Protein AF-0000000080796175 (afdb_homodimer)

Foldseek 3Di:
DAEEFEFAKAKEKEWEAQAFDDPPDDGDTDIDMDIDDLSLLLQLLLLQAVGAYAYAEEAEPDDRSVVRVVVCVVSVHHCVRYHYHDVDHGKYKYFYAGNVRHTPDIDTDGVRRAVLAQVSCVVCVVVLLPHQEYEEELNHQLRSVQNSLVSCPPGNYAYEYEDRDLVSVCSLLPHQRAHAEYEYEPSNVCSNVVHPPDDPVVVLVVLVCVCVRRVRYAWYWYHYAQAFIWIRGNVVSDIDTGGADDDDPVQFQDQALLSSQLSSQLVVCVVVVHDNVLSNVRSRQSSSQCRNANDSHHPPNYSVSSD/DAEEFEFAKAKEKEWEAQAFDDPPDDGDTDIDMDIDDLSLLLQLLLLQAVGAYAYAEEAEPDDRSVVRVVVCVVSVHHCVRYHYHDVDHGKYKYFYAGNVRHTPDIDTDGVRRAVLAQVSCVVCVVVLLPHQEYEEELNHQLRSVQNSLVSCPPGNYAYEYEDRDLVSVCSLLPHQRAHAEYEYEPSNVCSNVVHPPDDPVVVLVVLVCVCVRRVRYAWYWYHYAQAFIWIRGNVVSDIDTGGADDDDPVQFQDQALLSSQLSSQLVSCVVVVHDNVLSNVRSRQSSSQCRNANDSHHPPNYSVSSD

Secondary structure (DSSP, 8-state):
-PEEEES--EEEEEEEESSSPPTTSEEEEEEEEEEE-HHHHHHHHHHHTT--EEEEEEEESSHHHHHHHHHHHHTT-B-TTEEEESSSPPEEEEEEE-TTS-EEEEEEE-GGGGGSSHHHHHHTHHHHHT-SEEEEETTS-HHHHHHHHHHTTTSS-EEEEE--STTGGGGGGG--S-EEEEEEEHHHHHHHHT-TT--TT-HHHHHHHHHHH-TTEEEEEEE-GGG-EEEEETTTTEEEEE--PPPPGGG----TTHHHHHHHHHHHHHHTT--HHHHHHHHHHHHHHHHT-SSSS-TT--GGGG-/-PEEEES--EEEEEEEESSSPPTTSEEEEEEEEEEE-HHHHHHHHHHHTT--EEEEEEEESSHHHHHHHHHHHHTT-B-TTEEEESSSPPEEEEEEE-TTS-EEEEEEE-GGGGGSSHHHHHHTHHHHHT-SEEEEETTS-HHHHHHHHHHTTTSS-EEEEE--STTGGGGGGG--S-EEEEEEEHHHHHHHHT-TT--TT-HHHHHHHHHHH-TTEEEEEEE-GGG-EEEEETTTTEEEEE--PPPPGGG----TTHHHHHHHHHHHHHHTT--HHHHHHHHHHHHHHHHT-SSSS-TT--GGGG-

Radius of gyration: 28.86 Å; Cα contacts (8 Å, |Δi|>4): 1413; chains: 2; bounding box: 46×87×64 Å

InterPro domains:
  IPR011611 Carbohydrate kinase PfkB [PF00294] (3-298)
  IPR029056 Ribokinase-like [G3DSA:3.40.1190.20] (2-306)
  IPR029056 Ribokinase-like [SSF53613] (1-296)

Sequence (614 aa):
MYVSVIGGINTDFKGSSYEKLSLKTSNPGRIFYSSGGVARNVAHNLCKLEVPVNLFGAVGNDVFGEIILAELDNLKINTNFIKICDNRRTGVYLAILDEKKDMFVSISDMDIINEININYIKKHKDTLLQSKIVFLEANLEPQTIEYILKILENTNVYTVFNAVSNLKVKKLKNITGKIDYLTLNFSELKSLREQENLNFFDYKSIQKTFPEKFPNIFNLIVTNGEEGVLLLNNRFKRADFFSVAEVEDSEIVDANGAGDAFTAGFIYGIYKDADIEKSIEYGIKASQITLKSPKTVADELSSEIFGMYVSVIGGINTDFKGSSYEKLSLKTSNPGRIFYSSGGVARNVAHNLCKLEVPVNLFGAVGNDVFGEIILAELDNLKINTNFIKICDNRRTGVYLAILDEKKDMFVSISDMDIINEININYIKKHKDTLLQSKIVFLEANLEPQTIEYILKILENTNVYTVFNAVSNLKVKKLKNITGKIDYLTLNFSELKSLREQENLNFFDYKSIQKTFPEKFPNIFNLIVTNGEEGVLLLNNRFKRADFFSVAEVEDSEIVDANGAGDAFTAGFIYGIYKDADIEKSIEYGIKASQITLKSPKTVADELSSEIFG

Nearest PDB structures (foldseek):
  7vtd-assembly2_C  TM=9.487E-01  e=8.378E-30  Escherichia coli
  7vva-assembly1_A  TM=9.482E-01  e=7.001E-29  Escherichia coli
  7vsk-assembly1_A  TM=9.398E-01  e=1.548E-26  Escherichia coli BL21(DE3)
  3ry7-assembly1_A-2  TM=8.571E-01  e=4.403E-20  Staphylococcus aureus subsp. aureus COL
  3ljs-assembly2_B  TM=7.388E-01  e=9.204E-16  Xylella fastidiosa Temecula1

pLDDT: mean 93.95, std 4.88, range [69.66, 98.85]

Organism: Petrotoga mobilis (strain DSM 10674 / SJ95) (NCBI:txid403833)

Structure (mmCIF, N/CA/C/O backbone):
data_AF-0000000080796175-model_v1
#
loop_
_entity.id
_entity.type
_entity.pdbx_description
1 polymer 'PfkB domain protein'
#
loop_
_atom_site.group_PDB
_atom_site.id
_atom_site.type_symbol
_atom_site.label_atom_id
_atom_site.label_alt_id
_atom_site.label_comp_id
_atom_site.label_asym_id
_atom_site.label_entity_id
_atom_site.label_seq_id
_atom_site.pdbx_PDB_ins_code
_atom_site.Cartn_x
_atom_site.Cartn_y
_atom_site.Cartn_z
_atom_site.occupancy
_atom_site.B_iso_or_equiv
_atom_site.auth_seq_id
_atom_site.auth_comp_id
_atom_site.auth_asym_id
_atom_site.auth_atom_id
_atom_site.pdbx_PDB_model_num
ATOM 1 N N . MET A 1 1 ? -2.442 22.405 29.874 1 90 1 MET A N 1
ATOM 2 C CA . MET A 1 1 ? -3.424 22.533 28.802 1 90 1 MET A CA 1
ATOM 3 C C . MET A 1 1 ? -2.984 21.758 27.564 1 90 1 MET A C 1
ATOM 5 O O . MET A 1 1 ? -1.788 21.543 27.354 1 90 1 MET A O 1
ATOM 9 N N . TYR A 1 2 ? -3.947 21.251 26.778 1 95.36 2 TYR A N 1
ATOM 10 C CA . TYR A 1 2 ? -3.664 20.377 25.645 1 95.36 2 TYR A CA 1
ATOM 11 C C . TYR A 1 2 ? -3.624 21.169 24.343 1 95.36 2 TYR A C 1
ATOM 13 O O . TYR A 1 2 ? -4.129 22.292 24.276 1 95.36 2 TYR A O 1
ATOM 21 N N . VAL A 1 3 ? -2.906 20.655 23.429 1 98.38 3 VAL A N 1
ATOM 22 C CA . VAL A 1 3 ? -3.05 21.047 22.031 1 98.38 3 VAL A CA 1
ATOM 23 C C . VAL A 1 3 ? -3.992 20.079 21.318 1 98.38 3 VAL A C 1
ATOM 25 O O . VAL A 1 3 ? -3.8 18.862 21.372 1 98.38 3 VAL A O 1
ATOM 28 N N . SER A 1 4 ? -5.031 20.594 20.736 1 98.69 4 SER A N 1
ATOM 29 C CA . SER A 1 4 ? -5.949 19.78 19.945 1 98.69 4 SER A CA 1
ATOM 30 C C . SER A 1 4 ? -5.594 19.831 18.463 1 98.69 4 SER A C 1
ATOM 32 O O . SER A 1 4 ? -5.575 20.906 17.86 1 98.69 4 SER A O 1
ATOM 34 N N . VAL A 1 5 ? -5.28 18.68 17.907 1 98.81 5 VAL A N 1
ATOM 35 C CA . VAL A 1 5 ? -4.879 18.561 16.509 1 98.81 5 VAL A CA 1
ATOM 36 C C . VAL A 1 5 ? -5.981 17.867 15.712 1 98.81 5 VAL A C 1
ATOM 38 O O . VAL A 1 5 ? -6.351 16.73 16.012 1 98.81 5 VAL A O 1
ATOM 41 N N . ILE A 1 6 ? -6.485 18.517 14.669 1 98.81 6 ILE A N 1
ATOM 42 C CA . ILE A 1 6 ? -7.623 17.997 13.92 1 98.81 6 ILE A CA 1
ATOM 43 C C . ILE A 1 6 ? -7.229 17.792 12.459 1 98.81 6 ILE A C 1
ATOM 45 O O . ILE A 1 6 ? -6.813 18.737 11.784 1 98.81 6 ILE A O 1
ATOM 49 N N . GLY A 1 7 ? -7.367 16.542 11.997 1 98.36 7 GLY A N 1
ATOM 50 C CA . GLY A 1 7 ? -7.107 16.415 10.572 1 98.36 7 GLY A CA 1
ATOM 51 C C . GLY A 1 7 ? -6.842 14.985 10.139 1 98.36 7 GLY A C 1
ATOM 52 O O . GLY A 1 7 ? -7.445 14.049 10.668 1 98.36 7 GLY A O 1
ATOM 53 N N . GLY A 1 8 ? -6.041 14.872 9.141 1 97.67 8 GLY A N 1
ATOM 54 C CA . GLY A 1 8 ? -5.862 13.613 8.435 1 97.67 8 GLY A CA 1
ATOM 55 C C . GLY A 1 8 ? -5.001 12.62 9.193 1 97.67 8 GLY A C 1
ATOM 56 O O . GLY A 1 8 ? -3.998 12.998 9.801 1 97.67 8 GLY A O 1
ATOM 57 N N . ILE A 1 9 ? -5.45 11.393 9.237 1 98 9 ILE A N 1
ATOM 58 C CA . ILE A 1 9 ? -4.762 10.205 9.73 1 98 9 ILE A CA 1
ATOM 59 C C . ILE A 1 9 ? -4.811 9.105 8.672 1 98 9 ILE A C 1
ATOM 61 O O . ILE A 1 9 ? -5.892 8.651 8.29 1 98 9 ILE A O 1
ATOM 65 N N . ASN A 1 10 ? -3.69 8.738 8.159 1 97.14 10 ASN A N 1
ATOM 66 C CA . ASN A 1 10 ? -3.706 7.75 7.086 1 97.14 10 ASN A CA 1
ATOM 67 C C . ASN A 1 10 ? -2.458 6.873 7.113 1 97.14 10 ASN A C 1
ATOM 69 O O . ASN A 1 10 ? -1.586 7.052 7.965 1 97.14 10 ASN A O 1
ATOM 73 N N . THR A 1 11 ? -2.4 5.892 6.28 1 95.97 11 THR A N 1
ATOM 74 C CA . THR A 1 11 ? -1.23 5.055 6.039 1 95.97 11 THR A CA 1
ATOM 75 C C . THR A 1 11 ? -0.613 5.366 4.678 1 95.97 11 THR A C 1
ATOM 77 O O . THR A 1 11 ? -1.327 5.487 3.68 1 95.97 11 THR A O 1
ATOM 80 N N . ASP A 1 12 ? 0.637 5.488 4.693 1 94 12 ASP A N 1
ATOM 81 C CA . ASP A 1 12 ? 1.374 5.779 3.468 1 94 12 ASP A CA 1
ATOM 82 C C . ASP A 1 12 ? 2.136 4.549 2.98 1 94 12 ASP A C 1
ATOM 84 O O . ASP A 1 12 ? 2.86 3.915 3.75 1 94 12 ASP A O 1
ATOM 88 N N . PHE A 1 13 ? 1.981 4.255 1.708 1 94.57 13 PHE A N 1
ATOM 89 C CA . PHE A 1 13 ? 2.788 3.255 1.021 1 94.57 13 PHE A CA 1
ATOM 90 C C . PHE A 1 13 ? 3.613 3.895 -0.089 1 94.57 13 PHE A C 1
ATOM 92 O O . PHE A 1 13 ? 3.067 4.565 -0.968 1 94.57 13 PHE A O 1
ATOM 99 N N . LYS A 1 14 ? 4.888 3.657 -0.005 1 93.01 14 LYS A N 1
ATOM 100 C CA . LYS A 1 14 ? 5.796 4.174 -1.025 1 93.01 14 LYS A CA 1
ATOM 101 C C . LYS A 1 14 ? 6.671 3.062 -1.596 1 93.01 14 LYS A C 1
ATOM 103 O O . LYS A 1 14 ? 7.263 2.284 -0.846 1 93.01 14 LYS A O 1
ATOM 108 N N . GLY A 1 15 ? 6.683 2.951 -2.887 1 93.82 15 GLY A N 1
ATOM 109 C CA . GLY A 1 15 ? 7.535 1.986 -3.564 1 93.82 15 GLY A CA 1
ATOM 110 C C . GLY A 1 15 ? 8.551 2.631 -4.488 1 93.82 15 GLY A C 1
ATOM 111 O O . GLY A 1 15 ? 8.243 3.609 -5.172 1 93.82 15 GLY A O 1
ATOM 112 N N . SER A 1 16 ? 9.723 2.159 -4.459 1 92.84 16 SER A N 1
ATOM 113 C CA . SER A 1 16 ? 10.779 2.636 -5.347 1 92.84 16 SER A CA 1
ATOM 114 C C . SER A 1 16 ? 11.435 1.48 -6.095 1 92.84 16 SER A C 1
ATOM 116 O O . SER A 1 16 ? 11.682 0.42 -5.516 1 92.84 16 SER A O 1
ATOM 118 N N . SER A 1 17 ? 11.679 1.697 -7.383 1 92.53 17 SER A N 1
ATOM 119 C CA . SER A 1 17 ? 12.289 0.653 -8.201 1 92.53 17 SER A CA 1
ATOM 120 C C . SER A 1 17 ? 13.807 0.654 -8.057 1 92.53 17 SER A C 1
ATOM 122 O O . SER A 1 17 ? 14.41 1.697 -7.796 1 92.53 17 SER A O 1
ATOM 124 N N . TYR A 1 18 ? 14.444 -0.469 -8.176 1 89.65 18 TYR A N 1
ATOM 125 C CA . TYR A 1 18 ? 15.899 -0.557 -8.161 1 89.65 18 TYR A CA 1
ATOM 126 C C . TYR A 1 18 ? 16.498 0.076 -9.411 1 89.65 18 TYR A C 1
ATOM 128 O O . TYR A 1 18 ? 17.602 0.623 -9.37 1 89.65 18 TYR A O 1
ATOM 136 N N . GLU A 1 19 ? 15.699 -0.077 -10.541 1 91.04 19 GLU A N 1
ATOM 137 C CA . GLU A 1 19 ? 16.124 0.434 -11.841 1 91.04 19 GLU A CA 1
ATOM 138 C C . GLU A 1 19 ? 15.116 1.437 -12.396 1 91.04 19 GLU A C 1
ATOM 140 O O . GLU A 1 19 ? 14.135 1.772 -11.729 1 91.04 19 GLU A O 1
ATOM 145 N N . LYS A 1 20 ? 15.488 1.968 -13.554 1 92.77 20 LYS A N 1
ATOM 146 C CA . LYS A 1 20 ? 14.556 2.887 -14.202 1 92.77 20 LYS A CA 1
ATOM 147 C C . LYS A 1 20 ? 13.172 2.259 -14.341 1 92.77 20 LYS A C 1
ATOM 149 O O . LYS A 1 20 ? 13.048 1.101 -14.746 1 92.77 20 LYS A O 1
ATOM 154 N N . LEU A 1 21 ? 12.152 3 -14 1 92.72 21 LEU A N 1
ATOM 155 C CA . LEU A 1 21 ? 10.781 2.502 -14.02 1 92.72 21 LEU A CA 1
ATOM 156 C C . LEU A 1 21 ? 10.374 2.087 -15.43 1 92.72 21 LEU A C 1
ATOM 158 O O . LEU A 1 21 ? 10.597 2.829 -16.389 1 92.72 21 LEU A O 1
ATOM 162 N N . SER A 1 22 ? 9.873 0.918 -15.541 1 89.91 22 SER A N 1
ATOM 163 C CA . SER A 1 22 ? 9.207 0.455 -16.754 1 89.91 22 SER A CA 1
ATOM 164 C C . SER A 1 22 ? 7.691 0.461 -16.589 1 89.91 22 SER A C 1
ATOM 166 O O . SER A 1 22 ? 7.165 -0.087 -15.618 1 89.91 22 SER A O 1
ATOM 168 N N . LEU A 1 23 ? 7.002 1.037 -17.552 1 89.95 23 LEU A N 1
ATOM 169 C CA . LEU A 1 23 ? 5.549 1.143 -17.472 1 89.95 23 LEU A CA 1
ATOM 170 C C . LEU A 1 23 ? 4.884 -0.148 -17.935 1 89.95 23 LEU A C 1
ATOM 172 O O . LEU A 1 23 ? 5.487 -0.935 -18.668 1 89.95 23 LEU A O 1
ATOM 176 N N . LYS A 1 24 ? 3.678 -0.425 -17.425 1 82.02 24 LYS A N 1
ATOM 177 C CA . LYS A 1 24 ? 2.811 -1.526 -17.832 1 82.02 24 LYS A CA 1
ATOM 178 C C . LYS A 1 24 ? 3.444 -2.875 -17.501 1 82.02 24 LYS A C 1
ATOM 180 O O . LYS A 1 24 ? 3.21 -3.864 -18.2 1 82.02 24 LYS A O 1
ATOM 185 N N . THR A 1 25 ? 4.361 -2.842 -16.579 1 79.95 25 THR A N 1
ATOM 186 C CA . THR A 1 25 ? 4.964 -4.069 -16.072 1 79.95 25 THR A CA 1
ATOM 187 C C . THR A 1 25 ? 5.305 -3.933 -14.591 1 79.95 25 THR A C 1
ATOM 189 O O . THR A 1 25 ? 5.164 -2.854 -14.013 1 79.95 25 THR A O 1
ATOM 192 N N . SER A 1 26 ? 5.682 -5.016 -14.011 1 85.2 26 SER A N 1
ATOM 193 C CA . SER A 1 26 ? 6.103 -5.011 -12.614 1 85.2 26 SER A CA 1
ATOM 194 C C . SER A 1 26 ? 7.593 -4.71 -12.487 1 85.2 26 SER A C 1
ATOM 196 O O . SER A 1 26 ? 8.414 -5.311 -13.183 1 85.2 26 SER A O 1
ATOM 198 N N . ASN A 1 27 ? 7.958 -3.733 -11.64 1 91.29 27 ASN A N 1
ATOM 199 C CA . ASN A 1 27 ? 9.346 -3.36 -11.389 1 91.29 27 ASN A CA 1
ATOM 200 C C . ASN A 1 27 ? 9.834 -3.887 -10.043 1 91.29 27 ASN A C 1
ATOM 202 O O . ASN A 1 27 ? 9.246 -3.585 -9.003 1 91.29 27 ASN A O 1
ATOM 206 N N . PRO A 1 28 ? 10.859 -4.703 -10.074 1 89.89 28 PRO A N 1
ATOM 207 C CA . PRO A 1 28 ? 11.428 -5.049 -8.769 1 89.89 28 PRO A CA 1
ATOM 208 C C . PRO A 1 28 ? 11.854 -3.821 -7.967 1 89.89 28 PRO A C 1
ATOM 210 O O . PRO A 1 28 ? 12.376 -2.858 -8.536 1 89.89 28 PRO A O 1
ATOM 213 N N . GLY A 1 29 ? 11.575 -3.871 -6.744 1 92.71 29 GLY A N 1
ATOM 214 C CA . GLY A 1 29 ? 11.91 -2.723 -5.917 1 92.71 29 GLY A CA 1
ATOM 215 C C . GLY A 1 29 ? 11.622 -2.944 -4.444 1 92.71 29 GLY A C 1
ATOM 216 O O . GLY A 1 29 ? 11.569 -4.086 -3.981 1 92.71 29 GLY A O 1
ATOM 217 N N . ARG A 1 30 ? 11.61 -1.789 -3.725 1 93.29 30 ARG A N 1
ATOM 218 C CA . ARG A 1 30 ? 11.356 -1.805 -2.287 1 93.29 30 ARG A CA 1
ATOM 219 C C . ARG A 1 30 ? 10.119 -0.984 -1.941 1 93.29 30 ARG A C 1
ATOM 221 O O . ARG A 1 30 ? 9.892 0.081 -2.519 1 93.29 30 ARG A O 1
ATOM 228 N N . ILE A 1 31 ? 9.343 -1.526 -1.031 1 93.49 31 ILE A N 1
ATOM 229 C CA . ILE A 1 31 ? 8.138 -0.831 -0.59 1 93.49 31 ILE A CA 1
ATOM 230 C C . ILE A 1 31 ? 8.222 -0.555 0.909 1 93.49 31 ILE A C 1
ATOM 232 O O . ILE A 1 31 ? 8.571 -1.441 1.692 1 93.49 31 ILE A O 1
ATOM 236 N N . PHE A 1 32 ? 7.969 0.68 1.254 1 89.68 32 PHE A N 1
ATOM 237 C CA . PHE A 1 32 ? 7.929 1.122 2.642 1 89.68 32 PHE A CA 1
ATOM 238 C C . PHE A 1 32 ? 6.54 1.63 3.009 1 89.68 32 PHE A C 1
ATOM 240 O O . PHE A 1 32 ? 5.839 2.198 2.169 1 89.68 32 PHE A O 1
ATOM 247 N N . TYR A 1 33 ? 6.115 1.344 4.196 1 90.97 33 TYR A N 1
ATOM 248 C CA . TYR A 1 33 ? 4.856 1.921 4.654 1 90.97 33 TYR A CA 1
ATOM 249 C C . TYR A 1 33 ? 5.022 2.578 6.02 1 90.97 33 TYR A C 1
ATOM 251 O O . TYR A 1 33 ? 5.897 2.191 6.799 1 90.97 33 TYR A O 1
ATOM 259 N N . SER A 1 34 ? 4.306 3.558 6.295 1 90.45 34 SER A N 1
ATOM 260 C CA . SER A 1 34 ? 4.29 4.287 7.56 1 90.45 34 SER A CA 1
ATOM 261 C C . SER A 1 34 ? 2.95 4.982 7.78 1 90.45 34 SER A C 1
ATOM 263 O O . SER A 1 34 ? 2.189 5.188 6.833 1 90.45 34 SER A O 1
ATOM 265 N N . SER A 1 35 ? 2.684 5.193 9.036 1 93.79 35 SER A N 1
ATOM 266 C CA . SER A 1 35 ? 1.551 6.065 9.328 1 93.79 35 SER A CA 1
ATOM 267 C C . SER A 1 35 ? 1.833 7.501 8.901 1 93.79 35 SER A C 1
ATOM 269 O O . SER A 1 35 ? 2.967 7.973 9.003 1 93.79 35 SER A O 1
ATOM 271 N N . GLY A 1 36 ? 0.798 8.072 8.368 1 94.23 36 GLY A N 1
ATOM 272 C CA . GLY A 1 36 ? 0.934 9.44 7.894 1 94.23 36 GLY A CA 1
ATOM 273 C C . GLY A 1 36 ? -0.299 10.286 8.152 1 94.23 36 GLY A C 1
ATOM 274 O O . GLY A 1 36 ? -1.099 9.972 9.036 1 94.23 36 GLY A O 1
ATOM 275 N N . GLY A 1 37 ? -0.302 11.363 7.373 1 95.23 37 GLY A N 1
ATOM 276 C CA . GLY A 1 37 ? -1.298 12.397 7.603 1 95.23 37 GLY A CA 1
ATOM 277 C C . GLY A 1 37 ? -0.741 13.612 8.32 1 95.23 37 GLY A C 1
ATOM 278 O O . GLY A 1 37 ? -0.021 13.479 9.312 1 95.23 37 GLY A O 1
ATOM 279 N N . VAL A 1 38 ? -1.149 14.673 7.82 1 96.13 38 VAL A N 1
ATOM 280 C CA . VAL A 1 38 ? -0.577 15.907 8.347 1 96.13 38 VAL A CA 1
ATOM 281 C C . VAL A 1 38 ? -0.87 16.016 9.841 1 96.13 38 VAL A C 1
ATOM 283 O O . VAL A 1 38 ? 0.043 16.217 10.646 1 96.13 38 VAL A O 1
ATOM 286 N N . ALA A 1 39 ? -2.089 15.848 10.255 1 98.12 39 ALA A N 1
ATOM 287 C CA . ALA A 1 39 ? -2.466 15.964 11.661 1 98.12 39 ALA A CA 1
ATOM 288 C C . ALA A 1 39 ? -1.762 14.906 12.507 1 98.12 39 ALA A C 1
ATOM 290 O O . ALA A 1 39 ? -1.253 15.206 13.589 1 98.12 39 ALA A O 1
ATOM 291 N N . ARG A 1 40 ? -1.771 13.704 12.014 1 97.76 40 ARG A N 1
ATOM 292 C CA . ARG A 1 40 ? -1.093 12.623 12.723 1 97.76 40 ARG A CA 1
ATOM 293 C C . ARG A 1 40 ? 0.389 12.933 12.905 1 97.76 40 ARG A C 1
ATOM 295 O O . ARG A 1 40 ? 0.937 12.752 13.995 1 97.76 40 ARG A O 1
ATOM 302 N N . ASN A 1 41 ? 1.026 13.402 11.884 1 96.86 41 ASN A N 1
ATOM 303 C CA . ASN A 1 41 ? 2.448 13.721 11.952 1 96.86 41 ASN A CA 1
ATOM 304 C C . ASN A 1 41 ? 2.721 14.86 12.931 1 96.86 41 ASN A C 1
ATOM 306 O O . ASN A 1 41 ? 3.67 14.797 13.714 1 96.86 41 ASN A O 1
ATOM 310 N N . VAL A 1 42 ? 1.929 15.869 12.834 1 98.3 42 VAL A N 1
ATOM 311 C CA . VAL A 1 42 ? 2.092 16.999 13.742 1 98.3 42 VAL A CA 1
ATOM 312 C C . VAL A 1 42 ? 1.901 16.535 15.185 1 98.3 42 VAL A C 1
ATOM 314 O O . VAL A 1 42 ? 2.689 16.887 16.066 1 98.3 42 VAL A O 1
ATOM 317 N N . ALA A 1 43 ? 0.908 15.737 15.433 1 98.25 43 ALA A N 1
ATOM 318 C CA . ALA A 1 43 ? 0.654 15.201 16.768 1 98.25 43 ALA A CA 1
ATOM 319 C C . ALA A 1 43 ? 1.84 14.38 17.265 1 98.25 43 ALA A C 1
ATOM 321 O O . ALA A 1 43 ? 2.261 14.519 18.416 1 98.25 43 ALA A O 1
ATOM 322 N N . HIS A 1 44 ? 2.342 13.549 16.425 1 97.76 44 HIS A N 1
ATOM 323 C CA . HIS A 1 44 ? 3.482 12.712 16.784 1 97.76 44 HIS A CA 1
ATOM 324 C C . HIS A 1 44 ? 4.701 13.56 17.131 1 97.76 44 HIS A C 1
ATOM 326 O O . HIS A 1 44 ? 5.387 13.293 18.12 1 97.76 44 HIS A O 1
ATOM 332 N N . ASN A 1 45 ? 4.965 14.551 16.317 1 97.66 45 ASN A N 1
ATOM 333 C CA . ASN A 1 45 ? 6.068 15.462 16.603 1 97.66 45 ASN A CA 1
ATOM 334 C C . ASN A 1 45 ? 5.886 16.156 17.951 1 97.66 45 ASN A C 1
ATOM 336 O O . ASN A 1 45 ? 6.831 16.256 18.735 1 97.66 45 ASN A O 1
ATOM 340 N N . LEU A 1 46 ? 4.728 16.627 18.223 1 97.88 46 LEU A N 1
ATOM 341 C CA . LEU A 1 46 ? 4.446 17.331 19.47 1 97.88 46 LEU A CA 1
ATOM 342 C C . LEU A 1 46 ? 4.621 16.405 20.669 1 97.88 46 LEU A C 1
ATOM 344 O O . LEU A 1 46 ? 5.115 16.826 21.717 1 97.88 46 LEU A O 1
ATOM 348 N N . CYS A 1 47 ? 4.197 15.2 20.485 1 96.82 47 CYS A N 1
ATOM 349 C CA . CYS A 1 47 ? 4.395 14.221 21.548 1 96.82 47 CYS A CA 1
ATOM 350 C C . CYS A 1 47 ? 5.877 14.046 21.859 1 96.82 47 CYS A C 1
ATOM 352 O O . CYS A 1 47 ? 6.267 13.984 23.026 1 96.82 47 CYS A O 1
ATOM 354 N N . LYS A 1 48 ? 6.662 13.95 20.827 1 95.98 48 LYS A N 1
ATOM 355 C CA . LYS A 1 48 ? 8.105 13.834 21.017 1 95.98 48 LYS A CA 1
ATOM 356 C C . LYS A 1 48 ? 8.659 15.039 21.772 1 95.98 48 LYS A C 1
ATOM 358 O O . LYS A 1 48 ? 9.635 14.918 22.515 1 95.98 48 LYS A O 1
ATOM 363 N N . LEU A 1 49 ? 8.037 16.125 21.658 1 96.49 49 LEU A N 1
ATOM 364 C CA . LEU A 1 49 ? 8.445 17.357 22.324 1 96.49 49 LEU A CA 1
ATOM 365 C C . LEU A 1 49 ? 7.777 17.484 23.689 1 96.49 49 LEU A C 1
ATOM 367 O O . LEU A 1 49 ? 7.812 18.551 24.306 1 96.49 49 LEU A O 1
ATOM 371 N N . GLU A 1 50 ? 7.011 16.488 24.094 1 95.32 50 GLU A N 1
ATOM 372 C CA . GLU A 1 50 ? 6.409 16.367 25.418 1 95.32 50 GLU A CA 1
ATOM 373 C C . GLU A 1 50 ? 5.253 17.348 25.591 1 95.32 50 GLU A C 1
ATOM 375 O O . GLU A 1 50 ? 5.074 17.921 26.667 1 95.32 50 GLU A O 1
ATOM 380 N N . VAL A 1 51 ? 4.571 17.635 24.57 1 96.67 51 VAL A N 1
ATOM 381 C CA . VAL A 1 51 ? 3.35 18.434 24.603 1 96.67 51 VAL A CA 1
ATOM 382 C C . VAL A 1 51 ? 2.133 17.515 24.677 1 96.67 51 VAL A C 1
ATOM 384 O O . VAL A 1 51 ? 2.012 16.571 23.893 1 96.67 51 VAL A O 1
ATOM 387 N N . PRO A 1 52 ? 1.273 17.715 25.619 1 96.8 52 PRO A N 1
ATOM 388 C CA . PRO A 1 52 ? 0.053 16.904 25.641 1 96.8 52 PRO A CA 1
ATOM 389 C C . PRO A 1 52 ? -0.86 17.18 24.449 1 96.8 52 PRO A C 1
ATOM 391 O O . PRO A 1 52 ? -1.18 18.337 24.166 1 96.8 52 PRO A O 1
ATOM 394 N N . VAL A 1 53 ? -1.271 16.102 23.783 1 97.72 53 VAL A N 1
ATOM 395 C CA . VAL A 1 53 ? -1.999 16.284 22.531 1 97.72 53 VAL A CA 1
ATOM 396 C C . VAL A 1 53 ? -3.298 15.483 22.568 1 97.72 53 VAL A C 1
ATOM 398 O O . VAL A 1 53 ? -3.318 14.341 23.033 1 97.72 53 VAL A O 1
ATOM 401 N N . ASN A 1 54 ? -4.383 16.129 22.162 1 97.89 54 ASN A N 1
ATOM 402 C CA . ASN A 1 54 ? -5.607 15.462 21.732 1 97.89 54 ASN A CA 1
ATOM 403 C C . ASN A 1 54 ? -5.698 15.383 20.211 1 97.89 54 ASN A C 1
ATOM 405 O O . ASN A 1 54 ? -5.796 16.409 19.536 1 97.89 54 ASN A O 1
ATOM 409 N N . LEU A 1 55 ? -5.696 14.206 19.71 1 98.52 55 LEU A N 1
ATOM 410 C CA . LEU A 1 55 ? -5.779 14.048 18.262 1 98.52 55 LEU A CA 1
ATOM 411 C C . LEU A 1 55 ? -7.211 13.756 17.828 1 98.52 55 LEU A C 1
ATOM 413 O O . LEU A 1 55 ? -7.826 12.8 18.305 1 98.52 55 LEU A O 1
ATOM 417 N N . PHE A 1 56 ? -7.728 14.633 17.018 1 98.65 56 PHE A N 1
ATOM 418 C CA . PHE A 1 56 ? -9.05 14.488 16.42 1 98.65 56 PHE A CA 1
ATOM 419 C C . PHE A 1 56 ? -8.941 14.043 14.967 1 98.65 56 PHE A C 1
ATOM 421 O O . PHE A 1 56 ? -8.198 14.639 14.184 1 98.65 56 PHE A O 1
ATOM 428 N N . GLY A 1 57 ? -9.612 13.069 14.605 1 98.34 57 GLY A N 1
ATOM 429 C CA . GLY A 1 57 ? -9.574 12.513 13.261 1 98.34 57 GLY A CA 1
ATOM 430 C C . GLY A 1 57 ? -10.453 11.288 13.098 1 98.34 57 GLY A C 1
ATOM 431 O O . GLY A 1 57 ? -11.391 11.082 13.871 1 98.34 57 GLY A O 1
ATOM 432 N N . ALA A 1 58 ? -10.213 10.546 11.998 1 98.59 58 ALA A N 1
ATOM 433 C CA . ALA A 1 58 ? -11.02 9.36 11.721 1 98.59 58 ALA A CA 1
ATOM 434 C C . ALA A 1 58 ? -10.177 8.26 11.083 1 98.59 58 ALA A C 1
ATOM 436 O O . ALA A 1 58 ? -9.282 8.541 10.282 1 98.59 58 ALA A O 1
ATOM 437 N N . VAL A 1 59 ? -10.44 7.056 11.501 1 98.28 59 VAL A N 1
ATOM 438 C CA . VAL A 1 59 ? -9.893 5.853 10.881 1 98.28 59 VAL A CA 1
ATOM 439 C C . VAL A 1 59 ? -11.013 4.846 10.631 1 98.28 59 VAL A C 1
ATOM 441 O O . VAL A 1 59 ? -12.103 4.966 11.196 1 98.28 59 VAL A O 1
ATOM 444 N N . GLY A 1 60 ? -10.789 3.989 9.743 1 97.53 60 GLY A N 1
ATOM 445 C CA . GLY A 1 60 ? -11.753 2.924 9.518 1 97.53 60 GLY A CA 1
ATOM 446 C C . GLY A 1 60 ? -11.675 1.82 10.556 1 97.53 60 GLY A C 1
ATOM 447 O O . GLY A 1 60 ? -10.696 1.727 11.299 1 97.53 60 GLY A O 1
ATOM 448 N N . ASN A 1 61 ? -12.762 1.083 10.696 1 96.24 61 ASN A N 1
ATOM 449 C CA . ASN A 1 61 ? -12.725 -0.175 11.433 1 96.24 61 ASN A CA 1
ATOM 450 C C . ASN A 1 61 ? -12.078 -1.287 10.612 1 96.24 61 ASN A C 1
ATOM 452 O O . ASN A 1 61 ? -12.752 -2.236 10.205 1 96.24 61 ASN A O 1
ATOM 456 N N . ASP A 1 62 ? -10.811 -1.13 10.397 1 92 62 ASP A N 1
ATOM 457 C CA . ASP A 1 62 ? -10.029 -2.037 9.561 1 92 62 ASP A CA 1
ATOM 458 C C . ASP A 1 62 ? -8.609 -2.193 10.101 1 92 62 ASP A C 1
ATOM 460 O O . ASP A 1 62 ? -8.283 -1.667 11.167 1 92 62 ASP A O 1
ATOM 464 N N . VAL A 1 63 ? -7.833 -2.969 9.437 1 88.37 63 VAL A N 1
ATOM 465 C CA . VAL A 1 63 ? -6.515 -3.348 9.935 1 88.37 63 VAL A CA 1
ATOM 466 C C . VAL A 1 63 ? -5.626 -2.111 10.038 1 88.37 63 VAL A C 1
ATOM 468 O O . VAL A 1 63 ? -4.827 -1.988 10.97 1 88.37 63 VAL A O 1
ATOM 471 N N . PHE A 1 64 ? -5.761 -1.235 9.104 1 93.32 64 PHE A N 1
ATOM 472 C CA . PHE A 1 64 ? -4.911 -0.051 9.129 1 93.32 64 PHE A CA 1
ATOM 473 C C . PHE A 1 64 ? -5.307 0.876 10.273 1 93.32 64 PHE A C 1
ATOM 475 O O . PHE A 1 64 ? -4.445 1.467 10.927 1 93.32 64 PHE A O 1
ATOM 482 N N . GLY A 1 65 ? -6.624 1.015 10.409 1 95.98 65 GLY A N 1
ATOM 483 C CA . GLY A 1 65 ? -7.07 1.756 11.578 1 95.98 65 GLY A CA 1
ATOM 484 C C . GLY A 1 65 ? -6.524 1.202 12.88 1 95.98 65 GLY A C 1
ATOM 485 O O . GLY A 1 65 ? -6.055 1.957 13.734 1 95.98 65 GLY A O 1
ATOM 486 N N . GLU A 1 66 ? -6.512 -0.104 13.009 1 93.91 66 GLU A N 1
ATOM 487 C CA . GLU A 1 66 ? -6 -0.765 14.206 1 93.91 66 GLU A CA 1
ATOM 488 C C . GLU A 1 66 ? -4.508 -0.502 14.387 1 93.91 66 GLU A C 1
ATOM 490 O O . GLU A 1 66 ? -4.051 -0.226 15.499 1 93.91 66 GLU A O 1
ATOM 495 N N . ILE A 1 67 ? -3.823 -0.594 13.347 1 91.87 67 ILE A N 1
ATOM 496 C CA . ILE A 1 67 ? -2.378 -0.397 13.39 1 91.87 67 ILE A CA 1
ATOM 497 C C . ILE A 1 67 ? -2.065 1.032 13.827 1 91.87 67 ILE A C 1
ATOM 499 O O . ILE A 1 67 ? -1.226 1.25 14.704 1 91.87 67 ILE A O 1
ATOM 503 N N . ILE A 1 68 ? -2.726 1.956 13.239 1 96.2 68 ILE A N 1
ATOM 504 C CA . ILE A 1 68 ? -2.483 3.363 13.538 1 96.2 68 ILE A CA 1
ATOM 505 C C . ILE A 1 68 ? -2.819 3.645 15.001 1 96.2 68 ILE A C 1
ATOM 507 O O . ILE A 1 68 ? -2.039 4.284 15.711 1 96.2 68 ILE A O 1
ATOM 511 N N . LEU A 1 69 ? -3.956 3.142 15.46 1 96.73 69 LEU A N 1
ATOM 512 C CA . LEU A 1 69 ? -4.378 3.377 16.837 1 96.73 69 LEU A CA 1
ATOM 513 C C . LEU A 1 69 ? -3.385 2.769 17.821 1 96.73 69 LEU A C 1
ATOM 515 O O . LEU A 1 69 ? -3.067 3.378 18.845 1 96.73 69 LEU A O 1
ATOM 519 N N . ALA A 1 70 ? -2.888 1.628 17.515 1 93.59 70 ALA A N 1
ATOM 520 C CA . ALA A 1 70 ? -1.894 0.988 18.372 1 93.59 70 ALA A CA 1
ATOM 521 C C . ALA A 1 70 ? -0.611 1.812 18.435 1 93.59 70 ALA A C 1
ATOM 523 O O . ALA A 1 70 ? -0.011 1.958 19.503 1 93.59 70 ALA A O 1
ATOM 524 N N . GLU A 1 71 ? -0.207 2.282 17.312 1 93.3 71 GLU A N 1
ATOM 525 C CA . GLU A 1 71 ? 0.982 3.127 17.252 1 93.3 71 GLU A CA 1
ATOM 526 C C . GLU A 1 71 ? 0.809 4.384 18.1 1 93.3 71 GLU A C 1
ATOM 528 O O . GLU A 1 71 ? 1.714 4.766 18.844 1 93.3 71 GLU A O 1
ATOM 533 N N . LEU A 1 72 ? -0.308 4.984 17.927 1 95.95 72 LEU A N 1
ATOM 534 C CA . LEU A 1 72 ? -0.589 6.219 18.652 1 95.95 72 LEU A CA 1
ATOM 535 C C . LEU A 1 72 ? -0.65 5.965 20.155 1 95.95 72 LEU A C 1
ATOM 537 O O . LEU A 1 72 ? -0.191 6.791 20.948 1 95.95 72 LEU A O 1
ATOM 541 N N . ASP A 1 73 ? -1.231 4.864 20.516 1 93.57 73 ASP A N 1
ATOM 542 C CA . ASP A 1 73 ? -1.284 4.486 21.925 1 93.57 73 ASP A CA 1
ATOM 543 C C . ASP A 1 73 ? 0.12 4.304 22.498 1 93.57 73 ASP A C 1
ATOM 545 O O . ASP A 1 73 ? 0.4 4.738 23.617 1 93.57 73 ASP A O 1
ATOM 549 N N . ASN A 1 74 ? 0.935 3.706 21.737 1 92.24 74 ASN A N 1
ATOM 550 C CA . ASN A 1 74 ? 2.317 3.511 22.163 1 92.24 74 ASN A CA 1
ATOM 551 C C . ASN A 1 74 ? 3.04 4.842 22.346 1 92.24 74 ASN A C 1
ATOM 553 O O . ASN A 1 74 ? 3.943 4.953 23.177 1 92.24 74 ASN A O 1
ATOM 557 N N . LEU A 1 75 ? 2.632 5.853 21.601 1 91.36 75 LEU A N 1
ATOM 558 C CA . LEU A 1 75 ? 3.213 7.189 21.682 1 91.36 75 LEU A CA 1
ATOM 559 C C . LEU A 1 75 ? 2.565 7.996 22.802 1 91.36 75 LEU A C 1
ATOM 561 O O . LEU A 1 75 ? 2.946 9.143 23.046 1 91.36 75 LEU A O 1
ATOM 565 N N . LYS A 1 76 ? 1.504 7.456 23.419 1 91.15 76 LYS A N 1
ATOM 566 C CA . LYS A 1 76 ? 0.764 8.087 24.508 1 91.15 76 LYS A CA 1
ATOM 567 C C . LYS A 1 76 ? 0.01 9.32 24.017 1 91.15 76 LYS A C 1
ATOM 569 O O . LYS A 1 76 ? -0.076 10.324 24.726 1 91.15 76 LYS A O 1
ATOM 574 N N . ILE A 1 77 ? -0.347 9.282 22.776 1 93.63 77 ILE A N 1
ATOM 575 C CA . ILE A 1 77 ? -1.25 10.291 22.234 1 93.63 77 ILE A CA 1
ATOM 576 C C . ILE A 1 77 ? -2.694 9.927 22.572 1 93.63 77 ILE A C 1
ATOM 578 O O . ILE A 1 77 ? -3.099 8.771 22.429 1 93.63 77 ILE A O 1
ATOM 582 N N . ASN A 1 78 ? -3.426 10.899 23.059 1 94.43 78 ASN A N 1
ATOM 583 C CA . ASN A 1 78 ? -4.828 10.663 23.385 1 94.43 78 ASN A CA 1
ATOM 584 C C . ASN A 1 78 ? -5.666 10.441 22.129 1 94.43 78 ASN A C 1
ATOM 586 O O . ASN A 1 78 ? -5.864 11.365 21.338 1 94.43 78 ASN A O 1
ATOM 590 N N . THR A 1 79 ? -6.224 9.256 21.99 1 94.4 79 THR A N 1
ATOM 591 C CA . THR A 1 79 ? -6.942 8.871 20.78 1 94.4 79 THR A CA 1
ATOM 592 C C . THR A 1 79 ? -8.445 8.809 21.039 1 94.4 79 THR A C 1
ATOM 594 O O . THR A 1 79 ? -9.206 8.333 20.194 1 94.4 79 THR A O 1
ATOM 597 N N . ASN A 1 80 ? -8.908 9.315 22.153 1 95.72 80 ASN A N 1
ATOM 598 C CA . ASN A 1 80 ? -10.312 9.231 22.542 1 95.72 80 ASN A CA 1
ATOM 599 C C . ASN A 1 80 ? -11.208 10.005 21.579 1 95.72 80 ASN A C 1
ATOM 601 O O . ASN A 1 80 ? -12.426 9.822 21.575 1 95.72 80 ASN A O 1
ATOM 605 N N . PHE A 1 81 ? -10.631 10.797 20.789 1 97.7 81 PHE A N 1
ATOM 606 C CA . PHE A 1 81 ? -11.414 11.676 19.928 1 97.7 81 PHE A CA 1
ATOM 607 C C . PHE A 1 81 ? -11.308 11.241 18.471 1 97.7 81 PHE A C 1
ATOM 609 O O . PHE A 1 81 ? -11.826 11.914 17.577 1 97.7 81 PHE A O 1
ATOM 616 N N . ILE A 1 82 ? -10.646 10.145 18.262 1 98.32 82 ILE A N 1
ATOM 617 C CA . ILE A 1 82 ? -10.587 9.588 16.914 1 98.32 82 ILE A CA 1
ATOM 618 C C . ILE A 1 82 ? -11.834 8.748 16.649 1 98.32 82 ILE A C 1
ATOM 620 O O . ILE A 1 82 ? -12.162 7.849 17.427 1 98.32 82 ILE A O 1
ATOM 624 N N . LYS A 1 83 ? -12.503 9.108 15.594 1 98.19 83 LYS A N 1
ATOM 625 C CA . LYS A 1 83 ? -13.684 8.353 15.185 1 98.19 83 LYS A CA 1
ATOM 626 C C . LYS A 1 83 ? -13.293 7.082 14.437 1 98.19 83 LYS A C 1
ATOM 628 O O . LYS A 1 83 ? -12.513 7.132 13.484 1 98.19 83 LYS A O 1
ATOM 633 N N . ILE A 1 84 ? -13.803 5.968 14.897 1 97.93 84 ILE A N 1
ATOM 634 C CA . ILE A 1 84 ? -13.654 4.713 14.169 1 97.93 84 ILE A CA 1
ATOM 635 C C . ILE A 1 84 ? -14.88 4.478 13.289 1 97.93 84 ILE A C 1
ATOM 637 O O . ILE A 1 84 ? -15.997 4.343 13.794 1 97.93 84 ILE A O 1
ATOM 641 N N . CYS A 1 85 ? -14.669 4.419 12.018 1 97.86 85 CYS A N 1
ATOM 642 C CA . CYS A 1 85 ? -15.782 4.362 11.077 1 97.86 85 CYS A CA 1
ATOM 643 C C . CYS A 1 85 ? -16.002 2.939 10.578 1 97.86 85 CYS A C 1
ATOM 645 O O . CYS A 1 85 ? -15.073 2.3 10.081 1 97.86 85 CYS A O 1
ATOM 647 N N . ASP A 1 86 ? -17.203 2.503 10.558 1 94.91 86 ASP A N 1
ATOM 648 C CA . ASP A 1 86 ? -17.536 1.171 10.062 1 94.91 86 ASP A CA 1
ATOM 649 C C . ASP A 1 86 ? -17.81 1.196 8.56 1 94.91 86 ASP A C 1
ATOM 651 O O . ASP A 1 86 ? -17.691 0.172 7.885 1 94.91 86 ASP A O 1
ATOM 655 N N . ASN A 1 87 ? -18.127 2.338 8.093 1 92.8 87 ASN A N 1
ATOM 656 C CA . ASN A 1 87 ? -18.599 2.413 6.715 1 92.8 87 ASN A CA 1
ATOM 657 C C . ASN A 1 87 ? -17.563 3.06 5.801 1 92.8 87 ASN A C 1
ATOM 659 O O . ASN A 1 87 ? -17.852 3.358 4.641 1 92.8 87 ASN A O 1
ATOM 663 N N . ARG A 1 88 ? -16.439 3.437 6.297 1 94.29 88 ARG A N 1
ATOM 664 C CA . ARG A 1 88 ? -15.346 4.006 5.516 1 94.29 88 ARG A CA 1
ATOM 665 C C . ARG A 1 88 ? -14.026 3.312 5.834 1 94.29 88 ARG A C 1
ATOM 667 O O . ARG A 1 88 ? -13.821 2.838 6.953 1 94.29 88 ARG A O 1
ATOM 674 N N . ARG A 1 89 ? -13.199 3.29 4.937 1 93.75 89 ARG A N 1
ATOM 675 C CA . ARG A 1 89 ? -11.874 2.702 5.11 1 93.75 89 ARG A CA 1
ATOM 676 C C . ARG A 1 89 ? -10.874 3.742 5.604 1 93.75 89 ARG A C 1
ATOM 678 O O . ARG A 1 89 ? -10.991 4.926 5.281 1 93.75 89 ARG A O 1
ATOM 685 N N . THR A 1 90 ? -9.951 3.293 6.384 1 97.27 90 THR A N 1
ATOM 686 C CA . THR A 1 90 ? -8.842 4.163 6.76 1 97.27 90 THR A CA 1
ATOM 687 C C . THR A 1 90 ? -8.195 4.781 5.524 1 97.27 90 THR A C 1
ATOM 689 O O . THR A 1 90 ? -8.06 4.12 4.492 1 97.27 90 THR A O 1
ATOM 692 N N . GLY A 1 91 ? -7.842 6.082 5.619 1 97.22 91 GLY A N 1
ATOM 693 C CA . GLY A 1 91 ? -7.156 6.732 4.514 1 97.22 91 GLY A CA 1
ATOM 694 C C . GLY A 1 91 ? -5.855 6.049 4.135 1 97.22 91 GLY A C 1
ATOM 695 O O . GLY A 1 91 ? -5.108 5.597 5.007 1 97.22 91 GLY A O 1
ATOM 696 N N . VAL A 1 92 ? -5.57 5.98 2.834 1 96.69 92 VAL A N 1
ATOM 697 C CA . VAL A 1 92 ? -4.34 5.374 2.335 1 96.69 92 VAL A CA 1
ATOM 698 C C . VAL A 1 92 ? -3.766 6.226 1.205 1 96.69 92 VAL A C 1
ATOM 700 O O . VAL A 1 92 ? -4.509 6.722 0.355 1 96.69 92 VAL A O 1
ATOM 703 N N . TYR A 1 93 ? -2.531 6.471 1.352 1 94.78 93 TYR A N 1
ATOM 704 C CA . TYR A 1 93 ? -1.755 7.127 0.306 1 94.78 93 TYR A CA 1
ATOM 705 C C . TYR A 1 93 ? -0.774 6.153 -0.337 1 94.78 93 TYR A C 1
ATOM 707 O O . TYR A 1 93 ? 0.035 5.53 0.355 1 94.78 93 TYR A O 1
ATOM 715 N N . LEU A 1 94 ? -0.854 5.973 -1.66 1 96.07 94 LEU A N 1
ATOM 716 C CA . LEU A 1 94 ? 0.008 5.076 -2.423 1 96.07 94 LEU A CA 1
ATOM 717 C C . LEU A 1 94 ? 0.857 5.857 -3.421 1 96.07 94 LEU A C 1
ATOM 719 O O . LEU A 1 94 ? 0.322 6.548 -4.291 1 96.07 94 LEU A O 1
ATOM 723 N N . ALA A 1 95 ? 2.159 5.708 -3.309 1 93.6 95 ALA A N 1
ATOM 724 C CA . ALA A 1 95 ? 3.039 6.44 -4.218 1 93.6 95 ALA A CA 1
ATOM 725 C C . ALA A 1 95 ? 4.106 5.521 -4.806 1 93.6 95 ALA A C 1
ATOM 727 O O . ALA A 1 95 ? 4.647 4.66 -4.107 1 93.6 95 ALA A O 1
ATOM 728 N N . ILE A 1 96 ? 4.348 5.622 -6.033 1 94.75 96 ILE A N 1
ATOM 729 C CA . ILE A 1 96 ? 5.476 4.986 -6.704 1 94.75 96 ILE A CA 1
ATOM 730 C C . ILE A 1 96 ? 6.535 6.034 -7.038 1 94.75 96 ILE A C 1
ATOM 732 O O . ILE A 1 96 ? 6.239 7.042 -7.683 1 94.75 96 ILE A O 1
ATOM 736 N N . LEU A 1 97 ? 7.677 5.812 -6.551 1 92.02 97 LEU A N 1
ATOM 737 C CA . LEU A 1 97 ? 8.827 6.683 -6.766 1 92.02 97 LEU A CA 1
ATOM 738 C C . LEU A 1 97 ? 9.722 6.138 -7.874 1 92.02 97 LEU A C 1
ATOM 740 O O . LEU A 1 97 ? 9.8 4.923 -8.074 1 92.02 97 LEU A O 1
ATOM 744 N N . ASP A 1 98 ? 10.379 7.048 -8.589 1 87.21 98 ASP A N 1
ATOM 745 C CA . ASP A 1 98 ? 11.322 6.588 -9.604 1 87.21 98 ASP A CA 1
ATOM 746 C C . ASP A 1 98 ? 12.656 6.195 -8.976 1 87.21 98 ASP A C 1
ATOM 748 O O . ASP A 1 98 ? 12.773 6.119 -7.751 1 87.21 98 ASP A O 1
ATOM 752 N N . GLU A 1 99 ? 13.631 5.841 -9.818 1 83.36 99 GLU A N 1
ATOM 753 C CA . GLU A 1 99 ? 14.916 5.338 -9.342 1 83.36 99 GLU A CA 1
ATOM 754 C C . GLU A 1 99 ? 15.684 6.417 -8.583 1 83.36 99 GLU A C 1
ATOM 756 O O . GLU A 1 99 ? 16.625 6.115 -7.847 1 83.36 99 GLU A O 1
ATOM 761 N N . LYS A 1 100 ? 15.322 7.762 -8.76 1 77.68 100 LYS A N 1
ATOM 762 C CA . LYS A 1 100 ? 15.928 8.869 -8.026 1 77.68 100 LYS A CA 1
ATOM 763 C C . LYS A 1 100 ? 15.13 9.196 -6.767 1 77.68 100 LYS A C 1
ATOM 765 O O . LYS A 1 100 ? 15.373 10.217 -6.12 1 77.68 100 LYS A O 1
ATOM 770 N N . LYS A 1 101 ? 14.042 8.349 -6.509 1 79.6 101 LYS A N 1
ATOM 771 C CA . LYS A 1 101 ? 13.187 8.462 -5.331 1 79.6 101 LYS A CA 1
ATOM 772 C C . LYS A 1 101 ? 12.292 9.695 -5.417 1 79.6 101 LYS A C 1
ATOM 774 O O . LYS A 1 101 ? 11.917 10.269 -4.393 1 79.6 101 LYS A O 1
ATOM 779 N N . ASP A 1 102 ? 12.122 10.18 -6.634 1 79.41 102 ASP A N 1
ATOM 780 C CA . ASP A 1 102 ? 11.13 11.226 -6.861 1 79.41 102 ASP A CA 1
ATOM 781 C C . ASP A 1 102 ? 9.759 10.627 -7.162 1 79.41 102 ASP A C 1
ATOM 783 O O . ASP A 1 102 ? 9.655 9.627 -7.875 1 79.41 102 ASP A O 1
ATOM 787 N N . MET A 1 103 ? 8.781 11.305 -6.629 1 85.87 103 MET A N 1
ATOM 788 C CA . MET A 1 103 ? 7.431 10.785 -6.827 1 85.87 103 MET A CA 1
ATOM 789 C C . MET A 1 103 ? 7.066 10.769 -8.307 1 85.87 103 MET A C 1
ATOM 791 O O . MET A 1 103 ? 7.053 11.814 -8.959 1 85.87 103 MET A O 1
ATOM 795 N N . PHE A 1 104 ? 6.8 9.731 -8.839 1 92.26 104 PHE A N 1
ATOM 796 C CA . PHE A 1 104 ? 6.407 9.554 -10.232 1 92.26 104 PHE A CA 1
ATOM 797 C C . PHE A 1 104 ? 4.894 9.656 -10.385 1 92.26 104 PHE A C 1
ATOM 799 O O . PHE A 1 104 ? 4.4 10.385 -11.247 1 92.26 104 PHE A O 1
ATOM 806 N N . VAL A 1 105 ? 4.177 8.96 -9.486 1 93.31 105 VAL A N 1
ATOM 807 C CA . VAL A 1 105 ? 2.718 8.961 -9.506 1 93.31 105 VAL A CA 1
ATOM 808 C C . VAL A 1 105 ? 2.183 8.461 -8.166 1 93.31 105 VAL A C 1
ATOM 810 O O . VAL A 1 105 ? 2.86 7.709 -7.461 1 93.31 105 VAL A O 1
ATOM 813 N N . SER A 1 106 ? 1.01 8.959 -7.832 1 93.97 106 SER A N 1
ATOM 814 C CA . SER A 1 106 ? 0.459 8.528 -6.551 1 93.97 106 SER A CA 1
ATOM 815 C C . SER A 1 106 ? -1.065 8.553 -6.569 1 93.97 106 SER A C 1
ATOM 817 O O . SER A 1 106 ? -1.671 9.184 -7.437 1 93.97 106 SER A O 1
ATOM 819 N N . ILE A 1 107 ? -1.688 7.786 -5.695 1 94.95 107 ILE A N 1
ATOM 820 C CA . ILE A 1 107 ? -3.124 7.763 -5.441 1 94.95 107 ILE A CA 1
ATOM 821 C C . ILE A 1 107 ? -3.394 8.087 -3.973 1 94.95 107 ILE A C 1
ATOM 823 O O . ILE A 1 107 ? -2.728 7.555 -3.081 1 94.95 107 ILE A O 1
ATOM 827 N N . SER A 1 108 ? -4.349 8.918 -3.732 1 93.9 108 SER A N 1
ATOM 828 C CA . SER A 1 108 ? -4.783 9.255 -2.38 1 93.9 108 SER A CA 1
ATOM 829 C C . SER A 1 108 ? -6.231 8.839 -2.144 1 93.9 108 SER A C 1
ATOM 831 O O . SER A 1 108 ? -7.146 9.377 -2.77 1 93.9 108 SER A O 1
ATOM 833 N N . ASP A 1 109 ? -6.43 7.857 -1.342 1 96.07 109 ASP A N 1
ATOM 834 C CA . ASP A 1 109 ? -7.742 7.451 -0.85 1 96.07 109 ASP A CA 1
ATOM 835 C C . ASP A 1 109 ? -8.018 8.041 0.531 1 96.07 109 ASP A C 1
ATOM 837 O O . ASP A 1 109 ? -7.688 7.43 1.55 1 96.07 109 ASP A O 1
ATOM 841 N N . MET A 1 110 ? -8.693 9.243 0.556 1 94.43 110 MET A N 1
ATOM 842 C CA . MET A 1 110 ? -8.777 10.028 1.784 1 94.43 110 MET A CA 1
ATOM 843 C C . MET A 1 110 ? -10.22 10.418 2.084 1 94.43 110 MET A C 1
ATOM 845 O O . MET A 1 110 ? -10.47 11.402 2.782 1 94.43 110 MET A O 1
ATOM 849 N N . ASP A 1 111 ? -11.173 9.66 1.593 1 95.07 111 ASP A N 1
ATOM 850 C CA . ASP A 1 111 ? -12.576 10.04 1.731 1 95.07 111 ASP A CA 1
ATOM 851 C C . ASP A 1 111 ? -12.99 10.086 3.2 1 95.07 111 ASP A C 1
ATOM 853 O O . ASP A 1 111 ? -13.94 10.784 3.561 1 95.07 111 ASP A O 1
ATOM 857 N N . ILE A 1 112 ? -12.306 9.38 4.004 1 97.7 112 ILE A N 1
ATOM 858 C CA . ILE A 1 112 ? -12.692 9.265 5.406 1 97.7 112 ILE A CA 1
ATOM 859 C C . ILE A 1 112 ? -12.556 10.623 6.092 1 97.7 112 ILE A C 1
ATOM 861 O O . ILE A 1 112 ? -13.155 10.856 7.145 1 97.7 112 ILE A O 1
ATOM 865 N N . ILE A 1 113 ? -11.797 11.551 5.508 1 97.11 113 ILE A N 1
ATOM 866 C CA . ILE A 1 113 ? -11.612 12.884 6.072 1 97.11 113 ILE A CA 1
ATOM 867 C C . ILE A 1 113 ? -12.964 13.584 6.196 1 97.11 113 ILE A C 1
ATOM 869 O O . ILE A 1 113 ? -13.157 14.425 7.076 1 97.11 113 ILE A O 1
ATOM 873 N N . ASN A 1 114 ? -13.906 13.217 5.372 1 96.99 114 ASN A N 1
ATOM 874 C CA . ASN A 1 114 ? -15.228 13.834 5.351 1 96.99 114 ASN A CA 1
ATOM 875 C C . ASN A 1 114 ? -16.035 13.471 6.594 1 96.99 114 ASN A C 1
ATOM 877 O O . ASN A 1 114 ? -17.054 14.101 6.884 1 96.99 114 ASN A O 1
ATOM 881 N N . GLU A 1 115 ? -15.545 12.493 7.321 1 98 115 GLU A N 1
ATOM 882 C CA . GLU A 1 115 ? -16.21 12.116 8.564 1 98 115 GLU A CA 1
ATOM 883 C C . GLU A 1 115 ? -15.931 13.13 9.67 1 98 115 GLU A C 1
ATOM 885 O O . GLU A 1 115 ? -16.623 13.151 10.69 1 98 115 GLU A O 1
ATOM 890 N N . ILE A 1 116 ? -14.888 13.904 9.478 1 98.32 116 ILE A N 1
ATOM 891 C CA . ILE A 1 116 ? -14.64 15.034 10.367 1 98.32 116 ILE A CA 1
ATOM 892 C C . ILE A 1 116 ? -15.483 16.229 9.93 1 98.32 116 ILE A C 1
ATOM 894 O O . ILE A 1 116 ? -14.959 17.195 9.371 1 98.32 116 ILE A O 1
ATOM 898 N N . ASN A 1 117 ? -16.744 16.136 10.212 1 98.34 117 ASN A N 1
ATOM 899 C CA . ASN A 1 117 ? -17.706 17.149 9.793 1 98.34 117 ASN A CA 1
ATOM 900 C C . ASN A 1 117 ? -18.212 17.966 10.978 1 98.34 117 ASN A C 1
ATOM 902 O O . ASN A 1 117 ? -17.73 17.804 12.101 1 98.34 117 ASN A O 1
ATOM 906 N N . ILE A 1 118 ? -19.185 18.812 10.778 1 98.53 118 ILE A N 1
ATOM 907 C CA . ILE A 1 118 ? -19.694 19.735 11.787 1 98.53 118 ILE A CA 1
ATOM 908 C C . ILE A 1 118 ? -20.28 18.948 12.958 1 98.53 118 ILE A C 1
ATOM 910 O O . ILE A 1 118 ? -20.053 19.291 14.12 1 98.53 118 ILE A O 1
ATOM 914 N N . ASN A 1 119 ? -21.01 17.872 12.647 1 98.44 119 ASN A N 1
ATOM 915 C CA . ASN A 1 119 ? -21.595 17.056 13.705 1 98.44 119 ASN A CA 1
ATOM 916 C C . ASN A 1 119 ? -20.52 16.423 14.584 1 98.44 119 ASN A C 1
ATOM 918 O O . ASN A 1 119 ? -20.67 16.358 15.805 1 98.44 119 ASN A O 1
ATOM 922 N N . TYR A 1 120 ? -19.502 15.977 13.982 1 98.23 120 TYR A N 1
ATOM 923 C CA . TYR A 1 120 ? -18.362 15.422 14.703 1 98.23 120 TYR A CA 1
ATOM 924 C C . TYR A 1 120 ? -17.745 16.462 15.631 1 98.23 120 TYR A C 1
ATOM 926 O O . TYR A 1 120 ? -17.476 16.177 16.8 1 98.23 120 TYR A O 1
ATOM 934 N N . ILE A 1 121 ? -17.558 17.687 15.165 1 98.56 121 ILE A N 1
ATOM 935 C CA . ILE A 1 121 ? -16.929 18.759 15.929 1 98.56 121 ILE A CA 1
ATOM 936 C C . ILE A 1 121 ? -17.839 19.172 17.083 1 98.56 121 ILE A C 1
ATOM 938 O O . ILE A 1 121 ? -17.367 19.425 18.194 1 98.56 121 ILE A O 1
ATOM 942 N N . LYS A 1 122 ? -19.148 19.23 16.829 1 98.29 122 LYS A N 1
ATOM 943 C CA . LYS A 1 122 ? -20.111 19.598 17.862 1 98.29 122 LYS A CA 1
ATOM 944 C C . LYS A 1 122 ? -20.006 18.669 19.068 1 98.29 122 LYS A C 1
ATOM 946 O O . LYS A 1 122 ? -20.103 19.115 20.213 1 98.29 122 LYS A O 1
ATOM 951 N N . LYS A 1 123 ? -19.753 17.457 18.819 1 97.91 123 LYS A N 1
ATOM 952 C CA . LYS A 1 123 ? -19.677 16.451 19.874 1 97.91 123 LYS A CA 1
ATOM 953 C C . LYS A 1 123 ? -18.463 16.684 20.77 1 97.91 123 LYS A C 1
ATOM 955 O O . LYS A 1 123 ? -18.457 16.278 21.933 1 97.91 123 LYS A O 1
ATOM 960 N N . HIS A 1 124 ? -17.48 17.377 20.271 1 97.69 124 HIS A N 1
ATOM 961 C CA . HIS A 1 124 ? -16.237 17.525 21.019 1 97.69 124 HIS A CA 1
ATOM 962 C C . HIS A 1 124 ? -15.931 18.993 21.296 1 97.69 124 HIS A C 1
ATOM 964 O O . HIS A 1 124 ? -14.789 19.348 21.595 1 97.69 124 HIS A O 1
ATOM 970 N N . LYS A 1 125 ? -16.88 19.816 21.163 1 97.75 125 LYS A N 1
ATOM 971 C CA . LYS A 1 125 ? -16.735 21.266 21.251 1 97.75 125 LYS A CA 1
ATOM 972 C C . LYS A 1 125 ? -16.105 21.676 22.579 1 97.75 125 LYS A C 1
ATOM 974 O O . LYS A 1 125 ? -15.213 22.526 22.613 1 97.75 125 LYS A O 1
ATOM 979 N N . ASP A 1 126 ? -16.509 21.09 23.651 1 97.48 126 ASP A N 1
ATOM 980 C CA . ASP A 1 126 ? -16.038 21.47 24.979 1 97.48 126 ASP A CA 1
ATOM 981 C C . ASP A 1 126 ? -14.533 21.248 25.113 1 97.48 126 ASP A C 1
ATOM 983 O O . ASP A 1 126 ? -13.829 22.069 25.704 1 97.48 126 ASP A O 1
ATOM 987 N N . THR A 1 127 ? -14.064 20.169 24.607 1 97.28 127 THR A N 1
ATOM 988 C CA . THR A 1 127 ? -12.638 19.869 24.66 1 97.28 127 THR A CA 1
ATOM 989 C C . THR A 1 127 ? -11.84 20.887 23.85 1 97.28 127 THR A C 1
ATOM 991 O O . THR A 1 127 ? -10.761 21.311 24.267 1 97.28 127 THR A O 1
ATOM 994 N N . LEU A 1 128 ? -12.366 21.293 22.727 1 97.82 128 LEU A N 1
ATOM 995 C CA . LEU A 1 128 ? -11.695 22.277 21.884 1 97.82 128 LEU A CA 1
ATOM 996 C C . LEU A 1 128 ? -11.602 23.625 22.591 1 97.82 128 LEU A C 1
ATOM 998 O O . LEU A 1 128 ? -10.564 24.288 22.537 1 97.82 128 LEU A O 1
ATOM 1002 N N . LEU A 1 129 ? -12.641 23.994 23.279 1 97.57 129 LEU A N 1
ATOM 1003 C CA . LEU A 1 129 ? -12.705 25.281 23.963 1 97.57 129 LEU A CA 1
ATOM 1004 C C . LEU A 1 129 ? -11.756 25.31 25.157 1 97.57 129 LEU A C 1
ATOM 1006 O O . LEU A 1 129 ? -11.407 26.384 25.651 1 97.57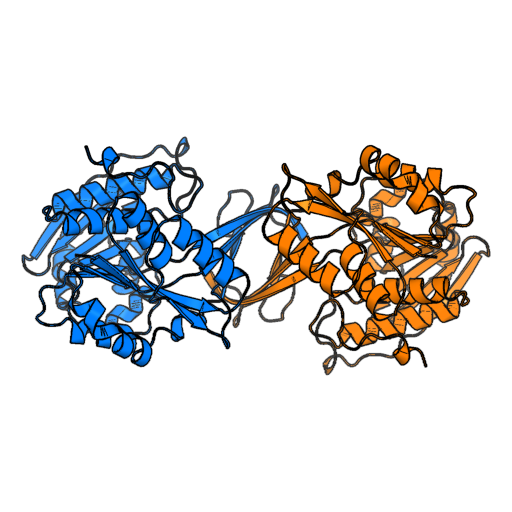 129 LEU A O 1
ATOM 1010 N N . GLN A 1 130 ? -11.34 24.153 25.598 1 96.94 130 GLN A N 1
ATOM 1011 C CA . GLN A 1 130 ? -10.449 24.069 26.751 1 96.94 130 GLN A CA 1
ATOM 1012 C C . GLN A 1 130 ? -8.997 23.901 26.312 1 96.94 130 GLN A C 1
ATOM 1014 O O . GLN A 1 130 ? -8.093 23.841 27.148 1 96.94 130 GLN A O 1
ATOM 1019 N N . SER A 1 131 ? -8.734 23.907 25.071 1 97.94 131 SER A N 1
ATOM 1020 C CA . SER A 1 131 ? -7.385 23.759 24.535 1 97.94 131 SER A CA 1
ATOM 1021 C C . SER A 1 131 ? -6.614 25.072 24.608 1 97.94 131 SER A C 1
ATOM 1023 O O . SER A 1 131 ? -7.213 26.15 24.628 1 97.94 131 SER A O 1
ATOM 1025 N N . LYS A 1 132 ? -5.367 24.934 24.689 1 98.43 132 LYS A N 1
ATOM 1026 C CA . LYS A 1 132 ? -4.527 26.118 24.542 1 98.43 132 LYS A CA 1
ATOM 1027 C C . LYS A 1 132 ? -4.378 26.509 23.075 1 98.43 132 LYS A C 1
ATOM 1029 O O . LYS A 1 132 ? -4.37 27.696 22.741 1 98.43 132 LYS A O 1
ATOM 1034 N N . ILE A 1 133 ? -4.199 25.552 22.258 1 98.74 133 ILE A N 1
ATOM 1035 C CA . ILE A 1 133 ? -4.021 25.713 20.819 1 98.74 133 ILE A CA 1
ATOM 1036 C C . ILE A 1 133 ? -4.874 24.688 20.076 1 98.74 133 ILE A C 1
ATOM 1038 O O . ILE A 1 133 ? -4.953 23.526 20.481 1 98.74 133 ILE A O 1
ATOM 1042 N N . VAL A 1 134 ? -5.508 25.078 18.976 1 98.85 134 VAL A N 1
ATOM 1043 C CA . VAL A 1 134 ? -6.19 24.181 18.048 1 98.85 134 VAL A CA 1
ATOM 1044 C C . VAL A 1 134 ? -5.522 24.251 16.677 1 98.85 134 VAL A C 1
ATOM 1046 O O . VAL A 1 134 ? -5.408 25.329 16.089 1 98.85 134 VAL A O 1
ATOM 1049 N N . PHE A 1 135 ? -5.027 23.116 16.247 1 98.81 135 PHE A N 1
ATOM 1050 C CA . PHE A 1 135 ? -4.44 22.97 14.92 1 98.81 135 PHE A CA 1
ATOM 1051 C C . PHE A 1 135 ? -5.461 22.415 13.934 1 98.81 135 PHE A C 1
ATOM 1053 O O . PHE A 1 135 ? -6.135 21.424 14.223 1 98.81 135 PHE A O 1
ATOM 1060 N N . LEU A 1 136 ? -5.496 23.047 12.745 1 98.41 136 LEU A N 1
ATOM 1061 C CA . LEU A 1 136 ? -6.327 22.624 11.623 1 98.41 136 LEU A CA 1
ATOM 1062 C C . LEU A 1 136 ? -5.501 22.513 10.346 1 98.41 136 LEU A C 1
ATOM 1064 O O . LEU A 1 136 ? -4.402 23.067 10.262 1 98.41 136 LEU A O 1
ATOM 1068 N N . GLU A 1 137 ? -6.102 21.807 9.441 1 98.05 137 GLU A N 1
ATOM 1069 C CA . GLU A 1 137 ? -5.416 21.701 8.156 1 98.05 137 GLU A CA 1
ATOM 1070 C C . GLU A 1 137 ? -6.408 21.723 6.997 1 98.05 137 GLU A C 1
ATOM 1072 O O . GLU A 1 137 ? -7.608 21.523 7.196 1 98.05 137 GLU A O 1
ATOM 1077 N N . ALA A 1 138 ? -5.901 21.878 5.806 1 96.71 138 ALA A N 1
ATOM 1078 C CA . ALA A 1 138 ? -6.738 22.165 4.644 1 96.71 138 ALA A CA 1
ATOM 1079 C C . ALA A 1 138 ? -7.329 20.883 4.064 1 96.71 138 ALA A C 1
ATOM 1081 O O . ALA A 1 138 ? -8.057 20.922 3.07 1 96.71 138 ALA A O 1
ATOM 1082 N N . ASN A 1 139 ? -7.11 19.772 4.676 1 95.22 139 ASN A N 1
ATOM 1083 C CA . ASN A 1 139 ? -7.833 18.564 4.293 1 95.22 139 ASN A CA 1
ATOM 1084 C C . ASN A 1 139 ? -9.308 18.648 4.673 1 95.22 139 ASN A C 1
ATOM 1086 O O . ASN A 1 139 ? -10.153 18.007 4.046 1 95.22 139 ASN A O 1
ATOM 1090 N N . LEU A 1 140 ? -9.588 19.426 5.688 1 97.52 140 LEU A N 1
ATOM 1091 C CA . LEU A 1 140 ? -10.953 19.563 6.184 1 97.52 140 LEU A CA 1
ATOM 1092 C C . LEU A 1 140 ? -11.818 20.331 5.19 1 97.52 140 LEU A C 1
ATOM 1094 O O . LEU A 1 140 ? -11.321 21.199 4.469 1 97.52 140 LEU A O 1
ATOM 1098 N N . GLU A 1 141 ? -13.027 20.025 5.195 1 96.88 141 GLU A N 1
ATOM 1099 C CA . GLU A 1 141 ? -13.955 20.772 4.35 1 96.88 141 GLU A CA 1
ATOM 1100 C C . GLU A 1 141 ? -14.11 22.21 4.838 1 96.88 141 GLU A C 1
ATOM 1102 O O . GLU A 1 141 ? -14.101 22.466 6.044 1 96.88 141 GLU A O 1
ATOM 1107 N N . PRO A 1 142 ? -14.378 23.089 3.893 1 97.44 142 PRO A N 1
ATOM 1108 C CA . PRO A 1 142 ? -14.472 24.507 4.249 1 97.44 142 PRO A CA 1
ATOM 1109 C C . PRO A 1 142 ? -15.525 24.777 5.321 1 97.44 142 PRO A C 1
ATOM 1111 O O . PRO A 1 142 ? -15.292 25.574 6.234 1 97.44 142 PRO A O 1
ATOM 1114 N N . GLN A 1 143 ? -16.627 24.072 5.253 1 97.67 143 GLN A N 1
ATOM 1115 C CA . GLN A 1 143 ? -17.691 24.329 6.218 1 97.67 143 GLN A CA 1
ATOM 1116 C C . GLN A 1 143 ? -17.277 23.898 7.622 1 97.67 143 GLN A C 1
ATOM 1118 O O . GLN A 1 143 ? -17.64 24.544 8.608 1 97.67 143 GLN A O 1
ATOM 1123 N N . THR A 1 144 ? -16.538 22.846 7.702 1 98.25 144 THR A N 1
ATOM 1124 C CA . THR A 1 144 ? -16.044 22.37 8.989 1 98.25 144 THR A CA 1
ATOM 1125 C C . THR A 1 144 ? -15.005 23.332 9.559 1 98.25 144 THR A C 1
ATOM 1127 O O . THR A 1 144 ? -15.04 23.659 10.747 1 98.25 144 THR A O 1
ATOM 1130 N N . ILE A 1 145 ? -14.115 23.823 8.709 1 98.37 145 ILE A N 1
ATOM 1131 C CA . ILE A 1 145 ? -13.106 24.797 9.109 1 98.37 145 ILE A CA 1
ATOM 1132 C C . ILE A 1 145 ? -13.786 26.047 9.663 1 98.37 145 ILE A C 1
ATOM 1134 O O . ILE A 1 145 ? -13.466 26.499 10.765 1 98.37 145 ILE A O 1
ATOM 1138 N N . GLU A 1 146 ? -14.765 26.525 8.951 1 98.11 146 GLU A N 1
ATOM 1139 C CA . GLU A 1 146 ? -15.481 27.734 9.346 1 98.11 146 GLU A CA 1
ATOM 1140 C C . GLU A 1 146 ? -16.186 27.545 10.686 1 98.11 146 GLU A C 1
ATOM 1142 O O . GLU A 1 146 ? -16.163 28.437 11.537 1 98.11 146 GLU A O 1
ATOM 1147 N N . TYR A 1 147 ? -16.799 26.43 10.84 1 98.23 147 TYR A N 1
ATOM 1148 C CA . TYR A 1 147 ? -17.507 26.156 12.085 1 98.23 147 TYR A CA 1
ATOM 1149 C C . TYR A 1 147 ? -16.549 26.162 13.27 1 98.23 147 TYR A C 1
ATOM 1151 O O . TYR A 1 147 ? -16.845 26.75 14.313 1 98.23 147 TYR A O 1
ATOM 1159 N N . ILE A 1 148 ? -15.368 25.534 13.142 1 98.61 148 ILE A N 1
ATOM 1160 C CA . ILE A 1 148 ? -14.386 25.453 14.218 1 98.61 148 ILE A CA 1
ATOM 1161 C C . ILE A 1 148 ? -13.887 26.854 14.567 1 98.61 148 ILE A C 1
ATOM 1163 O O . ILE A 1 148 ? -13.833 27.225 15.742 1 98.61 148 ILE A O 1
ATOM 1167 N N . LEU A 1 149 ? -13.577 27.63 13.536 1 98.26 149 LEU A N 1
ATOM 1168 C CA . LEU A 1 149 ? -13.072 28.979 13.764 1 98.26 149 LEU A CA 1
ATOM 1169 C C . LEU A 1 149 ? -14.124 29.845 14.449 1 98.26 149 LEU A C 1
ATOM 1171 O O . LEU A 1 149 ? -13.795 30.665 15.309 1 98.26 149 LEU A O 1
ATOM 1175 N N . LYS A 1 150 ? -15.331 29.626 14.104 1 97.37 150 LYS A N 1
ATOM 1176 C CA . LYS A 1 150 ? -16.423 30.393 14.695 1 97.37 150 LYS A CA 1
ATOM 1177 C C . LYS A 1 150 ? -16.566 30.088 16.184 1 97.37 150 LYS A C 1
ATOM 1179 O O . LYS A 1 150 ? -16.731 31.001 16.997 1 97.37 150 LYS A O 1
ATOM 1184 N N . ILE A 1 151 ? -16.505 28.875 16.541 1 96.92 151 ILE A N 1
ATOM 1185 C CA . ILE A 1 151 ? -16.718 28.528 17.942 1 96.92 151 ILE A CA 1
ATOM 1186 C C . ILE A 1 151 ? -15.531 29.002 18.778 1 96.92 151 ILE A C 1
ATOM 1188 O O . ILE A 1 151 ? -15.656 29.202 19.988 1 96.92 151 ILE A O 1
ATOM 1192 N N . LEU A 1 152 ? -14.428 29.168 18.14 1 97.78 152 LEU A N 1
ATOM 1193 C CA . LEU A 1 152 ? -13.229 29.568 18.869 1 97.78 152 LEU A CA 1
ATOM 1194 C C . LEU A 1 152 ? -13.086 31.087 18.886 1 97.78 152 LEU A C 1
ATOM 1196 O O . LEU A 1 152 ? -12.188 31.622 19.54 1 97.78 152 LEU A O 1
ATOM 1200 N N . GLU A 1 153 ? -14.039 31.665 18.167 1 93.69 153 GLU A N 1
ATOM 1201 C CA . GLU A 1 153 ? -13.993 33.122 18.094 1 93.69 153 GLU A CA 1
ATOM 1202 C C . GLU A 1 153 ? -14.115 33.749 19.479 1 93.69 153 GLU A C 1
ATOM 1204 O O . GLU A 1 153 ? -14.938 33.32 20.291 1 93.69 153 GLU A O 1
ATOM 1209 N N . ASN A 1 154 ? -13.292 34.63 19.918 1 92.06 154 ASN A N 1
ATOM 1210 C CA . ASN A 1 154 ? -13.321 35.378 21.17 1 92.06 154 ASN A CA 1
ATOM 1211 C C . ASN A 1 154 ? -12.886 34.514 22.35 1 92.06 154 ASN A C 1
ATOM 1213 O O . ASN A 1 154 ? -13.368 34.696 23.469 1 92.06 154 ASN A O 1
ATOM 1217 N N . THR A 1 155 ? -12.408 33.409 22.115 1 96.2 155 THR A N 1
ATOM 1218 C CA . THR A 1 155 ? -11.738 32.633 23.153 1 96.2 155 THR A CA 1
ATOM 1219 C C . THR A 1 155 ? -10.244 32.942 23.181 1 96.2 155 THR A C 1
ATOM 1221 O O . THR A 1 155 ? -9.75 33.715 22.358 1 96.2 155 THR A O 1
ATOM 1224 N N . ASN A 1 156 ? -9.595 32.41 24.153 1 95.88 156 ASN A N 1
ATOM 1225 C CA . ASN A 1 156 ? -8.153 32.607 24.261 1 95.88 156 ASN A CA 1
ATOM 1226 C C . ASN A 1 156 ? -7.381 31.471 23.598 1 95.88 156 ASN A C 1
ATOM 1228 O O . ASN A 1 156 ? -6.166 31.355 23.772 1 95.88 156 ASN A O 1
ATOM 1232 N N . VAL A 1 157 ? -8.133 30.653 22.875 1 97.9 157 VAL A N 1
ATOM 1233 C CA . VAL A 1 157 ? -7.506 29.522 22.199 1 97.9 157 VAL A CA 1
ATOM 1234 C C . VAL A 1 157 ? -6.823 29.999 20.92 1 97.9 157 VAL A C 1
ATOM 1236 O O . VAL A 1 157 ? -7.449 30.648 20.079 1 97.9 157 VAL A O 1
ATOM 1239 N N . TYR A 1 158 ? -5.527 29.681 20.715 1 98.17 158 TYR A N 1
ATOM 1240 C CA . TYR A 1 158 ? -4.823 30.007 19.48 1 98.17 158 TYR A CA 1
ATOM 1241 C C . TYR A 1 158 ? -5.177 29.021 18.373 1 98.17 158 TYR A C 1
ATOM 1243 O O . TYR A 1 158 ? -5.309 27.82 18.622 1 98.17 158 TYR A O 1
ATOM 1251 N N . THR A 1 159 ? -5.281 29.544 17.188 1 98.61 159 THR A N 1
ATOM 1252 C CA . THR A 1 159 ? -5.501 28.685 16.03 1 98.61 159 THR A CA 1
ATOM 1253 C C . THR A 1 159 ? -4.259 28.643 15.144 1 98.61 159 THR A C 1
ATOM 1255 O O . THR A 1 159 ? -3.684 29.685 14.822 1 98.61 159 THR A O 1
ATOM 1258 N N . VAL A 1 160 ? -3.81 27.466 14.825 1 98.79 160 VAL A N 1
ATOM 1259 C CA . VAL A 1 160 ? -2.748 27.242 13.849 1 98.79 160 VAL A CA 1
ATOM 1260 C C . VAL A 1 160 ? -3.289 26.431 12.674 1 98.79 160 VAL A C 1
ATOM 1262 O O . VAL A 1 160 ? -3.88 25.366 12.866 1 98.79 160 VAL A O 1
ATOM 1265 N N . PHE A 1 161 ? -3.126 26.901 11.473 1 98.58 161 PHE A N 1
ATOM 1266 C CA . PHE A 1 161 ? -3.656 26.282 10.263 1 98.58 161 PHE A CA 1
ATOM 1267 C C . PHE A 1 161 ? -2.528 25.915 9.305 1 98.58 161 PHE A C 1
ATOM 1269 O O . PHE A 1 161 ? -1.604 26.702 9.095 1 98.58 161 PHE A O 1
ATOM 1276 N N . ASN A 1 162 ? -2.596 24.724 8.788 1 98.34 162 ASN A N 1
ATOM 1277 C CA . ASN A 1 162 ? -1.624 24.284 7.793 1 98.34 162 ASN A CA 1
ATOM 1278 C C . ASN A 1 162 ? -2.268 24.11 6.42 1 98.34 162 ASN A C 1
ATOM 1280 O O . ASN A 1 162 ? -3.337 23.509 6.303 1 98.34 162 ASN A O 1
ATOM 1284 N N . ALA A 1 163 ? -1.564 24.473 5.377 1 96.54 163 ALA A N 1
ATOM 1285 C CA . ALA A 1 163 ? -2.139 24.545 4.036 1 96.54 163 ALA A CA 1
ATOM 1286 C C . ALA A 1 163 ? -2.158 23.171 3.373 1 96.54 163 ALA A C 1
ATOM 1288 O O . ALA A 1 163 ? -3 22.901 2.513 1 96.54 163 ALA A O 1
ATOM 1289 N N . VAL A 1 164 ? -1.291 22.31 3.668 1 92.36 164 VAL A N 1
ATOM 1290 C CA . VAL A 1 164 ? -1.221 20.915 3.248 1 92.36 164 VAL A CA 1
ATOM 1291 C C . VAL A 1 164 ? -0.683 20.831 1.821 1 92.36 164 VAL A C 1
ATOM 1293 O O . VAL A 1 164 ? 0.292 20.123 1.558 1 92.36 164 VAL A O 1
ATOM 1296 N N . SER A 1 165 ? -1.298 21.538 0.777 1 89.91 165 SER A N 1
ATOM 1297 C CA . SER A 1 165 ? -0.88 21.437 -0.618 1 89.91 165 SER A CA 1
ATOM 1298 C C . SER A 1 165 ? -1.326 22.656 -1.418 1 89.91 165 SER A C 1
ATOM 1300 O O . SER A 1 165 ? -2.15 23.445 -0.95 1 89.91 165 SER A O 1
ATOM 1302 N N . ASN A 1 166 ? -0.865 22.689 -2.686 1 90.42 166 ASN A N 1
ATOM 1303 C CA . ASN A 1 166 ? -1.203 23.782 -3.592 1 90.42 166 ASN A CA 1
ATOM 1304 C C . ASN A 1 166 ? -2.693 23.798 -3.921 1 90.42 166 ASN A C 1
ATOM 1306 O O . ASN A 1 166 ? -3.297 24.866 -4.03 1 90.42 166 ASN A O 1
ATOM 1310 N N . LEU A 1 167 ? -3.26 22.664 -4.031 1 87.9 167 LEU A N 1
ATOM 1311 C CA . LEU A 1 167 ? -4.669 22.572 -4.396 1 87.9 167 LEU A CA 1
ATOM 1312 C C . LEU A 1 167 ? -5.562 22.889 -3.201 1 87.9 167 LEU A C 1
ATOM 1314 O O . LEU A 1 167 ? -6.546 23.62 -3.333 1 87.9 167 LEU A O 1
ATOM 1318 N N . LYS A 1 168 ? -5.255 22.479 -2.063 1 91.8 168 LYS A N 1
ATOM 1319 C CA . LYS A 1 168 ? -6.129 22.533 -0.895 1 91.8 168 LYS A CA 1
ATOM 1320 C C . LYS A 1 168 ? -6.091 23.912 -0.243 1 91.8 168 LYS A C 1
ATOM 1322 O O . LYS A 1 168 ? -7.078 24.351 0.351 1 91.8 168 LYS A O 1
ATOM 1327 N N . VAL A 1 169 ? -4.945 24.541 -0.406 1 95.43 169 VAL A N 1
ATOM 1328 C CA . VAL A 1 169 ? -4.792 25.844 0.232 1 95.43 169 VAL A CA 1
ATOM 1329 C C . VAL A 1 169 ? -5.816 26.823 -0.338 1 95.43 169 VAL A C 1
ATOM 1331 O O . VAL A 1 169 ? -6.188 27.796 0.321 1 95.43 169 VAL A O 1
ATOM 1334 N N . LYS A 1 170 ? -6.334 26.609 -1.465 1 95.19 170 LYS A N 1
ATOM 1335 C CA . LYS A 1 170 ? -7.292 27.486 -2.132 1 95.19 170 LYS A CA 1
ATOM 1336 C C . LYS A 1 170 ? -8.61 27.545 -1.365 1 95.19 170 LYS A C 1
ATOM 1338 O O . LYS A 1 170 ? -9.386 28.489 -1.525 1 95.19 170 LYS A O 1
ATOM 1343 N N . LYS A 1 171 ? -8.813 26.619 -0.55 1 94.82 171 LYS A N 1
ATOM 1344 C CA . LYS A 1 171 ? -10.018 26.607 0.276 1 94.82 171 LYS A CA 1
ATOM 1345 C C . LYS A 1 171 ? -10.064 27.822 1.198 1 94.82 171 LYS A C 1
ATOM 1347 O O . LYS A 1 171 ? -11.141 28.24 1.628 1 94.82 171 LYS A O 1
ATOM 1352 N N . LEU A 1 172 ? -8.944 28.312 1.478 1 95.87 172 LEU A N 1
ATOM 1353 C CA . LEU A 1 172 ? -8.846 29.421 2.421 1 95.87 172 LEU A CA 1
ATOM 1354 C C . LEU A 1 172 ? -9.458 30.688 1.833 1 95.87 172 LEU A C 1
ATOM 1356 O O . LEU A 1 172 ? -9.768 31.63 2.566 1 95.87 172 LEU A O 1
ATOM 1360 N N . LYS A 1 173 ? -9.611 30.71 0.575 1 94.79 173 LYS A N 1
ATOM 1361 C CA . LYS A 1 173 ? -10.174 31.887 -0.08 1 94.79 173 LYS A CA 1
ATOM 1362 C C . LYS A 1 173 ? -11.59 32.168 0.414 1 94.79 173 LYS A C 1
ATOM 1364 O O . LYS A 1 173 ? -12.036 33.317 0.417 1 94.79 173 LYS A O 1
ATOM 1369 N N . ASN A 1 174 ? -12.248 31.122 0.878 1 91.11 174 ASN A N 1
ATOM 1370 C CA . ASN A 1 174 ? -13.642 31.265 1.283 1 91.11 174 ASN A CA 1
ATOM 1371 C C . ASN A 1 174 ? -13.795 31.2 2.8 1 91.11 174 ASN A C 1
ATOM 1373 O O . ASN A 1 174 ? -14.912 31.122 3.313 1 91.11 174 ASN A O 1
ATOM 1377 N N . ILE A 1 175 ? -12.71 31.2 3.468 1 96.23 175 ILE A N 1
ATOM 1378 C CA . ILE A 1 175 ? -12.735 31.14 4.926 1 96.23 175 ILE A CA 1
ATOM 1379 C C . ILE A 1 175 ? -12.701 32.554 5.501 1 96.23 175 ILE A C 1
ATOM 1381 O O . ILE A 1 175 ? -11.85 33.364 5.125 1 96.23 175 ILE A O 1
ATOM 1385 N N . THR A 1 176 ? -13.587 32.872 6.421 1 95.42 176 THR A N 1
ATOM 1386 C CA . THR A 1 176 ? -13.684 34.219 6.972 1 95.42 176 THR A CA 1
ATOM 1387 C C . THR A 1 176 ? -13.303 34.227 8.45 1 95.42 176 THR A C 1
ATOM 1389 O O . THR A 1 176 ? -13.028 35.285 9.019 1 95.42 176 THR A O 1
ATOM 1392 N N . GLY A 1 177 ? -13.335 33.061 9.046 1 96.31 177 GLY A N 1
ATOM 1393 C CA . GLY A 1 177 ? -12.973 32.976 10.452 1 96.31 177 GLY A CA 1
ATOM 1394 C C . GLY A 1 177 ? -11.526 33.343 10.719 1 96.31 177 GLY A C 1
ATOM 1395 O O . GLY A 1 177 ? -10.662 33.147 9.862 1 96.31 177 GLY A O 1
ATOM 1396 N N . LYS A 1 178 ? -11.254 33.792 11.874 1 96.5 178 LYS A N 1
ATOM 1397 C CA . LYS A 1 178 ? -9.928 34.259 12.266 1 96.5 178 LYS A CA 1
ATOM 1398 C C . LYS A 1 178 ? -8.944 33.097 12.373 1 96.5 178 LYS A C 1
ATOM 1400 O O . LYS A 1 178 ? -9.259 32.063 12.965 1 96.5 178 LYS A O 1
ATOM 1405 N N . ILE A 1 179 ? -7.828 33.263 11.839 1 97.67 179 ILE A N 1
ATOM 1406 C CA . ILE A 1 179 ? -6.7 32.344 11.952 1 97.67 179 ILE A CA 1
ATOM 1407 C C . ILE A 1 179 ? -5.502 33.071 12.559 1 97.67 179 ILE A C 1
ATOM 1409 O O . ILE A 1 179 ? -4.989 34.029 11.977 1 97.67 179 ILE A O 1
ATOM 1413 N N . ASP A 1 180 ? -5.079 32.669 13.688 1 98.1 180 ASP A N 1
ATOM 1414 C CA . ASP A 1 180 ? -3.959 33.334 14.347 1 98.1 180 ASP A CA 1
ATOM 1415 C C . ASP A 1 180 ? -2.658 33.105 13.582 1 98.1 180 ASP A C 1
ATOM 1417 O O . ASP A 1 180 ? -1.876 34.037 13.384 1 98.1 180 ASP A O 1
ATOM 1421 N N . TYR A 1 181 ? -2.402 31.844 13.153 1 98.51 181 TYR A N 1
ATOM 1422 C CA . TYR A 1 181 ? -1.179 31.489 12.442 1 98.51 181 TYR A CA 1
ATOM 1423 C C . TYR A 1 181 ? -1.482 30.579 11.258 1 98.51 181 TYR A C 1
ATOM 1425 O O . TYR A 1 181 ? -2.123 29.538 11.415 1 98.51 181 TYR A O 1
ATOM 1433 N N . LEU A 1 182 ? -1.066 30.904 10.103 1 98.47 182 LEU A N 1
ATOM 1434 C CA . LEU A 1 182 ? -1.095 30.051 8.92 1 98.47 182 LEU A CA 1
ATOM 1435 C C . LEU A 1 182 ? 0.316 29.647 8.507 1 98.47 182 LEU A C 1
ATO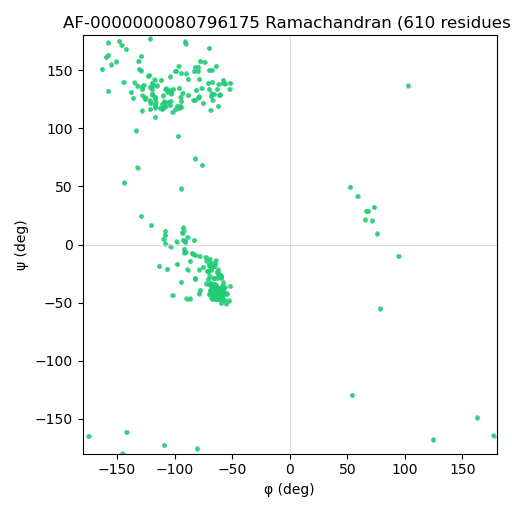M 1437 O O . LEU A 1 182 ? 1.168 30.506 8.27 1 98.47 182 LEU A O 1
ATOM 1441 N N . THR A 1 183 ? 0.565 28.369 8.471 1 98.52 183 THR A N 1
ATOM 1442 C CA . THR A 1 183 ? 1.837 27.865 7.964 1 98.52 183 THR A CA 1
ATOM 1443 C C . THR A 1 183 ? 1.669 27.285 6.563 1 98.52 183 THR A C 1
ATOM 1445 O O . THR A 1 183 ? 0.716 26.549 6.3 1 98.52 183 THR A O 1
ATOM 1448 N N . LEU A 1 184 ? 2.543 27.634 5.633 1 97.3 184 LEU A N 1
ATOM 1449 C CA . LEU A 1 184 ? 2.541 27.112 4.27 1 97.3 184 LEU A CA 1
ATOM 1450 C C . LEU A 1 184 ? 3.903 27.304 3.613 1 97.3 184 LEU A C 1
ATOM 1452 O O . LEU A 1 184 ? 4.741 28.055 4.118 1 97.3 184 LEU A O 1
ATOM 1456 N N . ASN A 1 185 ? 4.15 26.574 2.584 1 95.59 185 ASN A N 1
ATOM 1457 C CA . ASN A 1 185 ? 5.376 26.828 1.835 1 95.59 185 ASN A CA 1
ATOM 1458 C C . ASN A 1 185 ? 5.147 27.833 0.71 1 95.59 185 ASN A C 1
ATOM 1460 O O . ASN A 1 185 ? 4.011 28.233 0.451 1 95.59 185 ASN A O 1
ATOM 1464 N N . PHE A 1 186 ? 6.179 28.198 0.072 1 95.89 186 PHE A N 1
ATOM 1465 C CA . PHE A 1 186 ? 6.099 29.286 -0.895 1 95.89 186 PHE A CA 1
ATOM 1466 C C . PHE A 1 186 ? 5.251 28.883 -2.096 1 95.89 186 PHE A C 1
ATOM 1468 O O . PHE A 1 186 ? 4.536 29.711 -2.663 1 95.89 186 PHE A O 1
ATOM 1475 N N . SER A 1 187 ? 5.359 27.652 -2.549 1 94.1 187 SER A N 1
ATOM 1476 C CA . SER A 1 187 ? 4.526 27.19 -3.654 1 94.1 187 SER A CA 1
ATOM 1477 C C . SER A 1 187 ? 3.044 27.276 -3.303 1 94.1 187 SER A C 1
ATOM 1479 O O . SER A 1 187 ? 2.224 27.665 -4.137 1 94.1 187 SER A O 1
ATOM 1481 N N . GLU A 1 188 ? 2.719 26.961 -2.105 1 94.58 188 GLU A N 1
ATOM 1482 C CA . GLU A 1 188 ? 1.345 27.043 -1.619 1 94.58 188 GLU A CA 1
ATOM 1483 C C . GLU A 1 188 ? 0.872 28.491 -1.541 1 94.58 188 GLU A C 1
ATOM 1485 O O . GLU A 1 188 ? -0.288 28.788 -1.836 1 94.58 188 GLU A O 1
ATOM 1490 N N . LEU A 1 189 ? 1.749 29.341 -1.166 1 96.16 189 LEU A N 1
ATOM 1491 C CA . LEU A 1 189 ? 1.392 30.755 -1.152 1 96.16 189 LEU A CA 1
ATOM 1492 C C . LEU A 1 189 ? 1.066 31.248 -2.558 1 96.16 189 LEU A C 1
ATOM 1494 O O . LEU A 1 189 ? 0.091 31.976 -2.754 1 96.16 189 LEU A O 1
ATOM 1498 N N . LYS A 1 190 ? 1.928 30.836 -3.479 1 95.89 190 LYS A N 1
ATOM 1499 C CA . LYS A 1 190 ? 1.671 31.205 -4.868 1 95.89 190 LYS A CA 1
ATOM 1500 C C . LYS A 1 190 ? 0.297 30.72 -5.32 1 95.89 190 LYS A C 1
ATOM 1502 O O . LYS A 1 190 ? -0.437 31.453 -5.987 1 95.89 190 LYS A O 1
A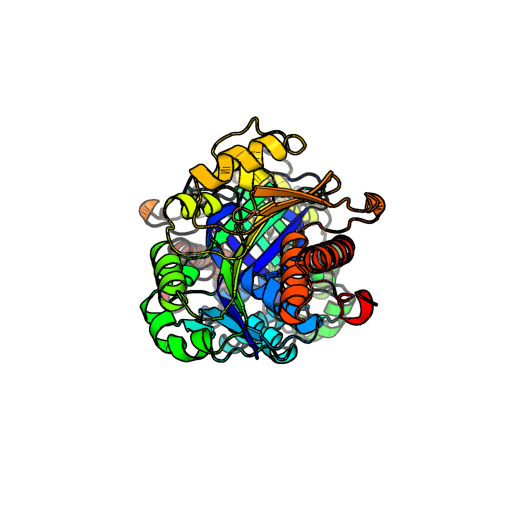TOM 1507 N N . SER A 1 191 ? -0.027 29.582 -4.925 1 94.43 191 SER A N 1
ATOM 1508 C CA . SER A 1 191 ? -1.319 29.004 -5.279 1 94.43 191 SER A CA 1
ATOM 1509 C C . SER A 1 191 ? -2.464 29.755 -4.607 1 94.43 191 SER A C 1
ATOM 1511 O O . SER A 1 191 ? -3.479 30.046 -5.242 1 94.43 191 SER A O 1
ATOM 1513 N N . LEU A 1 192 ? -2.346 30.023 -3.32 1 95.12 192 LEU A N 1
ATOM 1514 C CA . LEU A 1 192 ? -3.361 30.744 -2.559 1 95.12 192 LEU A CA 1
ATOM 1515 C C . LEU A 1 192 ? -3.624 32.117 -3.169 1 95.12 192 LEU A C 1
ATOM 1517 O O . LEU A 1 192 ? -4.778 32.53 -3.305 1 95.12 192 LEU A O 1
ATOM 1521 N N . ARG A 1 193 ? -2.577 32.748 -3.591 1 94 193 ARG A N 1
ATOM 1522 C CA . ARG A 1 193 ? -2.671 34.099 -4.135 1 94 193 ARG A CA 1
ATOM 1523 C C . ARG A 1 193 ? -2.987 34.068 -5.626 1 94 193 ARG A C 1
ATOM 1525 O O . ARG A 1 193 ? -3.303 35.101 -6.221 1 94 193 ARG A O 1
ATOM 1532 N N . GLU A 1 194 ? -2.824 32.86 -6.219 1 92.55 194 GLU A N 1
ATOM 1533 C CA . GLU A 1 194 ? -2.986 32.696 -7.661 1 92.55 194 GLU A CA 1
ATOM 1534 C C . GLU A 1 194 ? -2.019 33.592 -8.43 1 92.55 194 GLU A C 1
ATOM 1536 O O . GLU A 1 194 ? -2.422 34.298 -9.357 1 92.55 194 GLU A O 1
ATOM 1541 N N . GLN A 1 195 ? -0.842 33.675 -7.99 1 91.05 195 GLN A N 1
ATOM 1542 C CA . GLN A 1 195 ? 0.228 34.47 -8.583 1 91.05 195 GLN A CA 1
ATOM 1543 C C . GLN A 1 195 ? 1.517 33.662 -8.696 1 91.05 195 GLN A C 1
ATOM 1545 O O . GLN A 1 195 ? 2.358 33.695 -7.794 1 91.05 195 GLN A O 1
ATOM 1550 N N . GLU A 1 196 ? 1.73 33.172 -9.776 1 86.91 196 GLU A N 1
ATOM 1551 C CA . GLU A 1 196 ? 2.881 32.303 -10.004 1 86.91 196 GLU A CA 1
ATOM 1552 C C . GLU A 1 196 ? 4.182 33.101 -10.008 1 86.91 196 GLU A C 1
ATOM 1554 O O . GLU A 1 196 ? 5.25 32.558 -9.716 1 86.91 196 GLU A O 1
ATOM 1559 N N . ASN A 1 197 ? 4.078 34.377 -10.277 1 89.92 197 ASN A N 1
ATOM 1560 C CA . ASN A 1 197 ? 5.279 35.189 -10.44 1 89.92 197 ASN A CA 1
ATOM 1561 C C . ASN A 1 197 ? 5.69 35.851 -9.129 1 89.92 197 ASN A C 1
ATOM 1563 O O . ASN A 1 197 ? 6.584 36.699 -9.11 1 89.92 197 ASN A O 1
ATOM 1567 N N . LEU A 1 198 ? 5.178 35.432 -8.044 1 91.89 198 LEU A N 1
ATOM 1568 C CA . LEU A 1 198 ? 5.591 35.969 -6.752 1 91.89 198 LEU A CA 1
ATOM 1569 C C . LEU A 1 198 ? 7.07 35.695 -6.497 1 91.89 198 LEU A C 1
ATOM 1571 O O . LEU A 1 198 ? 7.57 34.615 -6.82 1 91.89 198 LEU A O 1
ATOM 1575 N N . ASN A 1 199 ? 7.732 36.721 -5.962 1 93.83 199 ASN A N 1
ATOM 1576 C CA . ASN A 1 199 ? 9.125 36.601 -5.545 1 93.83 199 ASN A CA 1
ATOM 1577 C C . ASN A 1 199 ? 9.249 36.492 -4.028 1 93.83 199 ASN A C 1
ATOM 1579 O O . ASN A 1 199 ? 8.853 37.406 -3.302 1 93.83 199 ASN A O 1
ATOM 1583 N N . PHE A 1 200 ? 9.876 35.417 -3.613 1 93.84 200 PHE A N 1
ATOM 1584 C CA . PHE A 1 200 ? 10.018 35.102 -2.196 1 93.84 200 PHE A CA 1
ATOM 1585 C C . PHE A 1 200 ? 10.731 36.23 -1.46 1 93.84 200 PHE A C 1
ATOM 1587 O O . PHE A 1 200 ? 10.381 36.556 -0.324 1 93.84 200 PHE A O 1
ATOM 1594 N N . PHE A 1 201 ? 11.647 36.925 -2.124 1 93.21 201 PHE A N 1
ATOM 1595 C CA . PHE A 1 201 ? 12.493 37.919 -1.475 1 93.21 201 PHE A CA 1
ATOM 1596 C C . PHE A 1 201 ? 11.851 39.3 -1.538 1 93.21 201 PHE A C 1
ATOM 1598 O O . PHE A 1 201 ? 12.286 40.224 -0.848 1 93.21 201 PHE A O 1
ATOM 1605 N N . ASP A 1 202 ? 10.726 39.416 -2.263 1 92.54 202 ASP A N 1
ATOM 1606 C CA . ASP A 1 202 ? 9.944 40.648 -2.25 1 92.54 202 ASP A CA 1
ATOM 1607 C C . ASP A 1 202 ? 8.815 40.572 -1.224 1 92.54 202 ASP A C 1
ATOM 1609 O O . ASP A 1 202 ? 7.654 40.825 -1.551 1 92.54 202 ASP A O 1
ATOM 1613 N N . TYR A 1 203 ? 9.191 40.134 -0.012 1 89.11 203 TYR A N 1
ATOM 1614 C CA . TYR A 1 203 ? 8.186 39.827 1 1 89.11 203 TYR A CA 1
ATOM 1615 C C . TYR A 1 203 ? 7.55 41.102 1.541 1 89.11 203 TYR A C 1
ATOM 1617 O O . TYR A 1 203 ? 6.448 41.067 2.094 1 89.11 203 TYR A O 1
ATOM 1625 N N . LYS A 1 204 ? 8.16 42.318 1.277 1 90.21 204 LYS A N 1
ATOM 1626 C CA . LYS A 1 204 ? 7.514 43.575 1.642 1 90.21 204 LYS A CA 1
ATOM 1627 C C . LYS A 1 204 ? 6.28 43.829 0.781 1 90.21 204 LYS A C 1
ATOM 1629 O O . LYS A 1 204 ? 5.253 44.293 1.281 1 90.21 204 LYS A O 1
ATOM 1634 N N . SER A 1 205 ? 6.498 43.46 -0.498 1 89.61 205 SER A N 1
ATOM 1635 C CA . SER A 1 205 ? 5.361 43.591 -1.402 1 89.61 205 SER A CA 1
ATOM 1636 C C . SER A 1 205 ? 4.252 42.607 -1.042 1 89.61 205 SER A C 1
ATOM 1638 O O . SER A 1 205 ? 3.069 42.945 -1.113 1 89.61 205 SER A O 1
ATOM 1640 N N . ILE A 1 206 ? 4.628 41.391 -0.666 1 90.58 206 ILE A N 1
ATOM 1641 C CA . ILE A 1 206 ? 3.663 40.377 -0.254 1 90.58 206 ILE A CA 1
ATOM 1642 C C . ILE A 1 206 ? 2.915 40.852 0.99 1 90.58 206 ILE A C 1
ATOM 1644 O O . ILE A 1 206 ? 1.69 40.732 1.068 1 90.58 206 ILE A O 1
ATOM 1648 N N . GLN A 1 207 ? 3.69 41.43 1.873 1 91.17 207 GLN A N 1
ATOM 1649 C CA . GLN A 1 207 ? 3.113 41.905 3.126 1 91.17 207 GLN A CA 1
ATOM 1650 C C . GLN A 1 207 ? 2.094 43.013 2.878 1 91.17 207 GLN A C 1
ATOM 1652 O O . GLN A 1 207 ? 1.096 43.118 3.596 1 91.17 207 GLN A O 1
ATOM 1657 N N . LYS A 1 208 ? 2.342 43.805 1.907 1 88.58 208 LYS A N 1
ATOM 1658 C CA . LYS A 1 208 ? 1.467 44.937 1.615 1 88.58 208 LYS A CA 1
ATOM 1659 C C . LYS A 1 208 ? 0.136 44.468 1.035 1 88.58 208 LYS A C 1
ATOM 1661 O O . LYS A 1 208 ? -0.912 45.054 1.318 1 88.58 208 LYS A O 1
ATOM 1666 N N . THR A 1 209 ? 0.12 43.373 0.345 1 87.62 209 THR A N 1
ATOM 1667 C CA . THR A 1 209 ? -1.069 43.005 -0.416 1 87.62 209 THR A CA 1
ATOM 1668 C C . THR A 1 209 ? -1.813 41.858 0.264 1 87.62 209 THR A C 1
ATOM 1670 O O . THR A 1 209 ? -3.014 41.679 0.052 1 87.62 209 THR A O 1
ATOM 1673 N N . PHE A 1 210 ? -1.216 41.117 1.075 1 89.55 210 PHE A N 1
ATOM 1674 C CA . PHE A 1 210 ? -1.782 39.9 1.644 1 89.55 210 PHE A CA 1
ATOM 1675 C C . PHE A 1 210 ? -2.942 40.228 2.577 1 89.55 210 PHE A C 1
ATOM 1677 O O . PHE A 1 210 ? -4.012 39.622 2.483 1 89.55 210 PHE A O 1
ATOM 1684 N N . PRO A 1 211 ? -2.803 41.312 3.412 1 88.76 211 PRO A N 1
ATOM 1685 C CA . PRO A 1 211 ? -3.892 41.623 4.341 1 88.76 211 PRO A CA 1
ATOM 1686 C C . PRO A 1 211 ? -5.173 42.049 3.628 1 88.76 211 PRO A C 1
ATOM 1688 O O . PRO A 1 211 ? -6.269 41.886 4.17 1 88.76 211 PRO A O 1
ATOM 1691 N N . GLU A 1 212 ? -4.99 42.624 2.494 1 88.96 212 GLU A N 1
ATOM 1692 C CA . GLU A 1 212 ? -6.153 43.085 1.741 1 88.96 212 GLU A CA 1
ATOM 1693 C C . GLU A 1 212 ? -7.02 41.911 1.294 1 88.96 212 GLU A C 1
ATOM 1695 O O . GLU A 1 212 ? -8.25 42.001 1.31 1 88.96 212 GLU A O 1
ATOM 1700 N N . LYS A 1 213 ? -6.373 40.886 1.027 1 91.03 213 LYS A N 1
ATOM 1701 C CA . LYS A 1 213 ? -7.101 39.735 0.5 1 91.03 213 LYS A CA 1
ATOM 1702 C C . LYS A 1 213 ? -7.481 38.766 1.616 1 91.03 213 LYS A C 1
ATOM 1704 O O . LYS A 1 213 ? -8.51 38.093 1.537 1 91.03 213 LYS A O 1
ATOM 1709 N N . PHE A 1 214 ? -6.667 38.688 2.619 1 94.47 214 PHE A N 1
ATOM 1710 C CA . PHE A 1 214 ? -6.867 37.723 3.693 1 94.47 214 PHE A CA 1
ATOM 1711 C C . PHE A 1 214 ? -6.73 38.392 5.055 1 94.47 214 PHE A C 1
ATOM 1713 O O . PHE A 1 214 ? -5.849 38.037 5.841 1 94.47 214 PHE A O 1
ATOM 1720 N N . PRO A 1 215 ? -7.636 39.289 5.405 1 93.94 215 PRO A N 1
ATOM 1721 C CA . PRO A 1 215 ? -7.543 40.055 6.65 1 93.94 215 PRO A CA 1
ATOM 1722 C C . PRO A 1 215 ? -7.75 39.191 7.892 1 93.94 215 PRO A C 1
ATOM 1724 O O . PRO A 1 215 ? -7.389 39.598 8.999 1 93.94 215 PRO A O 1
ATOM 1727 N N . ASN A 1 216 ? -8.343 38.032 7.677 1 95.73 216 ASN A N 1
ATOM 1728 C CA . ASN A 1 216 ? -8.674 37.179 8.813 1 95.73 216 ASN A CA 1
ATOM 1729 C C . ASN A 1 216 ? -7.471 36.355 9.265 1 95.73 216 ASN A C 1
ATOM 1731 O O . ASN A 1 216 ? -7.517 35.704 10.311 1 95.73 216 ASN A O 1
ATOM 1735 N N . ILE A 1 217 ? -6.373 36.372 8.49 1 96.51 217 ILE A N 1
ATOM 1736 C CA . ILE A 1 217 ? -5.146 35.667 8.844 1 96.51 217 ILE A CA 1
ATOM 1737 C C . ILE A 1 217 ? -4.176 36.63 9.526 1 96.51 217 ILE A C 1
ATOM 1739 O O . ILE A 1 217 ? -3.648 37.544 8.888 1 96.51 217 ILE A O 1
ATOM 1743 N N . PHE A 1 218 ? -3.818 36.427 10.721 1 96.5 218 PHE A N 1
ATOM 1744 C CA . PHE A 1 218 ? -3.074 37.404 11.507 1 96.5 218 PHE A CA 1
ATOM 1745 C C . PHE A 1 218 ? -1.575 37.254 11.276 1 96.5 218 PHE A C 1
ATOM 1747 O O . PHE A 1 218 ? -0.859 38.25 11.145 1 96.5 218 PHE A O 1
ATOM 1754 N N . ASN A 1 219 ? -1.102 36.021 11.319 1 97.45 219 ASN A N 1
ATOM 1755 C CA . ASN A 1 219 ? 0.306 35.728 11.071 1 97.45 219 ASN A CA 1
ATOM 1756 C C . ASN A 1 219 ? 0.475 34.682 9.972 1 97.45 219 ASN A C 1
ATOM 1758 O O . ASN A 1 219 ? -0.074 33.583 10.065 1 97.45 219 ASN A O 1
ATOM 1762 N N . LEU A 1 220 ? 1.221 35.031 9.001 1 97.16 220 LEU A N 1
ATOM 1763 C CA . LEU A 1 220 ? 1.567 34.13 7.906 1 97.16 220 LEU A CA 1
ATOM 1764 C C . LEU A 1 220 ? 3.026 33.698 7.998 1 97.16 220 LEU A C 1
ATOM 1766 O O . LEU A 1 220 ? 3.927 34.54 8.016 1 97.16 220 LEU A O 1
ATOM 1770 N N . ILE A 1 221 ? 3.221 32.411 8.128 1 98.19 221 ILE A N 1
ATOM 1771 C CA . ILE A 1 221 ? 4.567 31.849 8.161 1 98.19 221 ILE A CA 1
ATOM 1772 C C . ILE A 1 221 ? 4.827 31.058 6.881 1 98.19 221 ILE A C 1
ATOM 1774 O O . ILE A 1 221 ? 4.217 30.009 6.657 1 98.19 221 ILE A O 1
ATOM 1778 N N . VAL A 1 222 ? 5.828 31.486 6.072 1 97.42 222 VAL A N 1
ATOM 1779 C CA . VAL A 1 222 ? 6.087 30.908 4.757 1 97.42 222 VAL A CA 1
ATOM 1780 C C . VAL A 1 222 ? 7.47 30.26 4.741 1 97.42 222 VAL A C 1
ATOM 1782 O O . VAL A 1 222 ? 8.482 30.938 4.93 1 97.42 222 VAL A O 1
ATOM 1785 N N . THR A 1 223 ? 7.481 28.99 4.522 1 96.81 223 THR A N 1
ATOM 1786 C CA . THR A 1 223 ? 8.754 28.291 4.395 1 96.81 223 THR A CA 1
ATOM 1787 C C . THR A 1 223 ? 9.162 28.172 2.93 1 96.81 223 THR A C 1
ATOM 1789 O O . THR A 1 223 ? 8.308 28.037 2.051 1 96.81 223 THR A O 1
ATOM 1792 N N . ASN A 1 224 ? 10.512 28.199 2.667 1 94.64 224 ASN A N 1
ATOM 1793 C CA . ASN A 1 224 ? 11.027 28.04 1.312 1 94.64 224 ASN A CA 1
ATOM 1794 C C . ASN A 1 224 ? 12.341 27.264 1.3 1 94.64 224 ASN A C 1
ATOM 1796 O O . ASN A 1 224 ? 13.339 27.733 0.749 1 94.64 224 ASN A O 1
ATOM 1800 N N . GLY A 1 225 ? 12.303 26.182 1.886 1 90.32 225 GLY A N 1
ATOM 1801 C CA . GLY A 1 225 ? 13.486 25.338 1.935 1 90.32 225 GLY A CA 1
ATOM 1802 C C . GLY A 1 225 ? 14.706 26.053 2.485 1 90.32 225 GLY A C 1
ATOM 1803 O O . GLY A 1 225 ? 14.647 26.659 3.556 1 90.32 225 GLY A O 1
ATOM 1804 N N . GLU A 1 226 ? 15.776 25.925 1.721 1 89.87 226 GLU A N 1
ATOM 1805 C CA . GLU A 1 226 ? 17.046 26.503 2.151 1 89.87 226 GLU A CA 1
ATOM 1806 C C . GLU A 1 226 ? 17.032 28.023 2.023 1 89.87 226 GLU A C 1
ATOM 1808 O O . GLU A 1 226 ? 17.894 28.706 2.579 1 89.87 226 GLU A O 1
ATOM 1813 N N . GLU A 1 227 ? 16.039 28.563 1.386 1 93.13 227 GLU A N 1
ATOM 1814 C CA . GLU A 1 227 ? 15.971 30.005 1.169 1 93.13 227 GLU A CA 1
ATOM 1815 C C . GLU A 1 227 ? 15.487 30.73 2.422 1 93.13 227 GLU A C 1
ATOM 1817 O O . GLU A 1 227 ? 15.633 31.948 2.537 1 93.13 227 GLU A O 1
ATOM 1822 N N . GLY A 1 228 ? 14.783 29.993 3.341 1 96.02 228 GLY A N 1
ATOM 1823 C CA . GLY A 1 228 ? 14.458 30.614 4.615 1 96.02 228 GLY A CA 1
ATOM 1824 C C . GLY A 1 228 ? 12.972 30.602 4.922 1 96.02 228 GLY A C 1
ATOM 1825 O O . GLY A 1 228 ? 12.224 29.796 4.364 1 96.02 228 GLY A O 1
ATOM 1826 N N . VAL A 1 229 ? 12.621 31.369 5.938 1 97.54 229 VAL A N 1
ATOM 1827 C CA . VAL A 1 229 ? 11.248 31.471 6.421 1 97.54 229 VAL A CA 1
ATOM 1828 C C . VAL A 1 229 ? 10.838 32.939 6.51 1 97.54 229 VAL A C 1
ATOM 1830 O O . VAL A 1 229 ? 11.622 33.784 6.95 1 97.54 229 VAL A O 1
ATOM 1833 N N . LEU A 1 230 ? 9.647 33.267 6.044 1 97.34 230 LEU A N 1
ATOM 1834 C CA . LEU A 1 230 ? 9.076 34.605 6.154 1 97.34 230 LEU A CA 1
ATOM 1835 C C . LEU A 1 230 ? 7.957 34.635 7.189 1 97.34 230 LEU A C 1
ATOM 1837 O O . LEU A 1 230 ? 7.137 33.716 7.251 1 97.34 230 LEU A O 1
ATOM 1841 N N . LEU A 1 231 ? 7.971 35.625 8.029 1 97.45 231 LEU A N 1
ATOM 1842 C CA . LEU A 1 231 ? 6.846 35.956 8.896 1 97.45 231 LEU A CA 1
ATOM 1843 C C . LEU A 1 231 ? 6.174 37.249 8.444 1 97.45 231 LEU A C 1
ATOM 1845 O O . LEU A 1 231 ? 6.817 38.299 8.383 1 97.45 231 LEU A O 1
ATOM 1849 N N . LEU A 1 232 ? 4.935 37.131 8.078 1 95.75 232 LEU A N 1
ATOM 1850 C CA . LEU A 1 232 ? 4.127 38.307 7.774 1 95.75 232 LEU A CA 1
ATOM 1851 C C . LEU A 1 232 ? 3.049 38.515 8.832 1 95.75 232 LEU A C 1
ATOM 1853 O O . LEU A 1 232 ? 2.169 37.669 9.002 1 95.75 232 LEU A O 1
ATOM 1857 N N . ASN A 1 233 ? 3.097 39.572 9.537 1 94.5 233 ASN A N 1
ATOM 1858 C CA . ASN A 1 233 ? 2.122 39.917 10.567 1 94.5 233 ASN A CA 1
ATOM 1859 C C . ASN A 1 233 ? 1.126 40.961 10.069 1 94.5 233 ASN A C 1
ATOM 1861 O O . ASN A 1 233 ? 1.501 42.104 9.804 1 94.5 233 ASN A O 1
ATOM 1865 N N . ASN A 1 234 ? -0.015 40.598 9.959 1 91.25 234 ASN A N 1
ATOM 1866 C CA . ASN A 1 234 ? -1.05 41.476 9.423 1 91.25 234 ASN A CA 1
ATOM 1867 C C . ASN A 1 234 ? -1.425 42.572 10.417 1 91.25 234 ASN A C 1
ATOM 1869 O O . ASN A 1 234 ? -1.797 43.677 10.018 1 91.25 234 ASN A O 1
ATOM 1873 N N . ARG A 1 235 ? -1.407 42.327 11.629 1 87.12 235 ARG A N 1
ATOM 1874 C CA . ARG A 1 235 ? -1.806 43.296 12.645 1 87.12 235 ARG A CA 1
ATOM 1875 C C . ARG A 1 235 ? -0.826 44.463 12.704 1 87.12 235 ARG A C 1
ATOM 1877 O O . ARG A 1 235 ? -1.238 45.622 12.779 1 87.12 235 ARG A O 1
ATOM 1884 N N . PHE A 1 236 ? 0.425 44.058 12.577 1 86.27 236 PHE A N 1
ATOM 1885 C CA . PHE A 1 236 ? 1.445 45.087 12.738 1 86.27 236 PHE A CA 1
ATOM 1886 C C . PHE A 1 236 ? 2.017 45.5 11.387 1 86.27 236 PHE A C 1
ATOM 1888 O O . PHE A 1 236 ? 2.934 46.32 11.32 1 86.27 236 PHE A O 1
ATOM 1895 N N . LYS A 1 237 ? 1.583 44.92 10.334 1 88.76 237 LYS A N 1
ATOM 1896 C CA . LYS A 1 237 ? 2.065 45.196 8.983 1 88.76 237 LYS A CA 1
ATOM 1897 C C . LYS A 1 237 ? 3.585 45.094 8.91 1 88.76 237 LYS A C 1
ATOM 1899 O O . LYS A 1 237 ? 4.253 46.02 8.444 1 88.76 237 LYS A O 1
ATOM 1904 N N . ARG A 1 238 ? 4.003 44.004 9.432 1 91.02 238 ARG A N 1
ATOM 1905 C CA . ARG A 1 238 ? 5.438 43.748 9.51 1 91.02 238 ARG A CA 1
ATOM 1906 C C . ARG A 1 238 ? 5.799 42.441 8.811 1 91.02 238 ARG A C 1
ATOM 1908 O O . ARG A 1 238 ? 5.013 41.492 8.813 1 91.02 238 ARG A O 1
ATOM 1915 N N . ALA A 1 239 ? 6.953 42.49 8.22 1 93.79 239 ALA A N 1
ATOM 1916 C CA . ALA A 1 239 ? 7.537 41.307 7.593 1 93.79 239 ALA A CA 1
ATOM 1917 C C . ALA A 1 239 ? 8.938 41.036 8.135 1 93.79 239 ALA A C 1
ATOM 1919 O O . ALA A 1 239 ? 9.746 41.957 8.274 1 93.79 239 ALA A O 1
ATOM 1920 N N . ASP A 1 240 ? 9.14 39.855 8.585 1 95.25 240 ASP A N 1
ATOM 1921 C CA . ASP A 1 240 ? 10.449 39.431 9.074 1 95.25 240 ASP A CA 1
ATOM 1922 C C . ASP A 1 240 ? 10.951 38.208 8.311 1 95.25 240 ASP A C 1
ATOM 1924 O O . ASP A 1 240 ? 10.156 37.375 7.871 1 95.25 240 ASP A O 1
ATOM 1928 N N . PHE A 1 241 ? 12.228 38.184 8.153 1 95.7 241 PHE A N 1
ATOM 1929 C CA . PHE A 1 241 ? 12.892 37.084 7.463 1 95.7 241 PHE A CA 1
ATOM 1930 C C . PHE A 1 241 ? 13.804 36.32 8.415 1 95.7 241 PHE A C 1
ATOM 1932 O O . PHE A 1 241 ? 14.493 36.922 9.241 1 95.7 241 PHE A O 1
ATOM 1939 N N . PHE A 1 242 ? 13.747 35.044 8.315 1 96.26 242 PHE A N 1
ATOM 1940 C CA . PHE A 1 242 ? 14.598 34.154 9.096 1 96.26 242 PHE A CA 1
ATOM 1941 C C . PHE A 1 242 ? 15.438 33.269 8.183 1 96.26 242 PHE A C 1
ATOM 1943 O O . PHE A 1 242 ? 14.898 32.506 7.379 1 96.26 242 PHE A O 1
ATOM 1950 N N . SER A 1 243 ? 16.708 33.337 8.383 1 94.23 243 SER A N 1
ATOM 1951 C CA . SER A 1 243 ? 17.607 32.489 7.608 1 94.23 243 SER A CA 1
ATOM 1952 C C . SER A 1 243 ? 17.646 31.07 8.165 1 94.23 243 SER A C 1
ATOM 1954 O O . SER A 1 243 ? 17.418 30.859 9.358 1 94.23 243 SER A O 1
ATOM 1956 N N . VAL A 1 244 ? 17.867 30.146 7.302 1 91.57 244 VAL A N 1
ATOM 1957 C CA . VAL A 1 244 ? 18.013 28.741 7.668 1 91.57 244 VAL A CA 1
ATOM 1958 C C . VAL A 1 244 ? 19.396 28.241 7.258 1 91.57 244 VAL A C 1
ATOM 1960 O O . VAL A 1 244 ? 19.866 28.531 6.155 1 91.57 244 VAL A O 1
ATOM 1963 N N . ALA A 1 245 ? 20.053 27.632 8.242 1 86.42 245 ALA A N 1
ATOM 1964 C CA . ALA A 1 245 ? 21.329 27.026 7.87 1 86.42 245 ALA A CA 1
ATOM 1965 C C . ALA A 1 245 ? 21.128 25.905 6.855 1 86.42 245 ALA A C 1
ATOM 1967 O O . ALA A 1 245 ? 20.197 25.106 6.979 1 86.42 245 ALA A O 1
ATOM 1968 N N . GLU A 1 246 ? 21.91 25.944 5.894 1 79.47 246 GLU A N 1
ATOM 1969 C CA . GLU A 1 246 ? 21.783 24.944 4.837 1 79.47 246 GLU A CA 1
ATOM 1970 C C . GLU A 1 246 ? 22.126 23.55 5.353 1 79.47 246 GLU A C 1
ATOM 1972 O O . GLU A 1 246 ? 23.082 23.381 6.112 1 79.47 246 GLU A O 1
ATOM 1977 N N . VAL A 1 247 ? 21.203 22.668 5.187 1 83.35 247 VAL A N 1
ATOM 1978 C CA . VAL A 1 247 ? 21.521 21.251 5.331 1 83.35 247 VAL A CA 1
ATOM 1979 C C . VAL A 1 247 ? 22.131 20.724 4.034 1 83.35 247 VAL A C 1
ATOM 1981 O O . VAL A 1 247 ? 21.546 20.875 2.959 1 83.35 247 VAL A O 1
ATOM 1984 N N . GLU A 1 248 ? 23.291 20.159 4.132 1 82.51 248 GLU A N 1
ATOM 1985 C CA . GLU A 1 248 ? 23.956 19.644 2.938 1 82.51 248 GLU A CA 1
ATOM 1986 C C . GLU A 1 248 ? 23.087 18.611 2.226 1 82.51 248 GLU A C 1
ATOM 1988 O O . GLU A 1 248 ? 22.436 17.788 2.873 1 82.51 248 GLU A O 1
ATOM 1993 N N . ASP A 1 249 ? 23.102 18.735 0.901 1 78.15 249 ASP A N 1
ATOM 1994 C CA . ASP A 1 249 ? 22.321 17.815 0.079 1 78.15 249 ASP A CA 1
ATOM 1995 C C . ASP A 1 249 ? 22.628 16.363 0.438 1 78.15 249 ASP A C 1
ATOM 1997 O O . ASP A 1 249 ? 21.731 15.518 0.449 1 78.15 249 ASP A O 1
ATOM 2001 N N . SER A 1 250 ? 23.838 16.088 0.76 1 79.17 250 SER A N 1
ATOM 2002 C CA . SER A 1 250 ? 24.28 14.732 1.072 1 79.17 250 SER A CA 1
ATOM 2003 C C . SER A 1 250 ? 23.673 14.241 2.382 1 79.17 250 SER A C 1
ATOM 2005 O O . SER A 1 250 ? 23.643 13.037 2.646 1 79.17 250 SER A O 1
ATOM 2007 N N . GLU A 1 251 ? 23.176 15.215 3.108 1 84.58 251 GLU A N 1
ATOM 2008 C CA . GLU A 1 251 ? 22.631 14.855 4.413 1 84.58 251 GLU A CA 1
ATOM 2009 C C . GLU A 1 251 ? 21.116 14.688 4.352 1 84.58 251 GLU A C 1
ATOM 2011 O O . GLU A 1 251 ? 20.509 14.135 5.272 1 84.58 251 GLU A O 1
ATOM 2016 N N . ILE A 1 252 ? 20.633 15.203 3.327 1 82.19 252 ILE A N 1
ATOM 2017 C CA . ILE A 1 252 ? 19.185 15.099 3.182 1 82.19 252 ILE A CA 1
ATOM 2018 C C . ILE A 1 252 ? 18.808 13.676 2.777 1 82.19 252 ILE A C 1
ATOM 2020 O O . ILE A 1 252 ? 19.259 13.178 1.743 1 82.19 252 ILE A O 1
ATOM 2024 N N . VAL A 1 253 ? 17.987 13.087 3.607 1 79.41 253 VAL A N 1
ATOM 2025 C CA . VAL A 1 253 ? 17.577 11.707 3.367 1 79.41 253 VAL A CA 1
ATOM 2026 C C . VAL A 1 253 ? 16.175 11.682 2.763 1 79.41 253 VAL A C 1
ATOM 2028 O O . VAL A 1 253 ? 15.922 10.962 1.794 1 79.41 253 VAL A O 1
ATOM 2031 N N . ASP A 1 254 ? 15.272 12.475 3.287 1 79.69 254 ASP A N 1
ATOM 2032 C CA . ASP A 1 254 ? 13.883 12.559 2.848 1 79.69 254 ASP A CA 1
ATOM 2033 C C . ASP A 1 254 ? 13.257 13.891 3.258 1 79.69 254 ASP A C 1
ATOM 2035 O O . ASP A 1 254 ? 13.298 14.267 4.431 1 79.69 254 ASP A O 1
ATOM 2039 N N . ALA A 1 255 ? 12.637 14.481 2.321 1 78.84 255 ALA A N 1
ATOM 2040 C CA . ALA A 1 255 ? 12.083 15.799 2.619 1 78.84 255 ALA A CA 1
ATOM 2041 C C . ALA A 1 255 ? 10.643 15.691 3.112 1 78.84 255 ALA A C 1
ATOM 2043 O O . ALA A 1 255 ? 10.057 16.68 3.558 1 78.84 255 ALA A O 1
ATOM 2044 N N . ASN A 1 256 ? 10.142 14.518 3.061 1 80.12 256 ASN A N 1
ATOM 2045 C CA . ASN A 1 256 ? 8.762 14.332 3.499 1 80.12 256 ASN A CA 1
ATOM 2046 C C . ASN A 1 256 ? 8.619 14.542 5.003 1 80.12 256 ASN A C 1
ATOM 2048 O O . ASN A 1 256 ? 9.447 14.067 5.783 1 80.12 256 ASN A O 1
ATOM 2052 N N . GLY A 1 257 ? 7.692 15.327 5.379 1 89.04 257 GLY A N 1
ATOM 2053 C CA . GLY A 1 257 ? 7.396 15.533 6.788 1 89.04 257 GLY A CA 1
ATOM 2054 C C . GLY A 1 257 ? 8.106 16.737 7.377 1 89.04 257 GLY A C 1
ATOM 2055 O O . GLY A 1 257 ? 7.824 17.14 8.507 1 89.04 257 GLY A O 1
ATOM 2056 N N . ALA A 1 258 ? 9.067 17.323 6.591 1 91.83 258 ALA A N 1
ATOM 2057 C CA . ALA A 1 258 ? 9.809 18.471 7.103 1 91.83 258 ALA A CA 1
ATOM 2058 C C . ALA A 1 258 ? 8.873 19.634 7.418 1 91.83 258 ALA A C 1
ATOM 2060 O O . ALA A 1 258 ? 9.064 20.344 8.408 1 91.83 258 ALA A O 1
ATOM 2061 N N . GLY A 1 259 ? 7.889 19.817 6.584 1 94.55 259 GLY A N 1
ATOM 2062 C CA . GLY A 1 259 ? 6.901 20.854 6.832 1 94.55 259 GLY A CA 1
ATOM 2063 C C . GLY A 1 259 ? 6.064 20.597 8.071 1 94.55 259 GLY A C 1
ATOM 2064 O O . GLY A 1 259 ? 5.768 21.522 8.83 1 94.55 259 GLY A O 1
ATOM 2065 N N . ASP A 1 260 ? 5.674 19.378 8.285 1 96.64 260 ASP A N 1
ATOM 2066 C CA . ASP A 1 260 ? 4.92 19.015 9.481 1 96.64 260 ASP A CA 1
ATOM 2067 C C . ASP A 1 260 ? 5.756 19.226 10.742 1 96.64 260 ASP A C 1
ATOM 2069 O O . ASP A 1 260 ? 5.241 19.681 11.765 1 96.64 260 ASP A O 1
ATOM 2073 N N . ALA A 1 261 ? 7.02 18.858 10.634 1 97.1 261 ALA A N 1
ATOM 2074 C CA . ALA A 1 261 ? 7.931 19.048 11.76 1 97.1 261 ALA A CA 1
ATOM 2075 C C . ALA A 1 261 ? 8.107 20.53 12.078 1 97.1 261 ALA A C 1
ATOM 2077 O O . ALA A 1 261 ? 8.138 20.921 13.247 1 97.1 261 ALA A O 1
ATOM 2078 N N . PHE A 1 262 ? 8.242 21.318 11.05 1 97.49 262 PHE A N 1
ATOM 2079 C CA . PHE A 1 262 ? 8.313 22.761 11.247 1 97.49 262 PHE A CA 1
ATOM 2080 C C . PHE A 1 262 ? 7.105 23.261 12.029 1 97.49 262 PHE A C 1
ATOM 2082 O O . PHE A 1 262 ? 7.254 23.985 13.016 1 97.49 262 PHE A O 1
ATOM 2089 N N . THR A 1 263 ? 5.965 22.858 11.55 1 98.59 263 THR A N 1
ATOM 2090 C CA . THR A 1 263 ? 4.724 23.298 12.177 1 98.59 263 THR A CA 1
ATOM 2091 C C . THR A 1 263 ? 4.667 22.853 13.636 1 98.59 263 THR A C 1
ATOM 2093 O O . THR A 1 263 ? 4.289 23.632 14.514 1 98.59 263 THR A O 1
ATOM 2096 N N . ALA A 1 264 ? 5.054 21.663 13.907 1 98.56 264 ALA A N 1
ATOM 2097 C CA . ALA A 1 264 ? 5.048 21.15 15.274 1 98.56 264 ALA A CA 1
ATOM 2098 C C . ALA A 1 264 ? 6.009 21.938 16.16 1 98.56 264 ALA A C 1
ATOM 2100 O O . ALA A 1 264 ? 5.677 22.279 17.297 1 98.56 264 ALA A O 1
ATOM 2101 N N . GLY A 1 265 ? 7.218 22.182 15.664 1 98.38 265 GLY A N 1
ATOM 2102 C CA . GLY A 1 265 ? 8.157 23.001 16.413 1 98.38 265 GLY A CA 1
ATOM 2103 C C . GLY A 1 265 ? 7.636 24.396 16.701 1 98.38 265 GLY A C 1
ATOM 2104 O O . GLY A 1 265 ? 7.81 24.913 17.807 1 98.38 265 GLY A O 1
ATOM 2105 N N . PHE A 1 266 ? 6.996 24.962 15.7 1 98.57 266 PHE A N 1
ATOM 2106 C CA . PHE A 1 266 ? 6.389 26.278 15.859 1 98.57 266 PHE A CA 1
ATOM 2107 C C . PHE A 1 266 ? 5.322 26.255 16.947 1 98.57 266 PHE A C 1
ATOM 2109 O O . PHE A 1 266 ? 5.311 27.114 17.832 1 98.57 266 PHE A O 1
ATOM 2116 N N . ILE A 1 267 ? 4.443 25.248 16.908 1 98.75 267 ILE A N 1
ATOM 2117 C CA . ILE A 1 267 ? 3.379 25.089 17.894 1 98.75 267 ILE A CA 1
ATOM 2118 C C . ILE A 1 267 ? 3.986 24.906 19.283 1 98.75 267 ILE A C 1
ATOM 2120 O O . ILE A 1 267 ? 3.478 25.452 20.266 1 98.75 267 ILE A O 1
ATOM 2124 N N . TYR A 1 268 ? 5.024 24.132 19.371 1 98.36 268 TYR A N 1
ATOM 2125 C CA . TYR A 1 268 ? 5.733 23.939 20.631 1 98.36 268 TYR A CA 1
ATOM 2126 C C . TYR A 1 268 ? 6.13 25.277 21.244 1 98.36 268 TYR A C 1
ATOM 2128 O O . TYR A 1 268 ? 5.949 25.494 22.445 1 98.36 268 TYR A O 1
ATOM 2136 N N . GLY A 1 269 ? 6.728 26.186 20.442 1 98.24 269 GLY A N 1
ATOM 2137 C CA . GLY A 1 269 ? 7.096 27.509 20.921 1 98.24 269 GLY A CA 1
ATOM 2138 C C . GLY A 1 269 ? 5.923 28.285 21.49 1 98.24 269 GLY A C 1
ATOM 2139 O O . GLY A 1 269 ? 6.005 28.82 22.597 1 98.24 269 GLY A O 1
ATOM 2140 N N . ILE A 1 270 ? 4.825 28.296 20.763 1 98.11 270 ILE A N 1
ATOM 2141 C CA . ILE A 1 270 ? 3.631 28.998 21.221 1 98.11 270 ILE A CA 1
ATOM 2142 C C . ILE A 1 270 ? 3.128 28.368 22.518 1 98.11 270 ILE A C 1
ATOM 2144 O O . ILE A 1 270 ? 2.717 29.077 23.44 1 98.11 270 ILE A O 1
ATOM 2148 N N . TYR A 1 271 ? 3.127 27.095 22.556 1 98.05 271 TYR A N 1
ATOM 2149 C CA . TYR A 1 271 ? 2.667 26.353 23.724 1 98.05 271 TYR A CA 1
ATOM 2150 C C . TYR A 1 271 ? 3.479 26.723 24.96 1 98.05 271 TYR A C 1
ATOM 2152 O O . TYR A 1 271 ? 2.938 26.805 26.065 1 98.05 271 TYR A O 1
ATOM 2160 N N . LYS A 1 272 ? 4.786 26.99 24.785 1 97.27 272 LYS A N 1
ATOM 2161 C CA . LYS A 1 272 ? 5.692 27.339 25.875 1 97.27 272 LYS A CA 1
ATOM 2162 C C . LYS A 1 272 ? 5.703 28.845 26.121 1 97.27 272 LYS A C 1
ATOM 2164 O O . LYS A 1 272 ? 6.542 29.351 26.869 1 97.27 272 LYS A O 1
ATOM 2169 N N . ASP A 1 273 ? 4.854 29.555 25.456 1 97.46 273 ASP A N 1
ATOM 2170 C CA . ASP A 1 273 ? 4.698 31 25.592 1 97.46 273 ASP A CA 1
ATOM 2171 C C . ASP A 1 273 ? 5.947 31.735 25.108 1 97.46 273 ASP A C 1
ATOM 2173 O O . ASP A 1 273 ? 6.323 32.766 25.669 1 97.46 273 ASP A O 1
ATOM 2177 N N . ALA A 1 274 ? 6.652 31.18 24.185 1 96.92 274 ALA A N 1
ATOM 2178 C CA . ALA A 1 274 ? 7.744 31.884 23.518 1 96.92 274 ALA A CA 1
ATOM 2179 C C . ALA A 1 274 ? 7.209 32.923 22.538 1 96.92 274 ALA A C 1
ATOM 2181 O O . ALA A 1 274 ? 6.046 32.863 22.132 1 96.92 274 ALA A O 1
ATOM 2182 N N . ASP A 1 275 ? 8.011 33.919 22.226 1 96.66 275 ASP A N 1
ATOM 2183 C CA . ASP A 1 275 ? 7.588 34.858 21.192 1 96.66 275 ASP A CA 1
ATOM 2184 C C . ASP A 1 275 ? 7.597 34.198 19.815 1 96.66 275 ASP A C 1
ATOM 2186 O O . ASP A 1 275 ? 8.085 33.077 19.661 1 96.66 275 ASP A O 1
ATOM 2190 N N . ILE A 1 276 ? 7.067 34.803 18.863 1 97 276 ILE A N 1
ATOM 2191 C CA . ILE A 1 276 ? 6.835 34.218 17.547 1 97 276 ILE A CA 1
ATOM 2192 C C . ILE A 1 276 ? 8.171 33.938 16.863 1 97 276 ILE A C 1
ATOM 2194 O O . ILE A 1 276 ? 8.314 32.942 16.15 1 97 276 ILE A O 1
ATOM 2198 N N . GLU A 1 277 ? 9.212 34.794 17.106 1 96.57 277 GLU A N 1
ATOM 2199 C CA . GLU A 1 277 ? 10.526 34.612 16.497 1 96.57 277 GLU A CA 1
ATOM 2200 C C . GLU A 1 277 ? 11.189 33.329 16.989 1 96.57 277 GLU A C 1
ATOM 2202 O O . GLU A 1 277 ? 11.689 32.536 16.189 1 96.57 277 GLU A O 1
ATOM 2207 N N . LYS A 1 278 ? 11.137 33.175 18.307 1 97.11 278 LYS A N 1
ATOM 2208 C CA . LYS A 1 278 ? 11.694 31.955 18.884 1 97.11 278 LYS A CA 1
ATOM 2209 C C . LYS A 1 278 ? 10.919 30.725 18.423 1 97.11 278 LYS A C 1
ATOM 2211 O O . LYS A 1 278 ? 11.503 29.66 18.209 1 97.11 278 LYS A O 1
ATOM 2216 N N . SER A 1 279 ? 9.614 30.829 18.306 1 98.1 279 SER A N 1
ATOM 2217 C CA . SER A 1 279 ? 8.786 29.732 17.815 1 98.1 279 SER A CA 1
ATOM 2218 C C . SER A 1 279 ? 9.19 29.324 16.402 1 98.1 279 SER A C 1
ATOM 2220 O O . SER A 1 279 ? 9.236 28.134 16.083 1 98.1 279 SER A O 1
ATOM 2222 N N . ILE A 1 280 ? 9.54 30.277 15.541 1 98.01 280 ILE A N 1
ATOM 2223 C CA . ILE A 1 280 ? 9.984 30.011 14.177 1 98.01 280 ILE A CA 1
ATOM 2224 C C . ILE A 1 280 ? 11.333 29.296 14.203 1 98.01 280 ILE A C 1
ATOM 2226 O O . ILE A 1 280 ? 11.558 28.353 13.441 1 98.01 280 ILE A O 1
ATOM 2230 N N . GLU A 1 281 ? 12.173 29.694 15.142 1 96.93 281 GLU A N 1
ATOM 2231 C CA . GLU A 1 281 ? 13.465 29.03 15.286 1 96.93 281 GLU A CA 1
ATOM 2232 C C . GLU A 1 281 ? 13.291 27.56 15.657 1 96.93 281 GLU A C 1
ATOM 2234 O O . GLU A 1 281 ? 14.002 26.696 15.14 1 96.93 281 GLU A O 1
ATOM 2239 N N . TYR A 1 282 ? 12.382 27.331 16.606 1 97.64 282 TYR A N 1
ATOM 2240 C CA . TYR A 1 282 ? 12.095 25.948 16.97 1 97.64 282 TYR A CA 1
ATOM 2241 C C . TYR A 1 282 ? 11.584 25.162 15.768 1 97.64 282 TYR A C 1
ATOM 2243 O O . TYR A 1 282 ? 11.955 24.002 15.573 1 97.64 282 TYR A O 1
ATOM 2251 N N . GLY A 1 283 ? 10.714 25.776 14.934 1 97.93 283 GLY A N 1
ATOM 2252 C CA . GLY A 1 283 ? 10.236 25.142 13.715 1 97.93 283 GLY A CA 1
ATOM 2253 C C . GLY A 1 283 ? 11.351 24.788 12.749 1 97.93 283 GLY A C 1
ATOM 2254 O O . GLY A 1 283 ? 11.389 23.677 12.218 1 97.93 283 GLY A O 1
ATOM 2255 N N . ILE A 1 284 ? 12.283 25.687 12.571 1 96.63 284 ILE A N 1
ATOM 2256 C CA . ILE A 1 284 ? 13.408 25.486 11.665 1 96.63 284 ILE A CA 1
ATOM 2257 C C . ILE A 1 284 ? 14.252 24.307 12.143 1 96.63 284 ILE A C 1
ATOM 2259 O O . ILE A 1 284 ? 14.58 23.412 11.361 1 96.63 284 ILE A O 1
ATOM 2263 N N . LYS A 1 285 ? 14.527 24.293 13.39 1 95.61 285 LYS A N 1
ATOM 2264 C CA . LYS A 1 285 ? 15.353 23.23 13.955 1 95.61 285 LYS A CA 1
ATOM 2265 C C . LYS A 1 285 ? 14.684 21.868 13.792 1 95.61 285 LYS A C 1
ATOM 2267 O O . LYS A 1 285 ? 15.335 20.892 13.413 1 95.61 285 LYS A O 1
ATOM 2272 N N . ALA A 1 286 ? 13.425 21.811 14.123 1 96.65 286 ALA A N 1
ATOM 2273 C CA . ALA A 1 286 ? 12.682 20.56 13.989 1 96.65 286 ALA A CA 1
ATOM 2274 C C . ALA A 1 286 ? 12.689 20.069 12.544 1 96.65 286 ALA A C 1
ATOM 2276 O O . ALA A 1 286 ? 12.868 18.876 12.289 1 96.65 286 ALA A O 1
ATOM 2277 N N . SER A 1 287 ? 12.496 20.948 11.583 1 95.58 287 SER A N 1
ATOM 2278 C CA . SER A 1 287 ? 12.491 20.606 10.165 1 95.58 287 SER A CA 1
ATOM 2279 C C . SER A 1 287 ? 13.843 20.058 9.723 1 95.58 287 SER A C 1
ATOM 2281 O O . SER A 1 287 ? 13.908 19.073 8.984 1 95.58 287 SER A O 1
ATOM 2283 N N . GLN A 1 288 ? 14.903 20.623 10.184 1 94.11 288 GLN A N 1
ATOM 2284 C CA . GLN A 1 288 ? 16.253 20.222 9.801 1 94.11 288 GLN A CA 1
ATOM 2285 C C . GLN A 1 288 ? 16.572 18.816 10.3 1 94.11 288 GLN A C 1
ATOM 2287 O O . GLN A 1 288 ? 17.208 18.03 9.594 1 94.11 288 GLN A O 1
ATOM 2292 N N . ILE A 1 289 ? 16.15 18.548 11.451 1 94.32 289 ILE A N 1
ATOM 2293 C CA . ILE A 1 289 ? 16.353 17.22 12.018 1 94.32 289 ILE A CA 1
ATOM 2294 C C . ILE A 1 289 ? 15.589 16.185 11.195 1 94.32 289 ILE A C 1
ATOM 2296 O O . ILE A 1 289 ? 16.105 15.1 10.916 1 94.32 289 ILE A O 1
ATOM 2300 N N . THR A 1 290 ? 14.414 16.519 10.793 1 93.09 290 THR A N 1
ATOM 2301 C CA . THR A 1 290 ? 13.555 15.602 10.052 1 93.09 290 THR A CA 1
ATOM 2302 C C . THR A 1 290 ? 14.099 15.369 8.645 1 93.09 290 THR A C 1
ATOM 2304 O O . THR A 1 290 ? 14.003 14.261 8.113 1 93.09 290 THR A O 1
ATOM 2307 N N . LEU A 1 291 ? 14.688 16.36 8.065 1 90.43 291 LEU A N 1
ATOM 2308 C CA . LEU A 1 291 ? 15.274 16.243 6.734 1 90.43 291 LEU A CA 1
ATOM 2309 C C . LEU A 1 291 ? 16.352 15.164 6.707 1 90.43 291 LEU A C 1
ATOM 2311 O O . LEU A 1 291 ? 16.571 14.526 5.675 1 90.43 291 LEU A O 1
ATOM 2315 N N . LYS A 1 292 ? 16.954 14.995 7.853 1 91.29 292 LYS A N 1
ATOM 2316 C CA . LYS A 1 292 ? 18.066 14.052 7.944 1 91.29 292 LYS A CA 1
ATOM 2317 C C . LYS A 1 292 ? 17.576 12.66 8.331 1 91.29 292 LYS A C 1
ATOM 2319 O O . LYS A 1 292 ? 18.378 11.74 8.505 1 91.29 292 LYS A O 1
ATOM 2324 N N . SER A 1 293 ? 16.311 12.52 8.463 1 89.45 293 SER A N 1
ATOM 2325 C CA . SER A 1 293 ? 15.716 11.261 8.897 1 89.45 293 SER A CA 1
ATOM 2326 C C . SER A 1 293 ? 15.086 10.514 7.726 1 89.45 293 SER A C 1
ATOM 2328 O O . SER A 1 293 ? 14.489 11.129 6.84 1 89.45 293 SER A O 1
ATOM 2330 N N . PRO A 1 294 ? 15.155 9.257 7.735 1 82.47 294 PRO A N 1
ATOM 2331 C CA . PRO A 1 294 ? 14.408 8.478 6.745 1 82.47 294 PRO A CA 1
ATOM 2332 C C . PRO A 1 294 ? 12.927 8.347 7.093 1 82.47 294 PRO A C 1
ATOM 2334 O O . PRO A 1 294 ? 12.13 7.903 6.262 1 82.47 294 PRO A O 1
ATOM 2337 N N . LYS A 1 295 ? 12.591 8.765 8.308 1 86.15 295 LYS A N 1
ATOM 2338 C CA . LYS A 1 295 ? 11.206 8.694 8.764 1 86.15 295 LYS A CA 1
ATOM 2339 C C . LYS A 1 295 ? 10.519 10.052 8.648 1 86.15 295 LYS A C 1
ATOM 2341 O O . LYS A 1 295 ? 11.164 11.094 8.788 1 86.15 295 LYS A O 1
ATOM 2346 N N . THR A 1 296 ? 9.257 9.962 8.417 1 86.58 296 THR A N 1
ATOM 2347 C CA . THR A 1 296 ? 8.461 11.179 8.312 1 86.58 296 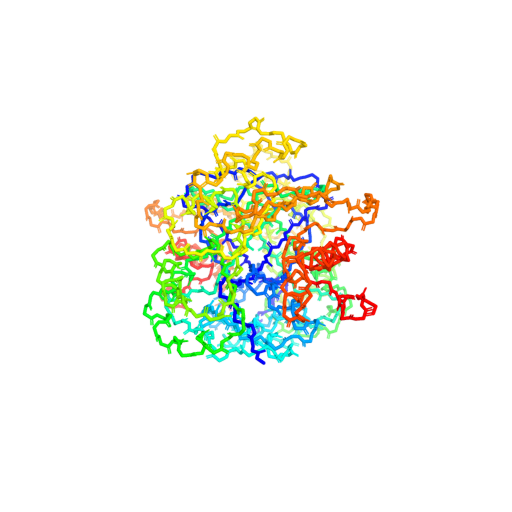THR A CA 1
ATOM 2348 C C . THR A 1 296 ? 8.498 11.965 9.619 1 86.58 296 THR A C 1
ATOM 2350 O O . THR A 1 296 ? 8.449 13.197 9.61 1 86.58 296 THR A O 1
ATOM 2353 N N . VAL A 1 297 ? 8.499 11.285 10.729 1 93.06 297 VAL A N 1
ATOM 2354 C CA . VAL A 1 297 ? 8.754 11.857 12.047 1 93.06 297 VAL A CA 1
ATOM 2355 C C . VAL A 1 297 ? 10.073 11.321 12.597 1 93.06 297 VAL A C 1
ATOM 2357 O O . VAL A 1 297 ? 10.209 10.119 12.84 1 93.06 297 VAL A O 1
ATOM 2360 N N . ALA A 1 298 ? 11.009 12.23 12.807 1 92.96 298 ALA A N 1
ATOM 2361 C CA . ALA A 1 298 ? 12.377 11.838 13.135 1 92.96 298 ALA A CA 1
ATOM 2362 C C . ALA A 1 298 ? 12.46 11.264 14.546 1 92.96 298 ALA A C 1
ATOM 2364 O O . ALA A 1 298 ? 11.91 11.837 15.49 1 92.96 298 ALA A O 1
ATOM 2365 N N . ASP A 1 299 ? 13.199 10.248 14.709 1 90.24 299 ASP A N 1
ATOM 2366 C CA . ASP A 1 299 ? 13.429 9.642 16.017 1 90.24 299 ASP A CA 1
ATOM 2367 C C . ASP A 1 299 ? 14.204 10.587 16.932 1 90.24 299 ASP A C 1
ATOM 2369 O O . ASP A 1 299 ? 14.013 10.577 18.15 1 90.24 299 ASP A O 1
ATOM 2373 N N . GLU A 1 300 ? 15.002 11.424 16.318 1 91.66 300 GLU A N 1
ATOM 2374 C CA . GLU A 1 300 ? 15.93 12.257 17.076 1 91.66 300 GLU A CA 1
ATOM 2375 C C . GLU A 1 300 ? 15.247 13.523 17.584 1 91.66 300 GLU A C 1
ATOM 2377 O O . GLU A 1 300 ? 15.816 14.262 18.389 1 91.66 300 GLU A O 1
ATOM 2382 N N . LEU A 1 301 ? 14.072 13.694 17.124 1 93.64 301 LEU A N 1
ATOM 2383 C CA . LEU A 1 301 ? 13.363 14.874 17.606 1 93.64 301 LEU A CA 1
ATOM 2384 C C . LEU A 1 301 ? 13.02 14.735 19.086 1 93.64 301 LEU A C 1
ATOM 2386 O O . LEU A 1 301 ? 12.495 13.703 19.511 1 93.64 301 LEU A O 1
ATOM 2390 N N . SER A 1 302 ? 13.419 15.783 19.876 1 93.3 302 SER A N 1
ATOM 2391 C CA . SER A 1 302 ? 13.136 15.884 21.304 1 93.3 302 SER A CA 1
ATOM 2392 C C . SER A 1 302 ? 13.201 17.331 21.78 1 93.3 302 SER A C 1
ATOM 2394 O O . SER A 1 302 ? 13.724 18.198 21.077 1 93.3 302 SER A O 1
ATOM 2396 N N . SER A 1 303 ? 12.624 17.559 22.969 1 90.69 303 SER A N 1
ATOM 2397 C CA . SER A 1 303 ? 12.661 18.91 23.517 1 90.69 303 SER A CA 1
ATOM 2398 C C . SER A 1 303 ? 14.089 19.337 23.839 1 90.69 303 SER A C 1
ATOM 2400 O O . SER A 1 303 ? 14.387 20.532 23.899 1 90.69 303 SER A O 1
ATOM 2402 N N . GLU A 1 304 ? 14.96 18.419 23.912 1 88.43 304 GLU A N 1
ATOM 2403 C CA . GLU A 1 304 ? 16.353 18.693 24.253 1 88.43 304 GLU A CA 1
ATOM 2404 C C . GLU A 1 304 ? 17.071 19.407 23.112 1 88.43 304 GLU A C 1
ATOM 2406 O O . GLU A 1 304 ? 18.075 20.087 23.332 1 88.43 304 GLU A O 1
ATOM 2411 N N . ILE A 1 305 ? 16.546 19.252 21.953 1 84.04 305 ILE A N 1
ATOM 2412 C CA . ILE A 1 305 ? 17.194 19.837 20.784 1 84.04 305 ILE A CA 1
ATOM 2413 C C . ILE A 1 305 ? 17.067 21.358 20.83 1 84.04 305 ILE A C 1
ATOM 2415 O O . ILE A 1 305 ? 17.78 22.069 20.118 1 84.04 305 ILE A O 1
ATOM 2419 N N . PHE A 1 306 ? 16.137 21.817 21.638 1 85.41 306 PHE A N 1
ATOM 2420 C CA . PHE A 1 306 ? 15.88 23.251 21.701 1 85.41 306 PHE A CA 1
ATOM 2421 C C . PHE A 1 306 ? 16.705 23.901 22.805 1 85.41 306 PHE A C 1
ATOM 2423 O O . PHE A 1 306 ? 16.805 25.128 22.872 1 85.41 306 PHE A O 1
ATOM 2430 N N . GLY A 1 307 ? 17.71 23.19 23.47 1 71.43 307 GLY A N 1
ATOM 2431 C CA . GLY A 1 307 ? 18.547 23.711 24.539 1 71.43 307 GLY A CA 1
ATOM 2432 C C . GLY A 1 307 ? 17.793 23.92 25.839 1 71.43 307 GLY A C 1
ATOM 2433 O O . GLY A 1 307 ? 16.565 24.027 25.84 1 71.43 307 GLY A O 1
ATOM 2434 N N . MET B 1 1 ? -4.786 -37.588 0.968 1 90.13 1 MET B N 1
ATOM 2435 C CA . MET B 1 1 ? -3.461 -37.056 0.662 1 90.13 1 MET B CA 1
ATOM 2436 C C . MET B 1 1 ? -3.53 -35.561 0.369 1 90.13 1 MET B C 1
ATOM 2438 O O . MET B 1 1 ? -4.567 -35.055 -0.062 1 90.13 1 MET B O 1
ATOM 2442 N N . TYR B 1 2 ? -2.455 -34.815 0.673 1 95.33 2 TYR B N 1
ATOM 2443 C CA . TYR B 1 2 ? -2.438 -33.36 0.577 1 95.33 2 TYR B CA 1
ATOM 2444 C C . TYR B 1 2 ? -1.842 -32.908 -0.751 1 95.33 2 TYR B C 1
ATOM 2446 O O . TYR B 1 2 ? -1.158 -33.68 -1.427 1 95.33 2 TYR B O 1
ATOM 2454 N N . VAL B 1 3 ? -2.245 -31.777 -1.162 1 98.39 3 VAL B N 1
ATOM 2455 C CA . VAL B 1 3 ? -1.514 -31.026 -2.177 1 98.39 3 VAL B CA 1
ATOM 2456 C C . VAL B 1 3 ? -0.563 -30.039 -1.505 1 98.39 3 VAL B C 1
ATOM 2458 O O . VAL B 1 3 ? -0.978 -29.251 -0.651 1 98.39 3 VAL B O 1
ATOM 2461 N N . SER B 1 4 ? 0.694 -30.131 -1.82 1 98.69 4 SER B N 1
ATOM 2462 C CA . SER B 1 4 ? 1.68 -29.182 -1.313 1 98.69 4 SER B CA 1
ATOM 2463 C C . SER B 1 4 ? 1.932 -28.059 -2.313 1 98.69 4 SER B C 1
ATOM 2465 O O . SER B 1 4 ? 2.345 -28.311 -3.447 1 98.69 4 SER B O 1
ATOM 2467 N N . VAL B 1 5 ? 1.644 -26.845 -1.896 1 98.81 5 VAL B N 1
ATOM 2468 C CA . VAL B 1 5 ? 1.788 -25.665 -2.741 1 98.81 5 VAL B CA 1
ATOM 2469 C C . VAL B 1 5 ? 2.965 -24.822 -2.256 1 98.81 5 VAL B C 1
ATOM 2471 O O . VAL B 1 5 ? 2.981 -24.368 -1.109 1 98.81 5 VAL B O 1
ATOM 2474 N N . ILE B 1 6 ? 3.938 -24.562 -3.123 1 98.81 6 ILE B N 1
ATOM 2475 C CA . ILE B 1 6 ? 5.161 -23.873 -2.725 1 98.81 6 ILE B CA 1
ATOM 2476 C C . ILE B 1 6 ? 5.321 -22.593 -3.542 1 98.81 6 ILE B C 1
ATOM 2478 O O . ILE B 1 6 ? 5.376 -22.638 -4.773 1 98.81 6 ILE B O 1
ATOM 2482 N N . GLY B 1 7 ? 5.392 -21.459 -2.83 1 98.35 7 GLY B N 1
ATOM 2483 C CA . GLY B 1 7 ? 5.675 -20.279 -3.632 1 98.35 7 GLY B CA 1
ATOM 2484 C C . GLY B 1 7 ? 5.339 -18.981 -2.924 1 98.35 7 GLY B C 1
ATOM 2485 O O . GLY B 1 7 ? 5.517 -18.866 -1.709 1 98.35 7 GLY B O 1
ATOM 2486 N N . GLY B 1 8 ? 4.957 -18.039 -3.702 1 97.66 8 GLY B N 1
ATOM 2487 C CA . GLY B 1 8 ? 4.835 -16.665 -3.242 1 97.66 8 GLY B CA 1
ATOM 2488 C C . GLY B 1 8 ? 3.589 -16.423 -2.411 1 97.66 8 GLY B C 1
ATOM 2489 O O . GLY B 1 8 ? 2.516 -16.941 -2.726 1 97.66 8 GLY B O 1
ATOM 2490 N N . ILE B 1 9 ? 3.76 -15.731 -1.316 1 98 9 ILE B N 1
ATOM 2491 C CA . ILE B 1 9 ? 2.737 -15.195 -0.426 1 98 9 ILE B CA 1
ATOM 2492 C C . ILE B 1 9 ? 2.988 -13.708 -0.187 1 98 9 ILE B C 1
ATOM 2494 O O . ILE B 1 9 ? 4.036 -13.325 0.338 1 98 9 ILE B O 1
ATOM 2498 N N . ASN B 1 10 ? 2.093 -12.888 -0.624 1 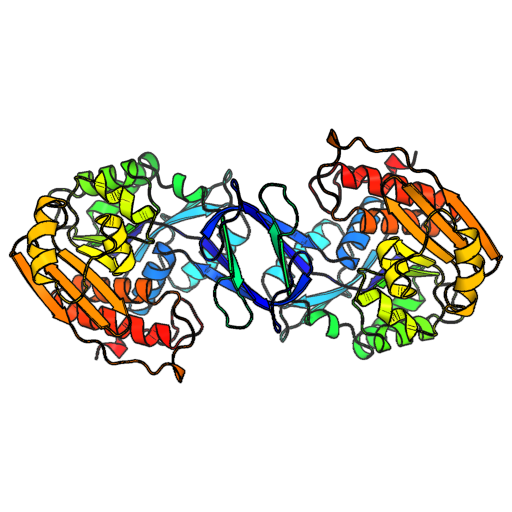97.15 10 ASN B N 1
ATOM 2499 C CA . ASN B 1 10 ? 2.337 -11.455 -0.49 1 97.15 10 ASN B CA 1
ATOM 2500 C C . ASN B 1 10 ? 1.036 -10.68 -0.304 1 97.15 10 ASN B C 1
ATOM 2502 O O . ASN B 1 10 ? -0.046 -11.269 -0.287 1 97.15 10 ASN B O 1
ATOM 2506 N N . THR B 1 11 ? 1.124 -9.411 -0.076 1 95.98 11 THR B N 1
ATOM 2507 C CA . THR B 1 11 ? 0.002 -8.48 -0.038 1 95.98 11 THR B CA 1
ATOM 2508 C C . THR B 1 11 ? 0.012 -7.57 -1.263 1 95.98 11 THR B C 1
ATOM 2510 O O . THR B 1 11 ? 1.06 -7.043 -1.642 1 95.98 11 THR B O 1
ATOM 2513 N N . ASP B 1 12 ? -1.11 -7.442 -1.82 1 94 12 ASP B N 1
ATOM 2514 C CA . ASP B 1 12 ? -1.264 -6.595 -2.999 1 94 12 ASP B CA 1
ATOM 2515 C C . ASP B 1 12 ? -1.986 -5.296 -2.651 1 94 12 ASP B C 1
ATOM 2517 O O . ASP B 1 12 ? -3.047 -5.317 -2.023 1 94 12 ASP B O 1
ATOM 2521 N N . PHE B 1 13 ? -1.414 -4.2 -3.09 1 94.59 13 PHE B N 1
ATOM 2522 C CA . PHE B 1 13 ? -2.063 -2.895 -3.044 1 94.59 13 PHE B CA 1
ATOM 2523 C C . PHE B 1 13 ? -2.278 -2.347 -4.45 1 94.59 13 PHE B C 1
ATOM 2525 O O . PHE B 1 13 ? -1.33 -2.233 -5.229 1 94.59 13 PHE B O 1
ATOM 2532 N N . LYS B 1 14 ? -3.507 -2.021 -4.707 1 93.02 14 LYS B N 1
ATOM 2533 C CA . LYS B 1 14 ? -3.852 -1.444 -6.003 1 93.02 14 LYS B CA 1
ATOM 2534 C C . LYS B 1 14 ? -4.634 -0.145 -5.836 1 93.02 14 LYS B C 1
ATOM 2536 O O . LYS B 1 14 ? -5.587 -0.083 -5.057 1 93.02 14 LYS B O 1
ATOM 2541 N N . GLY B 1 15 ? -4.183 0.878 -6.49 1 93.76 15 GLY B N 1
ATOM 2542 C CA . GLY B 1 15 ? -4.879 2.155 -6.482 1 93.76 15 GLY B CA 1
ATOM 2543 C C . GLY B 1 15 ? -5.331 2.596 -7.862 1 93.76 15 GLY B C 1
ATOM 2544 O O . GLY B 1 15 ? -4.609 2.414 -8.845 1 93.76 15 GLY B O 1
ATOM 2545 N N . SER B 1 16 ? -6.494 3.084 -7.947 1 92.8 16 SER B N 1
ATOM 2546 C CA . SER B 1 16 ? -7.026 3.616 -9.198 1 92.8 16 SER B CA 1
ATOM 2547 C C . SER B 1 16 ? -7.543 5.039 -9.018 1 92.8 16 SER B C 1
ATOM 2549 O O . SER B 1 16 ? -8.181 5.351 -8.01 1 92.8 16 SER B O 1
ATOM 2551 N N . SER B 1 17 ? -7.228 5.892 -9.99 1 92.5 17 SER B N 1
ATOM 2552 C CA . SER B 1 17 ? -7.656 7.285 -9.91 1 92.5 17 SER B CA 1
ATOM 2553 C C . SER B 1 17 ? -9.089 7.452 -10.403 1 92.5 17 SER B C 1
ATOM 2555 O O . SER B 1 17 ? -9.552 6.688 -11.253 1 92.5 17 SER B O 1
ATOM 2557 N N . TYR B 1 18 ? -9.827 8.386 -9.88 1 89.63 18 TYR B N 1
ATOM 2558 C CA . TYR B 1 18 ? -11.171 8.693 -10.357 1 89.63 18 TYR B CA 1
ATOM 2559 C C . TYR B 1 18 ? -11.129 9.303 -11.753 1 89.63 18 TYR B C 1
ATOM 2561 O O . TYR B 1 18 ? -12.045 9.1 -12.553 1 89.63 18 TYR B O 1
ATOM 2569 N N . GLU B 1 19 ? -10 10.091 -11.973 1 91.09 19 GLU B N 1
ATOM 2570 C CA . GLU B 1 19 ? -9.804 10.784 -13.242 1 91.09 19 GLU B CA 1
ATOM 2571 C C . GLU B 1 19 ? -8.501 10.355 -13.911 1 91.09 19 GLU B C 1
ATOM 2573 O O . GLU B 1 19 ? -7.8 9.475 -13.407 1 91.09 19 GLU B O 1
ATOM 2578 N N . LYS B 1 20 ? -8.312 10.919 -15.105 1 92.84 20 LYS B N 1
ATOM 2579 C CA . LYS B 1 20 ? -7.058 10.627 -15.793 1 92.84 20 LYS B CA 1
ATOM 2580 C C . LYS B 1 20 ? -5.859 10.893 -14.887 1 92.84 20 LYS B C 1
ATOM 2582 O O . LYS B 1 20 ? -5.797 11.927 -14.218 1 92.84 20 LYS B O 1
ATOM 2587 N N . LEU B 1 21 ? -4.931 9.977 -14.855 1 92.66 21 LEU B N 1
ATOM 2588 C CA . LEU B 1 21 ? -3.767 10.075 -13.981 1 92.66 21 LEU B CA 1
ATOM 2589 C C . LEU B 1 21 ? -2.939 11.311 -14.316 1 92.66 21 LEU B C 1
ATOM 2591 O O . LEU B 1 21 ? -2.645 11.57 -15.485 1 92.66 21 LEU B O 1
ATOM 2595 N N . SER B 1 22 ? -2.648 12.072 -13.326 1 89.85 22 SER B N 1
ATOM 2596 C CA . SER B 1 22 ? -1.668 13.149 -13.417 1 89.85 22 SER B CA 1
ATOM 2597 C C . SER B 1 22 ? -0.35 12.755 -12.758 1 89.85 22 SER B C 1
ATOM 2599 O O . SER B 1 22 ? -0.335 12.301 -11.612 1 89.85 22 SER B O 1
ATOM 2601 N N . LEU B 1 23 ? 0.744 12.962 -13.465 1 89.98 23 LEU B N 1
ATOM 2602 C CA . LEU B 1 23 ? 2.054 12.579 -12.95 1 89.98 23 LEU B CA 1
ATOM 2603 C C . LEU B 1 23 ? 2.601 13.648 -12.009 1 89.98 23 LEU B C 1
ATOM 2605 O O . LEU B 1 23 ? 2.188 14.808 -12.074 1 89.98 23 LEU B O 1
ATOM 2609 N N . LYS B 1 24 ? 3.448 13.244 -11.066 1 82.18 24 LYS B N 1
ATOM 2610 C CA . LYS B 1 24 ? 4.193 14.112 -10.158 1 82.18 24 LYS B CA 1
ATOM 2611 C C . LYS B 1 24 ? 3.252 14.866 -9.223 1 82.18 24 LYS B C 1
ATOM 2613 O O . LYS B 1 24 ? 3.546 15.99 -8.811 1 82.18 24 LYS B O 1
ATOM 2618 N N . THR B 1 25 ? 2.076 14.32 -9.064 1 80.03 25 THR B N 1
ATOM 2619 C CA . THR B 1 25 ? 1.118 14.858 -8.104 1 80.03 25 THR B CA 1
ATOM 2620 C C . THR B 1 25 ? 0.275 13.74 -7.498 1 80.03 25 THR B C 1
ATOM 2622 O O . THR B 1 25 ? 0.383 12.582 -7.907 1 80.03 25 THR B O 1
ATOM 2625 N N . SER B 1 26 ? -0.481 14.094 -6.512 1 85.15 26 SER B N 1
ATOM 2626 C CA . SER B 1 26 ? -1.388 13.137 -5.887 1 85.15 26 SER B CA 1
ATOM 2627 C C . SER B 1 26 ? -2.738 13.109 -6.597 1 85.15 26 SER B C 1
ATOM 2629 O O . SER B 1 26 ? -3.337 14.158 -6.844 1 85.15 26 SER B O 1
ATOM 2631 N N . ASN B 1 27 ? -3.214 11.904 -6.984 1 91.29 27 ASN B N 1
ATOM 2632 C CA . ASN B 1 27 ? -4.503 11.722 -7.643 1 91.29 27 ASN B CA 1
ATOM 2633 C C . ASN B 1 27 ? -5.55 11.165 -6.683 1 91.29 27 ASN B C 1
ATOM 2635 O O . ASN B 1 27 ? -5.355 10.099 -6.096 1 91.29 27 ASN B O 1
ATOM 2639 N N . PRO B 1 28 ? -6.618 11.908 -6.484 1 89.94 28 PRO B N 1
ATOM 2640 C CA . PRO B 1 28 ? -7.69 11.276 -5.712 1 89.94 28 PRO B CA 1
ATOM 2641 C C . PRO B 1 28 ? -8.164 9.961 -6.327 1 89.94 28 PRO B C 1
ATOM 2643 O O . PRO B 1 28 ? -8.252 9.844 -7.552 1 89.94 28 PRO B O 1
ATOM 2646 N N . GLY B 1 29 ? -8.371 9.037 -5.502 1 92.73 29 GLY B N 1
ATOM 2647 C CA . GLY B 1 29 ? -8.786 7.739 -6.009 1 92.73 29 GLY B CA 1
ATOM 2648 C C . GLY B 1 29 ? -9.127 6.75 -4.91 1 92.73 29 GLY B C 1
ATOM 2649 O O . GLY B 1 29 ? -9.458 7.147 -3.791 1 92.73 29 GLY B O 1
ATOM 2650 N N . ARG B 1 30 ? -9.194 5.467 -5.354 1 93.21 30 ARG B N 1
ATOM 2651 C CA . ARG B 1 30 ? -9.513 4.376 -4.44 1 93.21 30 ARG B CA 1
ATOM 2652 C C . ARG B 1 30 ? -8.374 3.363 -4.378 1 93.21 30 ARG B C 1
ATOM 2654 O O . ARG B 1 30 ? -7.758 3.05 -5.399 1 93.21 30 ARG B O 1
ATOM 2661 N N . ILE B 1 31 ? -8.111 2.909 -3.169 1 93.47 31 ILE B N 1
ATOM 2662 C CA . ILE B 1 31 ? -7.058 1.92 -2.972 1 93.47 31 ILE B CA 1
ATOM 2663 C C . ILE B 1 31 ? -7.65 0.649 -2.365 1 93.47 31 ILE B C 1
ATOM 2665 O O . ILE B 1 31 ? -8.424 0.714 -1.408 1 93.47 31 ILE B O 1
ATOM 2669 N N . PHE B 1 32 ? -7.32 -0.455 -2.978 1 89.58 32 PHE B N 1
ATOM 2670 C CA . PHE B 1 32 ? -7.73 -1.774 -2.508 1 89.58 32 PHE B CA 1
ATOM 2671 C C . PHE B 1 32 ? -6.515 -2.623 -2.153 1 89.58 32 PHE B C 1
ATOM 2673 O O . PHE B 1 32 ? -5.46 -2.5 -2.779 1 89.58 32 PHE B O 1
ATOM 2680 N N . TYR B 1 33 ? -6.633 -3.394 -1.116 1 90.99 33 TYR B N 1
ATOM 2681 C CA . TYR B 1 33 ? -5.56 -4.334 -0.812 1 90.99 33 TYR B CA 1
ATOM 2682 C C . TYR B 1 33 ? -6.111 -5.739 -0.597 1 90.99 33 TYR B C 1
ATOM 2684 O O . TYR B 1 33 ? -7.27 -5.905 -0.211 1 90.99 33 TYR B O 1
ATOM 2692 N N . SER B 1 34 ? -5.388 -6.708 -0.891 1 90.39 34 SER B N 1
ATOM 2693 C CA . SER B 1 34 ? -5.722 -8.118 -0.715 1 90.39 34 SER B CA 1
ATOM 2694 C C . SER B 1 34 ? -4.465 -8.973 -0.596 1 90.39 34 SER B C 1
ATOM 2696 O O . SER B 1 34 ? -3.378 -8.547 -0.992 1 90.39 34 SER B O 1
ATOM 2698 N N . SER B 1 35 ? -4.658 -10.083 0.062 1 93.67 35 SER B N 1
ATOM 2699 C CA . SER B 1 35 ? -3.583 -11.068 0.015 1 93.67 35 SER B CA 1
ATOM 2700 C C . SER B 1 35 ? -3.419 -11.641 -1.389 1 93.67 35 SER B C 1
ATOM 2702 O O . SER B 1 35 ? -4.402 -11.829 -2.107 1 93.67 35 SER B O 1
ATOM 2704 N N . GLY B 1 36 ? -2.175 -11.804 -1.714 1 94.21 36 GLY B N 1
ATOM 2705 C CA . GLY B 1 36 ? -1.874 -12.323 -3.039 1 94.21 36 GLY B CA 1
ATOM 2706 C C . GLY B 1 36 ? -0.704 -13.288 -3.05 1 94.21 36 GLY B C 1
ATOM 2707 O O . GLY B 1 36 ? -0.368 -13.877 -2.021 1 94.21 36 GLY B O 1
ATOM 2708 N N . GLY B 1 37 ? -0.213 -13.417 -4.283 1 95.23 37 GLY B N 1
ATOM 2709 C CA . GLY B 1 37 ? 0.789 -14.439 -4.541 1 95.23 37 GLY B CA 1
ATOM 2710 C C . GLY B 1 37 ? 0.229 -15.659 -5.246 1 95.23 37 GLY B C 1
ATOM 2711 O O . GLY B 1 37 ? -0.823 -16.175 -4.863 1 95.23 37 GLY B O 1
ATOM 2712 N N . VAL B 1 38 ? 0.978 -16.052 -6.154 1 96.13 38 VAL B N 1
ATOM 2713 C CA . VAL B 1 38 ? 0.482 -17.143 -6.986 1 96.13 38 VAL B CA 1
ATOM 2714 C C . VAL B 1 38 ? 0.204 -18.369 -6.12 1 96.13 38 VAL B C 1
ATOM 2716 O O . VAL B 1 38 ? -0.891 -18.933 -6.164 1 96.13 38 VAL B O 1
ATOM 2719 N N . ALA B 1 39 ? 1.131 -18.778 -5.305 1 98.11 39 ALA B N 1
ATOM 2720 C CA . ALA B 1 39 ? 0.963 -19.958 -4.461 1 98.11 39 ALA B CA 1
ATOM 2721 C C . ALA B 1 39 ? -0.187 -19.77 -3.476 1 98.11 39 ALA B C 1
ATOM 2723 O O . ALA B 1 39 ? -1.003 -20.675 -3.285 1 98.11 39 ALA B O 1
ATOM 2724 N N . ARG B 1 40 ? -0.208 -18.632 -2.861 1 97.77 40 ARG B N 1
ATOM 2725 C CA . ARG B 1 40 ? -1.287 -18.332 -1.925 1 97.77 40 ARG B CA 1
ATOM 2726 C C . ARG B 1 40 ? -2.645 -18.406 -2.613 1 97.77 40 ARG B C 1
ATOM 2728 O O . ARG B 1 40 ? -3.587 -18.996 -2.078 1 97.77 40 ARG B O 1
ATOM 2735 N N . ASN B 1 41 ? -2.76 -17.842 -3.768 1 96.86 41 ASN B N 1
ATOM 2736 C CA . ASN B 1 41 ? -4.021 -17.849 -4.503 1 96.86 41 ASN B CA 1
ATOM 2737 C C . ASN B 1 41 ? -4.432 -19.264 -4.898 1 96.86 41 ASN B C 1
ATOM 2739 O O . ASN B 1 41 ? -5.601 -19.633 -4.771 1 96.86 41 ASN B O 1
ATOM 2743 N N . VAL B 1 42 ? -3.498 -19.992 -5.397 1 98.3 42 VAL B N 1
ATOM 2744 C CA . VAL B 1 42 ? -3.784 -21.369 -5.784 1 98.3 42 VAL B CA 1
ATOM 2745 C C . VAL B 1 42 ? -4.238 -22.166 -4.562 1 98.3 42 VAL B C 1
ATOM 2747 O O . VAL B 1 42 ? -5.222 -22.906 -4.627 1 98.3 42 VAL B O 1
ATOM 2750 N N . ALA B 1 43 ? -3.569 -22.006 -3.463 1 98.24 43 ALA B N 1
ATOM 2751 C CA . ALA B 1 43 ? -3.939 -22.687 -2.225 1 98.24 43 ALA B CA 1
ATOM 2752 C C . ALA B 1 43 ? -5.353 -22.309 -1.793 1 98.24 43 ALA B C 1
ATOM 2754 O O . ALA B 1 43 ? -6.145 -23.175 -1.414 1 98.24 43 ALA B O 1
ATOM 2755 N N . HIS B 1 44 ? -5.646 -21.053 -1.838 1 97.74 44 HIS B N 1
ATOM 2756 C CA . HIS B 1 44 ? -6.967 -20.572 -1.452 1 97.74 44 HIS B CA 1
ATOM 2757 C C . HIS B 1 44 ? -8.052 -21.162 -2.347 1 97.74 44 HIS B C 1
ATOM 2759 O O . HIS B 1 44 ? -9.097 -21.597 -1.858 1 97.74 44 HIS B O 1
ATOM 2765 N N . ASN B 1 45 ? -7.805 -21.159 -3.631 1 97.66 45 ASN B N 1
ATOM 2766 C CA . ASN B 1 45 ? -8.75 -21.767 -4.562 1 97.66 45 ASN B CA 1
ATOM 2767 C C . ASN B 1 45 ? -8.969 -23.245 -4.252 1 97.66 45 ASN B C 1
ATOM 2769 O O . ASN B 1 45 ? -10.106 -23.72 -4.248 1 97.66 45 ASN B O 1
ATOM 2773 N N . LEU B 1 46 ? -7.928 -23.96 -4.005 1 97.89 46 LEU B N 1
ATOM 2774 C CA . LEU B 1 46 ? -8.017 -25.387 -3.72 1 97.89 46 LEU B CA 1
ATOM 2775 C C . LEU B 1 46 ? -8.796 -25.637 -2.433 1 97.89 46 LEU B C 1
ATOM 2777 O O . LEU B 1 46 ? -9.566 -26.597 -2.345 1 97.89 46 LEU B O 1
ATOM 2781 N N . CYS B 1 47 ? -8.564 -24.797 -1.486 1 96.82 47 CYS B N 1
ATOM 2782 C CA . CYS B 1 47 ? -9.323 -24.909 -0.246 1 96.82 47 CYS B CA 1
ATOM 2783 C C . CYS B 1 47 ? -10.817 -24.76 -0.505 1 96.82 47 CYS B C 1
ATOM 2785 O O . CYS B 1 47 ? -11.625 -25.512 0.043 1 96.82 47 CYS B O 1
ATOM 2787 N N . LYS B 1 48 ? -11.158 -23.798 -1.312 1 95.98 48 LYS B N 1
ATOM 2788 C CA . LYS B 1 48 ? -12.561 -23.605 -1.669 1 95.98 48 LYS B CA 1
ATOM 2789 C C . LYS B 1 48 ? -13.132 -24.847 -2.347 1 95.98 48 LYS B C 1
ATOM 2791 O O . LYS B 1 48 ? -14.322 -25.14 -2.218 1 95.98 48 LYS B O 1
ATOM 2796 N N . LEU B 1 49 ? -12.337 -25.574 -2.971 1 96.5 49 LEU B N 1
ATOM 2797 C CA . LEU B 1 49 ? -12.735 -26.794 -3.663 1 96.5 49 LEU B CA 1
ATOM 2798 C C . LEU B 1 49 ? -12.624 -28.003 -2.74 1 96.5 49 LEU B C 1
ATOM 2800 O O . LEU B 1 49 ? -12.695 -29.147 -3.197 1 96.5 49 LEU B O 1
ATOM 2804 N N . GLU B 1 50 ? -12.26 -27.795 -1.496 1 95.36 50 GLU B N 1
ATOM 2805 C CA . GLU B 1 50 ? -12.238 -28.8 -0.437 1 95.36 50 GLU B CA 1
ATOM 2806 C C . GLU B 1 50 ? -11.077 -29.772 -0.623 1 95.36 50 GLU B C 1
ATOM 2808 O O . GLU B 1 50 ? -11.219 -30.971 -0.374 1 95.36 50 GLU B O 1
ATOM 2813 N N . VAL B 1 51 ? -10.019 -29.331 -1.139 1 96.7 51 VAL B N 1
ATOM 2814 C CA . VAL B 1 51 ? -8.779 -30.093 -1.245 1 96.7 51 VAL B CA 1
ATOM 2815 C C . VAL B 1 51 ? -7.869 -29.766 -0.063 1 96.7 51 VAL B C 1
ATOM 2817 O O . VAL B 1 51 ? -7.637 -28.594 0.244 1 96.7 51 VAL B O 1
ATOM 2820 N N . PRO B 1 52 ? -7.404 -30.742 0.643 1 96.84 52 PRO B N 1
ATOM 2821 C CA . PRO B 1 52 ? -6.451 -30.447 1.716 1 96.84 52 PRO B CA 1
ATOM 2822 C C . PRO B 1 52 ? -5.121 -29.909 1.193 1 96.84 52 PRO B C 1
ATOM 2824 O O . PRO B 1 52 ? -4.513 -30.512 0.305 1 96.84 52 PRO B O 1
ATOM 2827 N N . VAL B 1 53 ? -4.693 -28.786 1.766 1 97.75 53 VAL B N 1
ATOM 2828 C CA . VAL B 1 53 ? -3.526 -28.111 1.207 1 97.75 53 VAL B CA 1
ATOM 2829 C C . VAL B 1 53 ? -2.505 -27.844 2.312 1 97.75 53 VAL B C 1
ATOM 2831 O O . VAL B 1 53 ? -2.871 -27.446 3.42 1 97.75 53 VAL B O 1
ATOM 2834 N N . ASN B 1 54 ? -1.247 -28.16 2.024 1 97.9 54 ASN B N 1
ATOM 2835 C CA . ASN B 1 54 ? -0.094 -27.625 2.74 1 97.9 54 ASN B CA 1
ATOM 2836 C C . ASN B 1 54 ? 0.547 -26.466 1.982 1 97.9 54 ASN B C 1
ATOM 2838 O O . ASN B 1 54 ? 1.072 -26.652 0.883 1 97.9 54 ASN B O 1
ATOM 2842 N N . LEU B 1 55 ? 0.528 -25.332 2.568 1 98.52 55 LEU B N 1
ATOM 2843 C CA . LEU B 1 55 ? 1.121 -24.175 1.907 1 98.52 55 LEU B CA 1
ATOM 2844 C C . LEU B 1 55 ? 2.533 -23.918 2.423 1 98.52 55 LEU B C 1
ATOM 2846 O O . LEU B 1 55 ? 2.737 -23.753 3.628 1 98.52 55 LEU B O 1
ATOM 2850 N N . PHE B 1 56 ? 3.463 -23.982 1.526 1 98.65 56 PHE B N 1
ATOM 2851 C CA . PHE B 1 56 ? 4.864 -23.68 1.799 1 98.65 56 PHE B CA 1
ATOM 2852 C C . PHE B 1 56 ? 5.232 -22.297 1.273 1 98.65 56 PHE B C 1
ATOM 2854 O O . PHE B 1 56 ? 4.945 -21.969 0.12 1 98.65 56 PHE B O 1
ATOM 2861 N N . GLY B 1 57 ? 5.813 -21.521 2.032 1 98.33 57 GLY B N 1
ATOM 2862 C CA . GLY B 1 57 ? 6.188 -20.163 1.674 1 98.33 57 GLY B CA 1
ATOM 2863 C C . GLY B 1 57 ? 6.826 -19.399 2.819 1 98.33 57 GLY B C 1
ATOM 2864 O O . GLY B 1 57 ? 7.348 -20.002 3.759 1 98.33 57 GLY B O 1
ATOM 2865 N N . ALA B 1 58 ? 6.888 -18.063 2.666 1 98.59 58 ALA B N 1
ATOM 2866 C CA . ALA B 1 58 ? 7.514 -17.229 3.688 1 98.59 58 ALA B CA 1
ATOM 2867 C C . ALA B 1 58 ? 6.793 -15.891 3.823 1 98.59 58 ALA B C 1
ATOM 2869 O O . ALA B 1 58 ? 6.334 -15.324 2.828 1 98.59 58 ALA B O 1
ATOM 2870 N N . VAL B 1 59 ? 6.656 -15.461 5.039 1 98.28 59 VAL B N 1
ATOM 2871 C CA . VAL B 1 59 ? 6.178 -14.123 5.371 1 98.28 59 VAL B CA 1
ATOM 2872 C C . VAL B 1 59 ? 7.109 -13.482 6.398 1 98.28 59 VAL B C 1
ATOM 2874 O O . VAL B 1 59 ? 7.904 -14.173 7.041 1 98.28 59 VAL B O 1
ATOM 2877 N N . GLY B 1 60 ? 7.088 -12.226 6.45 1 97.54 60 GLY B N 1
ATOM 2878 C CA . GLY B 1 60 ? 7.858 -11.54 7.475 1 97.54 60 GLY B CA 1
ATOM 2879 C C . GLY B 1 60 ? 7.195 -11.572 8.84 1 97.54 60 GLY B C 1
ATOM 2880 O O . GLY B 1 60 ? 6.008 -11.885 8.952 1 97.54 60 GLY B O 1
ATOM 2881 N N . ASN B 1 61 ? 7.993 -11.391 9.875 1 96.23 61 ASN B N 1
ATOM 2882 C CA . ASN B 1 61 ? 7.453 -11.11 11.201 1 96.23 61 ASN B CA 1
ATOM 2883 C C . ASN B 1 61 ? 6.977 -9.664 11.317 1 96.23 61 ASN B C 1
ATOM 2885 O O . ASN B 1 61 ? 7.572 -8.867 12.044 1 96.23 61 ASN B O 1
ATOM 2889 N N . ASP B 1 62 ? 5.94 -9.382 10.604 1 91.95 62 ASP B N 1
ATOM 2890 C CA . ASP B 1 62 ? 5.384 -8.035 10.509 1 91.95 62 ASP B CA 1
ATOM 2891 C C . ASP B 1 62 ? 3.863 -8.076 10.387 1 91.95 62 ASP B C 1
ATOM 2893 O O . ASP B 1 62 ? 3.256 -9.146 10.473 1 91.95 62 ASP B O 1
ATOM 2897 N N . VAL B 1 63 ? 3.272 -6.941 10.284 1 88.37 63 VAL B N 1
ATOM 2898 C CA . VAL B 1 63 ? 1.819 -6.824 10.341 1 88.37 63 VAL B CA 1
ATOM 2899 C C . VAL B 1 63 ? 1.195 -7.547 9.149 1 88.37 63 VAL B C 1
ATOM 2901 O O . VAL B 1 63 ? 0.137 -8.168 9.276 1 88.37 63 VAL B O 1
ATOM 2904 N N . PHE B 1 64 ? 1.823 -7.451 8.028 1 93.34 64 PHE B N 1
ATOM 2905 C CA . PHE B 1 64 ? 1.256 -8.09 6.847 1 93.34 64 PHE B CA 1
ATOM 2906 C C . PHE B 1 64 ? 1.347 -9.608 6.956 1 93.34 64 PHE B C 1
ATOM 2908 O O . PHE B 1 64 ? 0.422 -10.321 6.561 1 93.34 64 PHE B O 1
ATOM 2915 N N . GLY B 1 65 ? 2.524 -10.033 7.43 1 95.97 65 GLY B N 1
ATOM 2916 C CA . GLY B 1 65 ? 2.618 -11.457 7.711 1 95.97 65 GLY B CA 1
ATOM 2917 C C . GLY B 1 65 ? 1.528 -11.955 8.642 1 95.97 65 GLY B C 1
ATOM 2918 O O . GLY B 1 65 ? 0.915 -12.994 8.388 1 95.97 65 GLY B O 1
ATOM 2919 N N . GLU B 1 66 ? 1.236 -11.196 9.672 1 93.93 66 GLU B N 1
ATOM 2920 C CA . GLU B 1 66 ? 0.199 -11.554 10.635 1 93.93 66 GLU B CA 1
ATOM 2921 C C . GLU B 1 66 ? -1.176 -11.595 9.977 1 93.93 66 GLU B C 1
ATOM 2923 O O . GLU B 1 66 ? -1.962 -12.513 10.223 1 93.93 66 GLU B O 1
ATOM 2928 N N . ILE B 1 67 ? -1.421 -10.648 9.199 1 91.89 67 ILE B N 1
ATOM 2929 C CA . ILE B 1 67 ? -2.714 -10.552 8.529 1 91.89 67 ILE B CA 1
ATOM 2930 C C . ILE B 1 67 ? -2.905 -11.751 7.603 1 91.89 67 ILE B C 1
ATOM 2932 O O . ILE B 1 67 ? -3.959 -12.391 7.616 1 91.89 67 ILE B O 1
ATOM 2936 N N . ILE B 1 68 ? -1.919 -12.041 6.846 1 96.18 68 ILE B N 1
ATOM 2937 C CA . ILE B 1 68 ? -2 -13.136 5.886 1 96.18 68 ILE B CA 1
ATOM 2938 C C . ILE B 1 68 ? -2.2 -14.457 6.626 1 96.18 68 ILE B C 1
ATOM 2940 O O . ILE B 1 68 ? -3.063 -15.257 6.258 1 96.18 68 ILE B O 1
ATOM 2944 N N . LEU B 1 69 ? -1.428 -14.669 7.686 1 96.7 69 LEU B N 1
ATOM 2945 C CA . LEU B 1 69 ? -1.525 -15.912 8.443 1 96.7 69 LEU B CA 1
ATOM 2946 C C . LEU B 1 69 ? -2.909 -16.064 9.064 1 96.7 69 LEU B C 1
ATOM 2948 O O . LEU B 1 69 ? -3.476 -17.159 9.068 1 96.7 69 LEU B O 1
ATOM 2952 N N . ALA B 1 70 ? -3.449 -15.004 9.546 1 93.57 70 ALA B N 1
ATOM 2953 C CA . ALA B 1 70 ? -4.792 -15.041 10.12 1 93.57 70 ALA B CA 1
ATOM 2954 C C . ALA B 1 70 ? -5.832 -15.395 9.061 1 93.57 70 ALA B C 1
ATOM 2956 O O . ALA B 1 70 ? -6.754 -16.171 9.323 1 93.57 70 ALA B O 1
ATOM 2957 N N . GLU B 1 71 ? -5.688 -14.803 7.928 1 93.27 71 GLU B N 1
ATOM 2958 C CA . GLU B 1 71 ? -6.593 -15.096 6.821 1 93.27 71 GLU B CA 1
ATOM 2959 C C . GLU B 1 71 ? -6.532 -16.571 6.434 1 93.27 71 GLU B C 1
ATOM 2961 O O . GLU B 1 71 ? -7.567 -17.206 6.223 1 93.27 71 GLU B O 1
ATOM 2966 N N . LEU B 1 72 ? -5.343 -17.037 6.32 1 95.91 72 LEU B N 1
ATOM 2967 C CA . LEU B 1 72 ? -5.141 -18.426 5.922 1 95.91 72 LEU B CA 1
ATOM 2968 C C . LEU B 1 72 ? -5.7 -19.379 6.974 1 95.91 72 LEU B C 1
ATOM 2970 O O . LEU B 1 72 ? -6.268 -20.42 6.635 1 95.91 72 LEU B O 1
ATOM 2974 N N . ASP B 1 73 ? -5.503 -19.031 8.212 1 93.56 73 ASP B N 1
ATOM 2975 C CA . ASP B 1 73 ? -6.056 -19.832 9.3 1 93.56 73 ASP B CA 1
ATOM 2976 C C . ASP B 1 73 ? -7.58 -19.886 9.222 1 93.56 73 ASP B C 1
ATOM 2978 O O . ASP B 1 73 ? -8.18 -20.946 9.415 1 93.56 73 ASP B O 1
ATOM 2982 N N . ASN B 1 74 ? -8.147 -18.79 8.932 1 92.24 74 ASN B N 1
ATOM 2983 C CA . ASN B 1 74 ? -9.598 -18.731 8.791 1 92.24 74 ASN B CA 1
ATOM 2984 C C . ASN B 1 74 ? -10.085 -19.604 7.639 1 92.24 74 ASN B C 1
ATOM 2986 O O . ASN B 1 74 ? -11.201 -20.125 7.678 1 92.24 74 ASN B O 1
ATOM 2990 N N . LEU B 1 75 ? -9.245 -19.788 6.631 1 91.32 75 LEU B N 1
ATOM 2991 C CA . LEU B 1 75 ? -9.563 -20.615 5.472 1 91.32 75 LEU B CA 1
ATOM 2992 C C . LEU B 1 75 ? -9.253 -22.082 5.749 1 91.32 75 LEU B C 1
ATOM 2994 O O . LEU B 1 75 ? -9.49 -22.942 4.898 1 91.32 75 LEU B O 1
ATOM 2998 N N . LYS B 1 76 ? -8.618 -22.374 6.893 1 91.17 76 LYS B N 1
ATOM 2999 C CA . LYS B 1 76 ? -8.245 -23.72 7.318 1 91.17 76 LYS B CA 1
ATOM 3000 C C . LYS B 1 76 ? -7.157 -24.299 6.417 1 91.17 76 LYS B C 1
ATOM 3002 O O . LYS B 1 76 ? -7.169 -25.493 6.109 1 91.17 76 LYS B O 1
ATOM 3007 N N . ILE B 1 77 ? -6.375 -23.423 5.878 1 93.68 77 ILE B N 1
ATOM 3008 C CA . ILE B 1 77 ? -5.171 -23.844 5.171 1 93.68 77 ILE B CA 1
ATOM 3009 C C . ILE B 1 77 ? -4.052 -24.117 6.174 1 93.68 77 ILE B C 1
ATOM 3011 O O . ILE B 1 77 ? -3.841 -23.337 7.106 1 93.68 77 ILE B O 1
ATOM 3015 N N . ASN B 1 78 ? -3.399 -25.238 6.008 1 94.56 78 ASN B N 1
ATOM 3016 C CA . ASN B 1 78 ? -2.291 -25.578 6.894 1 94.56 78 ASN B CA 1
ATOM 3017 C C . ASN B 1 78 ? -1.094 -24.657 6.674 1 94.56 78 ASN B C 1
ATOM 3019 O O . ASN B 1 78 ? -0.446 -24.713 5.627 1 94.56 78 ASN B O 1
ATOM 3023 N N . THR B 1 79 ? -0.748 -23.89 7.676 1 94.48 79 THR B N 1
ATOM 3024 C CA . THR B 1 79 ? 0.292 -22.874 7.556 1 94.48 79 THR B CA 1
ATOM 3025 C C . THR B 1 79 ? 1.545 -23.29 8.321 1 94.48 79 THR B C 1
ATOM 3027 O O . THR B 1 79 ? 2.47 -22.492 8.489 1 94.48 79 THR B O 1
ATOM 3030 N N . ASN B 1 80 ? 1.637 -24.519 8.754 1 95.76 80 ASN B N 1
ATOM 3031 C CA . ASN B 1 80 ? 2.748 -25 9.568 1 95.76 80 ASN B CA 1
ATOM 3032 C C . ASN B 1 80 ? 4.066 -24.954 8.8 1 95.76 80 ASN B C 1
ATOM 3034 O O . ASN B 1 80 ? 5.14 -25.05 9.397 1 95.76 80 ASN B O 1
ATOM 3038 N N . PHE B 1 81 ? 3.988 -24.784 7.551 1 97.71 81 PHE B N 1
ATOM 3039 C CA . PHE B 1 81 ? 5.184 -24.86 6.72 1 97.71 81 PHE B CA 1
ATOM 3040 C C . PHE B 1 81 ? 5.563 -23.483 6.189 1 97.71 81 PHE B C 1
ATOM 3042 O O . PHE B 1 81 ? 6.497 -23.353 5.396 1 97.71 81 PHE B O 1
ATOM 3049 N N . ILE B 1 82 ? 4.842 -22.499 6.626 1 98.3 82 ILE B N 1
ATOM 3050 C CA . ILE B 1 82 ? 5.2 -21.132 6.263 1 98.3 82 ILE B CA 1
ATOM 3051 C C . ILE B 1 82 ? 6.283 -20.614 7.207 1 98.3 82 ILE B C 1
ATOM 3053 O O . ILE B 1 82 ? 6.125 -20.662 8.429 1 98.3 82 ILE B O 1
ATOM 3057 N N . LYS B 1 83 ? 7.353 -20.182 6.607 1 98.19 83 LYS B N 1
ATOM 3058 C CA . LYS B 1 83 ? 8.445 -19.599 7.382 1 98.19 83 LYS B CA 1
ATOM 3059 C C . LYS B 1 83 ? 8.144 -18.149 7.752 1 98.19 83 LYS B C 1
ATOM 3061 O O . LYS B 1 83 ? 7.809 -17.339 6.885 1 98.19 83 LYS B O 1
ATOM 3066 N N . ILE B 1 84 ? 8.232 -17.856 9.021 1 97.92 84 ILE B N 1
ATOM 3067 C CA . ILE B 1 84 ? 8.147 -16.475 9.483 1 97.92 84 ILE B CA 1
ATOM 3068 C C . ILE B 1 84 ? 9.551 -15.891 9.628 1 97.92 84 ILE B C 1
ATOM 3070 O O . ILE B 1 84 ? 10.351 -16.375 10.433 1 97.92 84 ILE B O 1
ATOM 3074 N N . CYS B 1 85 ? 9.833 -14.878 8.881 1 97.86 85 CYS B N 1
ATOM 3075 C CA . CYS B 1 85 ? 11.189 -14.345 8.818 1 97.86 85 CYS B CA 1
ATOM 3076 C C . CYS B 1 85 ? 11.322 -13.091 9.675 1 97.86 85 CYS B C 1
ATOM 3078 O O . CYS B 1 85 ? 10.553 -12.142 9.517 1 97.86 85 CYS B O 1
ATOM 3080 N N . ASP B 1 86 ? 12.341 -13.01 10.451 1 94.93 86 ASP B N 1
ATOM 3081 C CA . ASP B 1 86 ? 12.591 -11.838 11.286 1 94.93 86 ASP B CA 1
ATOM 3082 C C . ASP B 1 86 ? 13.408 -10.791 10.532 1 94.93 86 ASP B C 1
ATOM 3084 O O . ASP B 1 86 ? 13.361 -9.604 10.861 1 94.93 86 ASP B O 1
ATOM 3088 N N . ASN B 1 87 ? 14.08 -11.249 9.549 1 92.82 87 ASN B N 1
ATOM 3089 C CA . ASN B 1 87 ? 15.041 -10.361 8.904 1 92.82 87 ASN B CA 1
ATOM 3090 C C . ASN B 1 87 ? 14.562 -9.926 7.521 1 92.82 87 ASN B C 1
ATOM 3092 O O . ASN B 1 87 ? 15.315 -9.313 6.763 1 92.82 87 ASN B O 1
ATOM 3096 N N . ARG B 1 88 ? 13.415 -10.341 7.087 1 94.33 88 ARG B N 1
ATOM 3097 C CA . ARG B 1 88 ? 12.821 -9.945 5.814 1 94.33 88 ARG B CA 1
ATOM 3098 C C . ARG B 1 88 ? 11.376 -9.495 6.001 1 94.33 88 ARG B C 1
ATOM 3100 O O . ARG B 1 88 ? 10.68 -9.981 6.895 1 94.33 88 ARG B O 1
ATOM 3107 N N . ARG B 1 89 ? 10.972 -8.663 5.206 1 93.76 89 ARG B N 1
ATOM 3108 C CA . ARG B 1 89 ? 9.598 -8.17 5.235 1 93.76 89 ARG B CA 1
ATOM 3109 C C . ARG B 1 89 ? 8.69 -9.029 4.361 1 93.76 89 ARG B C 1
ATOM 3111 O O . ARG B 1 89 ? 9.133 -9.582 3.352 1 93.76 89 ARG B O 1
ATOM 3118 N N . THR B 1 90 ? 7.474 -9.148 4.774 1 97.26 90 THR B N 1
ATOM 3119 C CA . THR B 1 90 ? 6.48 -9.792 3.921 1 97.26 90 THR B CA 1
ATOM 3120 C C . THR B 1 90 ? 6.473 -9.164 2.53 1 97.26 90 THR B C 1
ATOM 3122 O O . THR B 1 90 ? 6.622 -7.948 2.392 1 97.26 90 THR B O 1
ATOM 3125 N N . GLY B 1 91 ? 6.351 -10.014 1.486 1 97.21 91 GLY B N 1
ATOM 3126 C CA . GLY B 1 91 ? 6.266 -9.499 0.129 1 97.21 91 GLY B CA 1
ATOM 3127 C C . GLY B 1 91 ? 5.106 -8.544 -0.075 1 97.21 91 GLY B C 1
ATOM 3128 O O . GLY B 1 91 ? 4.017 -8.758 0.462 1 97.21 91 GLY B O 1
ATOM 3129 N N . VAL B 1 92 ? 5.328 -7.489 -0.861 1 96.71 92 VAL B N 1
ATOM 3130 C CA . VAL B 1 92 ? 4.291 -6.508 -1.165 1 96.71 92 VAL B CA 1
ATOM 3131 C C . VAL B 1 92 ? 4.351 -6.134 -2.644 1 96.71 92 VAL B C 1
ATOM 3133 O O . VAL B 1 92 ? 5.436 -5.968 -3.205 1 96.71 92 VAL B O 1
ATOM 3136 N N . TYR B 1 93 ? 3.216 -6.19 -3.2 1 94.85 93 TYR B N 1
ATOM 3137 C CA . TYR B 1 93 ? 3.024 -5.711 -4.564 1 94.85 93 TYR B CA 1
ATOM 3138 C C . TYR B 1 93 ? 2.203 -4.427 -4.581 1 94.85 93 TYR B C 1
ATOM 3140 O O . TYR B 1 93 ? 1.095 -4.384 -4.04 1 94.85 93 TYR B O 1
ATOM 3148 N N . LEU B 1 94 ? 2.745 -3.348 -5.166 1 96.12 94 LEU B N 1
ATOM 3149 C CA . LEU B 1 94 ? 2.097 -2.044 -5.252 1 96.12 94 LEU B CA 1
ATOM 3150 C C . LEU B 1 94 ? 1.849 -1.655 -6.706 1 96.12 94 LEU B C 1
ATOM 3152 O O . LEU B 1 94 ? 2.791 -1.546 -7.494 1 96.12 94 LEU B O 1
ATOM 3156 N N . ALA B 1 95 ? 0.597 -1.417 -7.03 1 93.69 95 ALA B N 1
ATOM 3157 C CA . ALA B 1 95 ? 0.274 -1.068 -8.411 1 93.69 95 ALA B CA 1
ATOM 3158 C C . ALA B 1 95 ? -0.634 0.157 -8.47 1 93.69 95 ALA B C 1
ATOM 3160 O O . ALA B 1 95 ? -1.544 0.303 -7.65 1 93.69 95 ALA B O 1
ATOM 3161 N N . ILE B 1 96 ? -0.373 1.036 -9.329 1 94.74 96 ILE B N 1
ATOM 3162 C CA . ILE B 1 96 ? -1.252 2.149 -9.669 1 94.74 96 ILE B CA 1
ATOM 3163 C C . ILE B 1 96 ? -1.904 1.895 -11.026 1 94.74 96 ILE B C 1
ATOM 3165 O O . ILE B 1 96 ? -1.213 1.649 -12.018 1 94.74 96 ILE B O 1
ATOM 3169 N N . LEU B 1 97 ? -3.163 1.89 -11.023 1 92.03 97 LEU B N 1
ATOM 3170 C CA . LEU B 1 97 ? -3.975 1.685 -12.217 1 92.03 97 LEU B CA 1
ATOM 3171 C C . LEU B 1 97 ? -4.468 3.016 -12.774 1 92.03 97 LEU B C 1
ATOM 3173 O O . LEU B 1 97 ? -4.676 3.971 -12.021 1 92.03 97 LEU B O 1
ATOM 3177 N N . ASP B 1 98 ? -4.641 3.066 -14.084 1 87.16 98 ASP B N 1
ATOM 3178 C CA . ASP B 1 98 ? -5.194 4.283 -14.671 1 87.16 98 ASP B CA 1
ATOM 3179 C C . ASP B 1 98 ? -6.714 4.318 -14.53 1 87.16 98 ASP B C 1
ATOM 3181 O O . ASP B 1 98 ? -7.297 3.49 -13.827 1 87.16 98 ASP B O 1
ATOM 3185 N N . GLU B 1 99 ? -7.342 5.331 -15.119 1 83.37 99 GLU B N 1
ATOM 3186 C CA . GLU B 1 99 ? -8.779 5.542 -14.966 1 83.37 99 GLU B CA 1
ATOM 3187 C C . GLU B 1 99 ? -9.575 4.416 -15.62 1 83.37 99 GLU B C 1
ATOM 3189 O O . GLU B 1 99 ? -10.762 4.243 -15.338 1 83.37 99 GLU B O 1
ATOM 3194 N N . LYS B 1 100 ? -8.939 3.601 -16.57 1 77.75 100 LYS B N 1
ATOM 3195 C CA . LYS B 1 100 ? -9.573 2.445 -17.196 1 77.75 100 LYS B CA 1
ATOM 3196 C C . LYS B 1 100 ? -9.264 1.164 -16.425 1 77.75 100 LYS B C 1
ATOM 3198 O O . LYS B 1 100 ? -9.546 0.063 -16.902 1 77.75 100 LYS B O 1
ATOM 3203 N N . LYS B 1 101 ? -8.522 1.337 -15.252 1 79.57 101 LYS B N 1
ATOM 3204 C CA . LYS B 1 101 ? -8.167 0.248 -14.347 1 79.57 101 LYS B CA 1
ATOM 3205 C C . LYS B 1 101 ? -7.105 -0.657 -14.965 1 79.57 101 LYS B C 1
ATOM 3207 O O . LYS B 1 101 ? -7.048 -1.851 -14.664 1 79.57 101 LYS B O 1
ATOM 3212 N N . ASP B 1 102 ? -6.405 -0.104 -15.942 1 79.14 102 ASP B N 1
ATOM 3213 C CA . ASP B 1 102 ? -5.235 -0.8 -16.467 1 79.14 102 ASP B CA 1
ATOM 3214 C C . ASP B 1 102 ? -3.979 -0.435 -15.679 1 79.14 102 ASP B C 1
ATOM 3216 O O . ASP B 1 102 ? -3.79 0.724 -15.305 1 79.14 102 ASP B O 1
ATOM 3220 N N . MET B 1 103 ? -3.173 -1.455 -15.511 1 85.79 103 MET B N 1
ATOM 3221 C CA . MET B 1 103 ? -1.962 -1.211 -14.732 1 85.79 103 MET B CA 1
ATOM 3222 C C . MET B 1 103 ? -1.074 -0.177 -15.417 1 85.79 103 MET B C 1
ATOM 3224 O O . MET B 1 103 ? -0.637 -0.381 -16.551 1 85.79 103 MET B O 1
ATOM 3228 N N . PHE B 1 104 ? -0.818 0.848 -14.852 1 92.25 104 PHE B N 1
ATOM 3229 C CA . PHE B 1 104 ? 0.037 1.916 -15.358 1 92.25 104 PHE B CA 1
ATOM 3230 C C . PHE B 1 104 ? 1.487 1.686 -14.951 1 92.25 104 PHE B C 1
ATOM 3232 O O . PHE B 1 104 ? 2.39 1.751 -15.789 1 92.25 104 PHE B O 1
ATOM 3239 N N . VAL B 1 105 ? 1.672 1.358 -13.668 1 93.3 105 VAL B N 1
ATOM 3240 C CA . VAL B 1 105 ? 3.005 1.106 -13.131 1 93.3 105 VAL B CA 1
ATOM 3241 C C . VAL B 1 105 ? 2.896 0.354 -11.807 1 93.3 105 VAL B C 1
ATOM 3243 O O . VAL B 1 105 ? 1.881 0.451 -11.113 1 93.3 105 VAL B O 1
ATOM 3246 N N . SER B 1 106 ? 3.924 -0.435 -11.543 1 93.97 106 SER B N 1
ATOM 3247 C CA . SER B 1 106 ? 3.863 -1.191 -10.296 1 93.97 106 SER B CA 1
ATOM 3248 C C . SER B 1 106 ? 5.259 -1.469 -9.749 1 93.97 106 SER B C 1
ATOM 3250 O O . SER B 1 106 ? 6.249 -1.356 -10.474 1 93.97 106 SER B O 1
ATOM 3252 N N . ILE B 1 107 ? 5.352 -1.718 -8.463 1 94.99 107 ILE B N 1
ATOM 3253 C CA . ILE B 1 107 ? 6.558 -2.146 -7.761 1 94.99 107 ILE B CA 1
ATOM 3254 C C . ILE B 1 107 ? 6.307 -3.485 -7.072 1 94.99 107 ILE B C 1
ATOM 3256 O O . ILE B 1 107 ? 5.271 -3.675 -6.43 1 94.99 107 ILE B O 1
ATOM 3260 N N . SER B 1 108 ? 7.23 -4.375 -7.186 1 93.83 108 SER B N 1
ATOM 3261 C CA . SER B 1 108 ? 7.173 -5.669 -6.513 1 93.83 108 SER B CA 1
ATOM 3262 C C . SER B 1 108 ? 8.324 -5.829 -5.525 1 93.83 108 SER B C 1
ATOM 3264 O O . SER B 1 108 ? 9.488 -5.89 -5.925 1 93.83 108 SER B O 1
ATOM 3266 N N . ASP B 1 109 ? 8.015 -5.807 -4.277 1 96.1 109 ASP B N 1
ATOM 3267 C CA . ASP B 1 109 ? 8.948 -6.134 -3.203 1 96.1 109 ASP B CA 1
ATOM 3268 C C . ASP B 1 109 ? 8.782 -7.585 -2.755 1 96.1 109 ASP B C 1
ATOM 3270 O O . ASP B 1 109 ? 7.984 -7.877 -1.862 1 96.1 109 ASP B O 1
ATOM 3274 N N . MET B 1 110 ? 9.605 -8.509 -3.358 1 94.44 110 MET B N 1
ATOM 3275 C CA . MET B 1 110 ? 9.359 -9.941 -3.214 1 94.44 110 MET B CA 1
ATOM 3276 C C . MET B 1 110 ? 10.626 -10.67 -2.781 1 94.44 110 MET B C 1
ATOM 3278 O O . MET B 1 110 ? 10.765 -11.872 -3.013 1 94.44 110 MET B O 1
ATOM 3282 N N . ASP B 1 111 ? 11.537 -9.978 -2.139 1 95.05 111 ASP B N 1
ATOM 3283 C CA . ASP B 1 111 ? 12.827 -10.575 -1.808 1 95.05 111 ASP B CA 1
ATOM 3284 C C . ASP B 1 111 ? 12.657 -11.762 -0.862 1 95.05 111 ASP B C 1
ATOM 3286 O O . ASP B 1 111 ? 13.51 -12.652 -0.815 1 95.05 111 ASP B O 1
ATOM 3290 N N . ILE B 1 112 ? 11.602 -11.777 -0.15 1 97.69 112 ILE B N 1
ATOM 3291 C CA . ILE B 1 112 ? 11.403 -12.803 0.867 1 97.69 112 ILE B CA 1
ATOM 3292 C C . ILE B 1 112 ? 11.264 -14.17 0.2 1 97.69 112 ILE B C 1
ATOM 3294 O O . ILE B 1 112 ? 11.453 -15.204 0.845 1 97.69 112 ILE B O 1
ATOM 3298 N N . ILE B 1 113 ? 10.961 -14.214 -1.092 1 97.06 113 ILE B N 1
ATOM 3299 C CA . ILE B 1 113 ? 10.818 -15.467 -1.826 1 97.06 113 ILE B CA 1
ATOM 3300 C C . ILE B 1 113 ? 12.125 -16.254 -1.762 1 97.06 113 ILE B C 1
ATOM 3302 O O . ILE B 1 113 ? 12.118 -17.486 -1.816 1 97.06 113 ILE B O 1
ATOM 3306 N N . ASN B 1 114 ? 13.229 -15.57 -1.609 1 96.95 114 ASN B N 1
ATOM 3307 C CA . ASN B 1 114 ? 14.548 -16.191 -1.575 1 96.95 114 ASN B CA 1
ATOM 3308 C C . ASN B 1 114 ? 14.747 -17.015 -0.306 1 96.95 114 ASN B C 1
ATOM 3310 O O . ASN B 1 114 ? 15.675 -17.821 -0.222 1 96.95 114 ASN B O 1
ATOM 3314 N N . GLU B 1 115 ? 13.85 -16.828 0.637 1 97.98 115 GLU B N 1
ATOM 3315 C CA . GLU B 1 115 ? 13.915 -17.619 1.862 1 97.98 115 GLU B CA 1
ATOM 3316 C C . GLU B 1 115 ? 13.424 -19.044 1.626 1 97.98 115 GLU B C 1
ATOM 3318 O O . GLU B 1 115 ? 13.67 -19.935 2.442 1 97.98 115 GLU B O 1
ATOM 3323 N N . ILE B 1 116 ? 12.687 -19.219 0.552 1 98.3 116 ILE B N 1
ATOM 3324 C CA . ILE B 1 116 ? 12.325 -20.565 0.121 1 98.3 116 ILE B CA 1
ATOM 3325 C C . ILE B 1 116 ? 13.471 -21.174 -0.684 1 98.3 116 ILE B C 1
ATOM 3327 O O . ILE B 1 116 ? 13.378 -21.303 -1.907 1 98.3 116 ILE B O 1
ATOM 3331 N N . ASN B 1 117 ? 14.495 -21.539 0.022 1 98.32 117 ASN B N 1
ATOM 3332 C CA . ASN B 1 117 ? 15.709 -22.061 -0.596 1 98.32 117 ASN B CA 1
ATOM 3333 C C . ASN B 1 117 ? 15.868 -23.557 -0.341 1 98.32 117 ASN B C 1
ATOM 3335 O O . ASN B 1 117 ? 14.978 -24.193 0.227 1 98.32 117 ASN B O 1
ATOM 3339 N N . ILE B 1 118 ? 16.987 -24.141 -0.705 1 98.53 118 ILE B N 1
ATOM 3340 C CA . ILE B 1 118 ? 17.235 -25.577 -0.627 1 98.53 118 ILE B CA 1
ATOM 3341 C C . ILE B 1 118 ? 17.186 -26.03 0.831 1 98.53 118 ILE B C 1
ATOM 3343 O O . ILE B 1 118 ? 16.605 -27.071 1.145 1 98.53 118 ILE B O 1
ATOM 3347 N N . ASN B 1 119 ? 17.77 -25.229 1.72 1 98.44 119 ASN B N 1
ATOM 3348 C CA . ASN B 1 119 ? 17.759 -25.58 3.136 1 98.44 119 ASN B CA 1
ATOM 3349 C C . ASN B 1 119 ? 16.338 -25.625 3.691 1 98.44 119 ASN B C 1
ATOM 3351 O O . ASN B 1 119 ? 16.002 -26.511 4.479 1 98.44 119 ASN B O 1
ATOM 3355 N N . TYR B 1 120 ? 15.564 -24.712 3.308 1 98.23 120 TYR B N 1
ATOM 3356 C CA . TYR B 1 120 ? 14.158 -24.681 3.692 1 98.23 120 TYR B CA 1
ATOM 3357 C C . TYR B 1 120 ? 13.432 -25.931 3.21 1 98.23 120 TYR B C 1
ATOM 3359 O O . TYR B 1 120 ? 12.694 -26.561 3.971 1 98.23 120 TYR B O 1
ATOM 3367 N N . ILE B 1 121 ? 13.659 -26.351 1.975 1 98.55 121 ILE B N 1
ATOM 3368 C CA . ILE B 1 121 ? 12.991 -27.5 1.375 1 98.55 121 ILE B CA 1
ATOM 3369 C C . ILE B 1 121 ? 13.455 -28.783 2.061 1 98.55 121 ILE B C 1
ATOM 3371 O O . ILE B 1 121 ? 12.652 -29.683 2.317 1 98.55 121 ILE B O 1
ATOM 3375 N N . LYS B 1 122 ? 14.746 -28.865 2.361 1 98.3 122 LYS B N 1
ATOM 3376 C CA . LYS B 1 122 ? 15.297 -30.039 3.03 1 98.3 122 LYS B CA 1
ATOM 3377 C C . LYS B 1 122 ? 14.579 -30.307 4.35 1 98.3 122 LYS B C 1
ATOM 3379 O O . LYS B 1 122 ? 14.318 -31.46 4.698 1 98.3 122 LYS B O 1
ATOM 3384 N N . LYS B 1 123 ? 14.221 -29.291 5.016 1 97.91 123 LYS B N 1
ATOM 3385 C CA . LYS B 1 123 ? 13.571 -29.403 6.318 1 97.91 123 LYS B CA 1
ATOM 3386 C C . LYS B 1 123 ? 12.172 -29.999 6.185 1 97.91 123 LYS B C 1
ATOM 3388 O O . LYS B 1 123 ? 11.653 -30.594 7.132 1 97.91 123 LYS B O 1
ATOM 3393 N N . HIS B 1 124 ? 11.594 -29.909 5.025 1 97.71 124 HIS B N 1
ATOM 3394 C CA . HIS B 1 124 ? 10.209 -30.336 4.862 1 97.71 124 HIS B CA 1
ATOM 3395 C C . HIS B 1 124 ? 10.092 -31.441 3.817 1 97.71 124 HIS B C 1
ATOM 3397 O O . HIS B 1 124 ? 9.006 -31.69 3.289 1 97.71 124 HIS B O 1
ATOM 3403 N N . LYS B 1 125 ? 11.156 -32.044 3.495 1 97.73 125 LYS B N 1
ATOM 3404 C CA . LYS B 1 125 ? 11.252 -33.027 2.419 1 97.73 125 LYS B CA 1
ATOM 3405 C C . LYS B 1 125 ? 10.252 -34.162 2.621 1 97.73 125 LYS B C 1
ATOM 3407 O O . LYS B 1 125 ? 9.583 -34.582 1.674 1 97.73 125 LYS B O 1
ATOM 3412 N N . ASP B 1 126 ? 10.1 -34.641 3.81 1 97.49 126 ASP B N 1
ATOM 3413 C CA . ASP B 1 126 ? 9.237 -35.784 4.094 1 97.49 126 ASP B CA 1
ATOM 3414 C C . ASP B 1 126 ? 7.781 -35.469 3.757 1 97.49 126 ASP B C 1
ATOM 3416 O O . ASP B 1 126 ? 7.067 -36.315 3.214 1 97.49 126 ASP B O 1
ATOM 3420 N N . THR B 1 127 ? 7.353 -34.311 4.084 1 97.28 127 THR B N 1
ATOM 3421 C CA . THR B 1 127 ? 5.984 -33.901 3.791 1 97.28 127 THR B CA 1
ATOM 3422 C C . THR B 1 127 ? 5.753 -33.825 2.285 1 97.28 127 THR B C 1
ATOM 3424 O O . THR B 1 127 ? 4.692 -34.216 1.794 1 97.28 127 THR B O 1
ATOM 3427 N N . LEU B 1 128 ? 6.723 -33.363 1.563 1 97.79 128 LEU B N 1
ATOM 3428 C CA . LEU B 1 128 ? 6.613 -33.264 0.111 1 97.79 128 LEU B CA 1
ATOM 3429 C C . LEU B 1 128 ? 6.502 -34.647 -0.521 1 97.79 128 LEU B C 1
ATOM 3431 O O . LEU B 1 128 ? 5.702 -34.853 -1.436 1 97.79 128 LEU B O 1
ATOM 3435 N N . LEU B 1 129 ? 7.258 -35.571 -0.008 1 97.57 129 LEU B N 1
ATOM 3436 C CA . LEU B 1 129 ? 7.288 -36.926 -0.55 1 97.57 129 LEU B CA 1
ATOM 3437 C C . LEU B 1 129 ? 5.979 -37.654 -0.264 1 97.57 129 LEU B C 1
ATOM 3439 O O . LEU B 1 129 ? 5.666 -38.655 -0.914 1 97.57 129 LEU B O 1
ATOM 3443 N N . GLN B 1 130 ? 5.228 -37.157 0.685 1 96.97 130 GLN B N 1
ATOM 3444 C CA . GLN B 1 130 ? 3.966 -37.791 1.054 1 96.97 130 GLN B CA 1
ATOM 3445 C C . GLN B 1 130 ? 2.785 -37.099 0.378 1 96.97 130 GLN B C 1
ATOM 3447 O O . GLN B 1 130 ? 1.638 -37.52 0.538 1 96.97 130 GLN B O 1
ATOM 3452 N N . SER B 1 131 ? 3.014 -36.142 -0.416 1 97.94 131 SER B N 1
ATOM 3453 C CA . SER B 1 131 ? 1.966 -35.41 -1.119 1 97.94 131 SER B CA 1
ATOM 3454 C C . SER B 1 131 ? 1.474 -36.184 -2.338 1 97.94 131 SER B C 1
ATOM 3456 O O . SER B 1 131 ? 2.202 -37.013 -2.88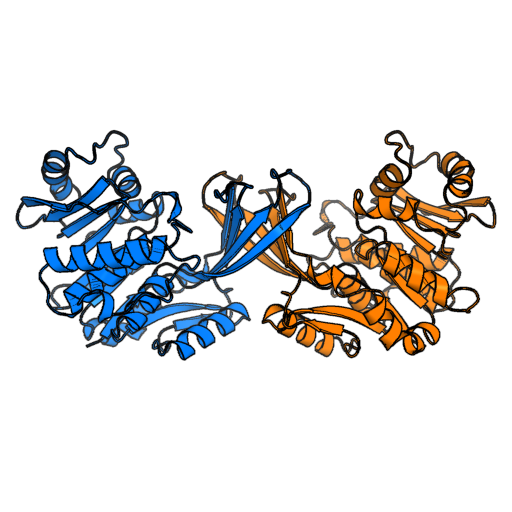9 1 97.94 131 SER B O 1
ATOM 3458 N N . LYS B 1 132 ? 0.287 -35.926 -2.667 1 98.42 132 LYS B N 1
ATOM 3459 C CA . LYS B 1 132 ? -0.209 -36.442 -3.939 1 98.42 132 LYS B CA 1
ATOM 3460 C C . LYS B 1 132 ? 0.28 -35.589 -5.107 1 98.42 132 LYS B C 1
ATOM 3462 O O . LYS B 1 132 ? 0.612 -36.116 -6.17 1 98.42 132 LYS B O 1
ATOM 3467 N N . ILE B 1 133 ? 0.248 -34.331 -4.932 1 98.73 133 ILE B N 1
ATOM 3468 C CA . ILE B 1 133 ? 0.66 -33.345 -5.925 1 98.73 133 ILE B CA 1
ATOM 3469 C C . ILE B 1 133 ? 1.531 -32.279 -5.264 1 98.73 133 ILE B C 1
ATOM 3471 O O . ILE B 1 133 ? 1.241 -31.834 -4.151 1 98.73 133 ILE B O 1
ATOM 3475 N N . VAL B 1 134 ? 2.596 -31.847 -5.928 1 98.84 134 VAL B N 1
ATOM 3476 C CA . VAL B 1 134 ? 3.405 -30.699 -5.529 1 98.84 134 VAL B CA 1
ATOM 3477 C C . VAL B 1 134 ? 3.329 -29.615 -6.602 1 98.84 134 VAL B C 1
ATOM 3479 O O . VAL B 1 134 ? 3.638 -29.866 -7.77 1 98.84 134 VAL B O 1
ATOM 3482 N N . PHE B 1 135 ? 2.837 -28.459 -6.189 1 98.81 135 PHE B N 1
ATOM 3483 C CA . PHE B 1 135 ? 2.778 -27.281 -7.047 1 98.81 135 PHE B CA 1
ATOM 3484 C C . PHE B 1 135 ? 3.978 -26.373 -6.803 1 98.81 135 PHE B C 1
ATOM 3486 O O . PHE B 1 135 ? 4.305 -26.063 -5.656 1 98.81 135 PHE B O 1
ATOM 3493 N N . LEU B 1 136 ? 4.579 -25.913 -7.92 1 98.39 136 LEU B N 1
ATOM 3494 C CA . LEU B 1 136 ? 5.684 -24.96 -7.922 1 98.39 136 LEU B CA 1
ATOM 3495 C C . LEU B 1 136 ? 5.397 -23.798 -8.867 1 98.39 136 LEU B C 1
ATOM 3497 O O . LEU B 1 136 ? 4.529 -23.899 -9.737 1 98.39 136 LEU B O 1
ATOM 3501 N N . GLU B 1 137 ? 6.152 -22.779 -8.628 1 98.01 137 GLU B N 1
ATOM 3502 C CA . GLU B 1 137 ? 5.994 -21.639 -9.527 1 98.01 137 GLU B CA 1
ATOM 3503 C C . GLU B 1 137 ? 7.337 -20.974 -9.816 1 98.01 137 GLU B C 1
ATOM 3505 O O . GLU B 1 137 ? 8.316 -21.205 -9.104 1 98.01 137 GLU B O 1
ATOM 3510 N N . ALA B 1 138 ? 7.364 -20.104 -10.779 1 96.64 138 ALA B N 1
ATOM 3511 C CA . ALA B 1 138 ? 8.615 -19.582 -11.325 1 96.64 138 ALA B CA 1
ATOM 3512 C C . ALA B 1 138 ? 9.143 -18.427 -10.479 1 96.64 138 ALA B C 1
ATOM 3514 O O . ALA B 1 138 ? 10.186 -17.848 -10.791 1 96.64 138 ALA B O 1
ATOM 3515 N N . ASN B 1 139 ? 8.505 -18.126 -9.401 1 95.15 139 ASN B N 1
ATOM 3516 C CA . ASN B 1 139 ? 9.089 -17.186 -8.451 1 95.15 139 ASN B CA 1
ATOM 3517 C C . ASN B 1 139 ? 10.301 -17.784 -7.742 1 95.15 139 ASN B C 1
ATOM 3519 O O . ASN B 1 139 ? 11.189 -17.054 -7.299 1 95.15 139 ASN B O 1
ATOM 3523 N N . LEU B 1 140 ? 10.312 -19.082 -7.645 1 97.49 140 LEU B N 1
ATOM 3524 C CA . LEU B 1 140 ? 11.389 -19.781 -6.952 1 97.49 140 LEU B CA 1
ATOM 3525 C C . LEU B 1 140 ? 12.687 -19.705 -7.749 1 97.49 140 LEU B C 1
ATOM 3527 O O . LEU B 1 140 ? 12.663 -19.657 -8.981 1 97.49 140 LEU B O 1
ATOM 3531 N N . GLU B 1 141 ? 13.73 -19.725 -7.055 1 96.83 141 GLU B N 1
ATOM 3532 C CA . GLU B 1 141 ? 15.026 -19.755 -7.728 1 96.83 141 GLU B CA 1
ATOM 3533 C C . GLU B 1 141 ? 15.241 -21.08 -8.452 1 96.83 141 GLU B C 1
ATOM 3535 O O . GLU B 1 141 ? 14.821 -22.134 -7.969 1 96.83 141 GLU B O 1
ATOM 3540 N N . PRO B 1 142 ? 15.996 -21.005 -9.535 1 97.39 142 PRO B N 1
ATOM 3541 C CA . PRO B 1 142 ? 16.202 -22.21 -10.342 1 97.39 142 PRO B CA 1
ATOM 3542 C C . PRO B 1 142 ? 16.8 -23.362 -9.539 1 97.39 142 PRO B C 1
ATOM 3544 O O . PRO B 1 142 ? 16.386 -24.513 -9.702 1 97.39 142 PRO B O 1
ATOM 3547 N N . GLN B 1 143 ? 17.696 -23.056 -8.638 1 97.65 143 GLN B N 1
ATOM 3548 C CA . GLN B 1 143 ? 18.343 -24.123 -7.882 1 97.65 143 GLN B CA 1
ATOM 3549 C C . GLN B 1 143 ? 17.357 -24.803 -6.936 1 97.65 143 GLN B C 1
ATOM 3551 O O . GLN B 1 143 ? 17.43 -26.014 -6.72 1 97.65 143 GLN B O 1
ATOM 3556 N N . THR B 1 144 ? 16.469 -24.036 -6.397 1 98.24 144 THR B N 1
ATOM 3557 C CA . THR B 1 144 ? 15.447 -24.586 -5.513 1 98.24 144 THR B CA 1
ATOM 3558 C C . THR B 1 144 ? 14.462 -25.449 -6.298 1 98.24 144 THR B C 1
ATOM 3560 O O . THR B 1 144 ? 14.103 -26.544 -5.861 1 98.24 144 THR B O 1
ATOM 3563 N N . ILE B 1 145 ? 14.06 -24.986 -7.474 1 98.33 145 ILE B N 1
ATOM 3564 C CA . ILE B 1 145 ? 13.169 -25.737 -8.352 1 98.33 145 ILE B CA 1
ATOM 3565 C C . ILE B 1 145 ? 13.804 -27.081 -8.703 1 98.33 145 ILE B C 1
ATOM 3567 O O . ILE B 1 145 ? 13.178 -28.131 -8.54 1 98.33 145 ILE B O 1
ATOM 3571 N N . GLU B 1 146 ? 15.047 -27.039 -9.086 1 98.07 146 GLU B N 1
ATOM 3572 C CA . GLU B 1 146 ? 15.765 -28.246 -9.483 1 98.07 146 GLU B CA 1
ATOM 3573 C C . GLU B 1 146 ? 15.864 -29.236 -8.327 1 98.07 146 GLU B C 1
ATOM 3575 O O . GLU B 1 146 ? 15.683 -30.441 -8.517 1 98.07 146 GLU B O 1
ATOM 3580 N N . TYR B 1 147 ? 16.166 -28.733 -7.187 1 98.22 147 TYR B N 1
ATOM 3581 C CA . TYR B 1 147 ? 16.288 -29.6 -6.02 1 98.22 147 TYR B CA 1
ATOM 3582 C C . TYR B 1 147 ? 14.97 -30.307 -5.727 1 98.22 147 TYR B C 1
ATOM 3584 O O . TYR B 1 147 ? 14.95 -31.512 -5.466 1 98.22 147 TYR B O 1
ATOM 3592 N N . ILE B 1 148 ? 13.835 -29.593 -5.781 1 98.6 148 ILE B N 1
ATOM 3593 C CA . ILE B 1 148 ? 12.521 -30.159 -5.495 1 98.6 148 ILE B CA 1
ATOM 3594 C C . ILE B 1 148 ? 12.19 -31.24 -6.522 1 98.6 148 ILE B C 1
ATOM 3596 O O . ILE B 1 148 ? 11.764 -32.339 -6.16 1 98.6 148 ILE B O 1
ATOM 3600 N N . LEU B 1 149 ? 12.438 -30.931 -7.785 1 98.25 149 LEU B N 1
ATOM 3601 C CA . LEU B 1 149 ? 12.137 -31.887 -8.845 1 98.25 149 LEU B CA 1
ATOM 3602 C C . LEU B 1 149 ? 12.989 -33.143 -8.701 1 98.25 149 LEU B C 1
ATOM 3604 O O . LEU B 1 149 ? 12.513 -34.253 -8.95 1 98.25 149 LEU B O 1
ATOM 3608 N N . LYS B 1 150 ? 14.175 -32.959 -8.271 1 97.34 150 LYS B N 1
ATOM 3609 C CA . LYS B 1 150 ? 15.082 -34.09 -8.093 1 97.34 150 LYS B CA 1
ATOM 3610 C C . LYS B 1 150 ? 14.593 -35.017 -6.984 1 97.34 150 LYS B C 1
ATOM 3612 O O . LYS B 1 150 ? 14.601 -36.24 -7.14 1 97.34 150 LYS B O 1
ATOM 3617 N N . ILE B 1 151 ? 14.184 -34.476 -5.912 1 96.91 151 ILE B N 1
ATOM 3618 C CA . ILE B 1 151 ? 13.786 -35.323 -4.793 1 96.91 151 ILE B CA 1
ATOM 3619 C C . ILE B 1 151 ? 12.478 -36.037 -5.127 1 96.91 151 ILE B C 1
ATOM 3621 O O . ILE B 1 151 ? 12.172 -37.085 -4.553 1 96.91 151 ILE B O 1
ATOM 3625 N N . LEU B 1 152 ? 11.749 -35.487 -6.019 1 97.77 152 LEU B N 1
ATOM 3626 C CA . LEU B 1 152 ? 10.458 -36.072 -6.362 1 97.77 152 LEU B CA 1
ATOM 3627 C C . LEU B 1 152 ? 10.594 -37.047 -7.527 1 97.77 152 LEU B C 1
ATOM 3629 O O . LEU B 1 152 ? 9.629 -37.72 -7.895 1 97.77 152 LEU B O 1
ATOM 3633 N N . GLU B 1 153 ? 11.832 -37.062 -7.995 1 93.67 153 GLU B N 1
ATOM 3634 C CA . GLU B 1 153 ? 12.079 -37.946 -9.13 1 93.67 153 GLU B CA 1
ATOM 3635 C C . GLU B 1 153 ? 11.778 -39.399 -8.773 1 93.67 153 GLU B C 1
ATOM 3637 O O . GLU B 1 153 ? 12.136 -39.865 -7.689 1 93.67 153 GLU B O 1
ATOM 3642 N N . ASN B 1 154 ? 11.027 -40.148 -9.502 1 91.99 154 ASN B N 1
ATOM 3643 C CA . ASN B 1 154 ? 10.714 -41.564 -9.344 1 91.99 154 ASN B CA 1
ATOM 3644 C C . ASN B 1 154 ? 9.717 -41.795 -8.212 1 91.99 154 ASN B C 1
ATOM 3646 O O . ASN B 1 154 ? 9.764 -42.825 -7.538 1 91.99 154 ASN B O 1
ATOM 3650 N N . THR B 1 155 ? 9.176 -40.805 -7.703 1 96.19 155 THR B N 1
ATOM 3651 C CA . THR B 1 155 ? 8.037 -40.946 -6.803 1 96.19 155 THR B CA 1
ATOM 3652 C C . THR B 1 155 ? 6.724 -40.901 -7.58 1 96.19 155 THR B C 1
ATOM 3654 O O . THR B 1 155 ? 6.724 -40.705 -8.797 1 96.19 155 THR B O 1
ATOM 3657 N N . ASN B 1 156 ? 5.669 -41.162 -6.892 1 95.86 156 ASN B N 1
ATOM 3658 C CA . ASN B 1 156 ? 4.353 -41.111 -7.521 1 95.86 156 ASN B CA 1
ATOM 3659 C C . ASN B 1 156 ? 3.7 -39.743 -7.345 1 95.86 156 ASN B C 1
ATOM 3661 O O . ASN B 1 156 ? 2.511 -39.578 -7.623 1 95.86 156 ASN B O 1
ATOM 3665 N N . VAL B 1 157 ? 4.504 -38.815 -6.856 1 97.89 157 VAL B N 1
ATOM 3666 C CA . VAL B 1 157 ? 3.989 -37.468 -6.639 1 97.89 157 VAL B CA 1
ATOM 3667 C C . VAL B 1 157 ? 3.937 -36.714 -7.966 1 97.89 157 VAL B C 1
ATOM 3669 O O . VAL B 1 157 ? 4.939 -36.629 -8.678 1 97.89 157 VAL B O 1
ATOM 3672 N N . TYR B 1 158 ? 2.781 -36.127 -8.338 1 98.16 158 TYR B N 1
ATOM 3673 C CA . TYR B 1 158 ? 2.665 -35.303 -9.536 1 98.16 158 TYR B CA 1
ATOM 3674 C C . TYR B 1 158 ? 3.229 -33.908 -9.295 1 98.16 158 TYR B C 1
ATOM 3676 O O . TYR B 1 158 ? 3.04 -33.332 -8.221 1 98.16 158 TYR B O 1
ATOM 3684 N N . THR B 1 159 ? 3.864 -33.388 -10.307 1 98.6 159 THR B N 1
ATOM 3685 C CA . THR B 1 159 ? 4.348 -32.013 -10.239 1 98.6 159 THR B CA 1
ATOM 3686 C C . THR B 1 159 ? 3.548 -31.111 -11.174 1 98.6 159 THR B C 1
ATOM 3688 O O . THR B 1 159 ? 3.331 -31.453 -12.339 1 98.6 159 THR B O 1
ATOM 3691 N N . VAL B 1 160 ? 3.049 -30.029 -10.658 1 98.78 160 VAL B N 1
ATOM 3692 C CA . VAL B 1 160 ? 2.411 -28.975 -11.44 1 98.78 160 VAL B CA 1
ATOM 3693 C C . VAL B 1 160 ? 3.199 -27.675 -11.296 1 98.78 160 VAL B C 1
ATOM 3695 O O . VAL B 1 160 ? 3.473 -27.229 -10.179 1 98.78 160 VAL B O 1
ATOM 3698 N N . PHE B 1 161 ? 3.583 -27.069 -12.368 1 98.55 161 PHE B N 1
ATOM 3699 C CA . PHE B 1 161 ? 4.408 -25.867 -12.389 1 98.55 161 PHE B CA 1
ATOM 3700 C C . PHE B 1 161 ? 3.677 -24.722 -13.08 1 98.55 161 PHE B C 1
ATOM 3702 O O . PHE B 1 161 ? 3.058 -24.916 -14.128 1 98.55 161 PHE B O 1
ATOM 3709 N N . ASN B 1 162 ? 3.721 -23.574 -12.466 1 98.31 162 ASN B N 1
ATOM 3710 C CA . ASN B 1 162 ? 3.138 -22.38 -13.068 1 98.31 162 ASN B CA 1
ATOM 3711 C C . ASN B 1 162 ? 4.211 -21.371 -13.467 1 98.31 162 ASN B C 1
ATOM 3713 O O . ASN B 1 162 ? 5.119 -21.083 -12.685 1 98.31 162 ASN B O 1
ATOM 3717 N N . ALA B 1 163 ? 4.042 -20.713 -14.576 1 96.49 163 ALA B N 1
ATOM 3718 C CA . ALA B 1 163 ? 5.084 -19.873 -15.162 1 96.49 163 ALA B CA 1
ATOM 3719 C C . ALA B 1 163 ? 5.105 -18.492 -14.513 1 96.49 163 ALA B C 1
ATOM 3721 O O . ALA B 1 163 ? 6.147 -17.833 -14.476 1 96.49 163 ALA B O 1
ATOM 3722 N N . VAL B 1 164 ? 4.043 -17.993 -14.042 1 92.19 164 VAL B N 1
ATOM 3723 C CA . VAL B 1 164 ? 3.887 -16.761 -13.276 1 92.19 164 VAL B CA 1
ATOM 3724 C C . VAL B 1 164 ? 3.926 -15.558 -14.216 1 92.19 164 VAL B C 1
ATOM 3726 O O . VAL B 1 164 ? 3.012 -14.731 -14.213 1 92.19 164 VAL B O 1
ATOM 3729 N N . SER B 1 165 ? 5.009 -15.356 -15.091 1 89.85 165 SER B N 1
ATOM 3730 C CA . SER B 1 165 ? 5.139 -14.188 -15.956 1 89.85 165 SER B CA 1
ATOM 3731 C C . SER B 1 165 ? 6.067 -14.472 -17.133 1 89.85 165 SER B C 1
ATOM 3733 O O . SER B 1 165 ? 6.784 -15.475 -17.136 1 89.85 165 SER B O 1
ATOM 3735 N N . ASN B 1 166 ? 6.129 -13.483 -18.04 1 90.36 166 ASN B N 1
ATOM 3736 C CA . ASN B 1 166 ? 6.975 -13.586 -19.225 1 90.36 166 ASN B CA 1
ATOM 3737 C C . ASN B 1 166 ? 8.455 -13.616 -18.856 1 90.36 166 ASN B C 1
ATOM 3739 O O . ASN B 1 166 ? 9.239 -14.34 -19.472 1 90.36 166 ASN B O 1
ATOM 3743 N N . LEU B 1 167 ? 8.803 -12.896 -17.865 1 87.88 167 LEU B N 1
ATOM 3744 C CA . LEU B 1 167 ? 10.205 -12.814 -17.468 1 87.88 167 LEU B CA 1
ATOM 3745 C C . LEU B 1 167 ? 10.624 -14.06 -16.694 1 87.88 167 LEU B C 1
ATOM 3747 O O . LEU B 1 167 ? 11.699 -14.613 -16.936 1 87.88 167 LEU B O 1
ATOM 3751 N N . LYS B 1 168 ? 9.851 -14.583 -15.878 1 91.78 168 LYS B N 1
ATOM 3752 C CA . LYS B 1 168 ? 10.215 -15.634 -14.932 1 91.78 168 LYS B CA 1
ATOM 3753 C C . LYS B 1 168 ? 10.185 -17.007 -15.597 1 91.78 168 LYS B C 1
ATOM 3755 O O . LYS B 1 168 ? 10.939 -17.904 -15.215 1 91.78 168 LYS B O 1
ATOM 3760 N N . VAL B 1 169 ? 9.309 -17.095 -16.584 1 95.32 169 VAL B N 1
ATOM 3761 C CA . VAL B 1 169 ? 9.163 -18.389 -17.241 1 95.32 169 VAL B CA 1
ATOM 3762 C C . VAL B 1 169 ? 10.484 -18.789 -17.895 1 95.32 169 VAL B C 1
ATOM 3764 O O . VAL B 1 169 ? 10.747 -19.976 -18.102 1 95.32 169 VAL B O 1
ATOM 3767 N N . LYS B 1 170 ? 11.346 -17.908 -18.174 1 95.14 170 LYS B N 1
ATOM 3768 C CA . LYS B 1 170 ? 12.625 -18.159 -18.83 1 95.14 170 LYS B CA 1
ATOM 3769 C C . LYS B 1 170 ? 13.541 -18.999 -17.945 1 95.14 170 LYS B C 1
ATOM 3771 O O . LYS B 1 170 ? 14.478 -19.633 -18.436 1 95.14 170 LYS B O 1
ATOM 3776 N N . LYS B 1 171 ? 13.252 -19.034 -16.725 1 94.82 171 LYS B N 1
ATOM 3777 C CA . LYS B 1 171 ? 14.032 -19.849 -15.798 1 94.82 171 LYS B CA 1
ATOM 3778 C C . LYS B 1 171 ? 13.943 -21.329 -16.159 1 94.82 171 LYS B C 1
ATOM 3780 O O . LYS B 1 171 ? 14.832 -22.111 -15.817 1 94.82 171 LYS B O 1
ATOM 3785 N N . LEU B 1 172 ? 12.904 -21.663 -16.789 1 95.82 172 LEU B N 1
ATOM 3786 C CA . LEU B 1 172 ? 12.659 -23.063 -17.116 1 95.82 172 LEU B CA 1
ATOM 3787 C C . LEU B 1 172 ? 13.664 -23.564 -18.148 1 95.82 172 LEU B C 1
ATOM 3789 O O . LEU B 1 172 ? 13.84 -24.774 -18.313 1 95.82 172 LEU B O 1
ATOM 3793 N N . LYS B 1 173 ? 14.287 -22.667 -18.812 1 94.76 173 LYS B N 1
ATOM 3794 C CA . LYS B 1 173 ? 15.259 -23.05 -19.832 1 94.76 173 LYS B CA 1
ATOM 3795 C C . LYS B 1 173 ? 16.41 -23.846 -19.224 1 94.76 173 LYS B C 1
ATOM 3797 O O . LYS B 1 173 ? 17.024 -24.674 -19.9 1 94.76 173 LYS B O 1
ATOM 3802 N N . ASN B 1 174 ? 16.638 -23.628 -17.948 1 90.92 174 ASN B N 1
ATOM 3803 C CA . ASN B 1 174 ? 17.778 -24.264 -17.296 1 90.92 174 ASN B CA 1
ATOM 3804 C C . ASN B 1 174 ? 17.333 -25.369 -16.342 1 90.92 174 ASN B C 1
ATOM 3806 O O . ASN B 1 174 ? 18.14 -25.892 -15.571 1 90.92 174 ASN B O 1
ATOM 3810 N N . ILE B 1 175 ? 16.097 -25.672 -16.382 1 96.19 175 ILE B N 1
ATOM 3811 C CA . ILE B 1 175 ? 15.558 -26.713 -15.514 1 96.19 175 ILE B CA 1
ATOM 3812 C C . ILE B 1 175 ? 15.563 -28.052 -16.25 1 96.19 175 ILE B C 1
ATOM 3814 O O . ILE B 1 175 ? 15.07 -28.15 -17.376 1 96.19 175 ILE B O 1
ATOM 3818 N N . THR B 1 176 ? 16.085 -29.091 -15.642 1 95.33 176 THR B N 1
ATOM 3819 C CA . THR B 1 176 ? 16.204 -30.392 -16.291 1 95.33 176 THR B CA 1
ATOM 3820 C C . THR B 1 176 ? 15.3 -31.419 -15.615 1 95.33 176 THR B C 1
ATOM 3822 O O . THR B 1 176 ? 15.023 -32.478 -16.181 1 95.33 176 THR B O 1
ATOM 3825 N N . GLY B 1 177 ? 14.892 -31.104 -14.407 1 96.2 177 GLY B N 1
ATOM 3826 C CA . GLY B 1 177 ? 14.017 -32.02 -13.694 1 96.2 177 GLY B CA 1
ATOM 3827 C C . GLY B 1 177 ? 12.667 -32.199 -14.363 1 96.2 177 GLY B C 1
ATOM 3828 O O . GLY B 1 177 ? 12.172 -31.286 -15.026 1 96.2 177 GLY B O 1
ATOM 3829 N N . LYS B 1 178 ? 12.063 -33.299 -14.15 1 96.48 178 LYS B N 1
ATOM 3830 C CA . LYS B 1 178 ? 10.794 -33.656 -14.778 1 96.48 178 LYS B CA 1
ATOM 3831 C C . LYS B 1 178 ? 9.652 -32.805 -14.232 1 96.48 178 LYS B C 1
ATOM 3833 O O . LYS B 1 178 ? 9.528 -32.627 -13.018 1 96.48 178 LYS B O 1
ATOM 3838 N N . ILE B 1 179 ? 8.872 -32.316 -15.072 1 97.64 179 ILE B N 1
ATOM 3839 C CA . ILE B 1 179 ? 7.64 -31.601 -14.756 1 97.64 179 ILE B CA 1
ATOM 3840 C C . ILE B 1 179 ? 6.452 -32.306 -15.408 1 97.64 179 ILE B C 1
ATOM 3842 O O . ILE B 1 179 ? 6.38 -32.409 -16.635 1 97.64 179 ILE B O 1
ATOM 3846 N N . ASP B 1 180 ? 5.565 -32.805 -14.644 1 98.06 180 ASP B N 1
ATOM 3847 C CA . ASP B 1 180 ? 4.419 -33.524 -15.191 1 98.06 180 ASP B CA 1
ATOM 3848 C C . ASP B 1 180 ? 3.485 -32.577 -15.942 1 98.06 180 ASP B C 1
ATOM 3850 O O . ASP B 1 180 ? 3.018 -32.897 -17.038 1 98.06 180 ASP B O 1
ATOM 3854 N N . TYR B 1 181 ? 3.186 -31.4 -15.353 1 98.48 181 TYR B N 1
ATOM 3855 C CA . TYR B 1 181 ? 2.28 -30.426 -15.951 1 98.48 181 TYR B CA 1
ATOM 3856 C C . TYR B 1 181 ? 2.839 -29.013 -15.827 1 98.48 181 TYR B C 1
ATOM 3858 O O . TYR B 1 181 ? 3.181 -28.568 -14.728 1 98.48 181 TYR B O 1
ATOM 3866 N N . LEU B 1 182 ? 2.955 -28.303 -16.869 1 98.42 182 LEU B N 1
ATOM 3867 C CA . LEU B 1 182 ? 3.273 -26.879 -16.891 1 98.42 182 LEU B CA 1
ATOM 3868 C C . LEU B 1 182 ? 2.076 -26.061 -17.362 1 98.42 182 LEU B C 1
ATOM 3870 O O . LEU B 1 182 ? 1.548 -26.296 -18.452 1 98.42 182 LEU B O 1
ATOM 3874 N N . THR B 1 183 ? 1.626 -25.155 -16.531 1 98.49 183 THR B N 1
ATOM 3875 C CA . THR B 1 183 ? 0.574 -24.227 -16.93 1 98.49 183 THR B CA 1
ATOM 3876 C C . THR B 1 183 ? 1.153 -22.846 -17.222 1 98.49 183 THR B C 1
ATOM 3878 O O . THR B 1 183 ? 1.987 -22.344 -16.466 1 98.49 183 THR B O 1
ATOM 3881 N N . LEU B 1 184 ? 0.776 -22.235 -18.326 1 97.22 184 LEU B N 1
ATOM 3882 C CA . LEU B 1 184 ? 1.202 -20.891 -18.702 1 97.22 184 LEU B CA 1
ATOM 3883 C C . LEU B 1 184 ? 0.249 -20.287 -19.729 1 97.22 184 LEU B C 1
ATOM 3885 O O . LEU B 1 184 ? -0.569 -20.998 -20.316 1 97.22 184 LEU B O 1
ATOM 3889 N N . ASN B 1 185 ? 0.279 -19.007 -19.862 1 95.57 185 ASN B N 1
ATOM 3890 C CA . ASN B 1 185 ? -0.506 -18.401 -20.932 1 95.57 185 ASN B CA 1
ATOM 3891 C C . ASN B 1 185 ? 0.306 -18.267 -22.216 1 95.57 185 ASN B C 1
ATOM 3893 O O . ASN B 1 185 ? 1.508 -18.54 -22.227 1 95.57 185 ASN B O 1
ATOM 3897 N N . PHE B 1 186 ? -0.319 -17.843 -23.224 1 95.86 186 PHE B N 1
ATOM 3898 C CA . PHE B 1 186 ? 0.314 -17.853 -24.537 1 95.86 186 PHE B CA 1
ATOM 3899 C C . PHE B 1 186 ? 1.465 -16.856 -24.591 1 95.86 186 PHE B C 1
ATOM 3901 O O . PHE B 1 186 ? 2.478 -17.104 -25.248 1 95.86 186 PHE B O 1
ATOM 3908 N N . SER B 1 187 ? 1.318 -15.7 -23.983 1 94.04 187 SER B N 1
ATOM 3909 C CA . SER B 1 187 ? 2.409 -14.733 -23.945 1 94.04 187 SER B CA 1
ATOM 3910 C C . SER B 1 187 ? 3.638 -15.312 -23.251 1 94.04 187 SER B C 1
ATOM 3912 O O . SER B 1 187 ? 4.767 -15.096 -23.695 1 94.04 187 SER B O 1
ATOM 3914 N N . GLU B 1 188 ? 3.425 -16.044 -22.225 1 94.53 188 GLU B N 1
ATOM 3915 C CA . GLU B 1 188 ? 4.503 -16.7 -21.492 1 94.53 188 GLU B CA 1
ATOM 3916 C C . GLU B 1 188 ? 5.164 -17.785 -22.338 1 94.53 188 GLU B C 1
ATOM 3918 O O . GLU B 1 188 ? 6.383 -17.965 -22.284 1 94.53 188 GLU B O 1
ATOM 3923 N N . LEU B 1 189 ? 4.378 -18.466 -23.089 1 96.11 189 LEU B N 1
ATOM 3924 C CA . LEU B 1 189 ? 4.951 -19.46 -23.99 1 96.11 189 LEU B CA 1
ATOM 3925 C C . LEU B 1 189 ? 5.866 -18.8 -25.017 1 96.11 189 LEU B C 1
ATOM 3927 O O . LEU B 1 189 ? 6.958 -19.301 -25.293 1 96.11 189 LEU B O 1
ATOM 3931 N N . LYS B 1 190 ? 5.356 -17.697 -25.549 1 95.93 190 LYS B N 1
ATOM 3932 C CA . LYS B 1 190 ? 6.179 -16.956 -26.5 1 95.93 190 LYS B CA 1
ATOM 3933 C C . LYS B 1 190 ? 7.511 -16.551 -25.875 1 95.93 190 LYS B C 1
ATOM 3935 O O . LYS B 1 190 ? 8.561 -16.664 -26.511 1 95.93 190 LYS B O 1
ATOM 3940 N N . SER B 1 191 ? 7.452 -16.159 -24.694 1 94.37 191 SER B N 1
ATOM 3941 C CA . SER B 1 191 ? 8.656 -15.75 -23.977 1 94.37 191 SER B CA 1
ATOM 3942 C C . SER B 1 191 ? 9.578 -16.937 -23.722 1 94.37 191 SER B C 1
ATOM 3944 O O . SER B 1 191 ? 10.792 -16.838 -23.908 1 94.37 191 SER B O 1
ATOM 3946 N N . LEU B 1 192 ? 9.033 -18.035 -23.247 1 95.03 192 LEU B N 1
ATOM 3947 C CA . LEU B 1 192 ? 9.797 -19.246 -22.97 1 95.03 192 LEU B CA 1
ATOM 3948 C C . LEU B 1 192 ? 10.514 -19.736 -24.224 1 95.03 192 LEU B C 1
ATOM 3950 O O . LEU B 1 192 ? 11.688 -20.108 -24.168 1 95.03 192 LEU B O 1
ATOM 3954 N N . ARG B 1 193 ? 9.848 -19.657 -25.32 1 93.96 193 ARG B N 1
ATOM 3955 C CA . ARG B 1 193 ? 10.383 -20.151 -26.585 1 93.96 193 ARG B CA 1
ATOM 3956 C C . ARG B 1 193 ? 11.224 -19.083 -27.277 1 93.96 193 ARG B C 1
ATOM 3958 O O . ARG B 1 193 ? 11.915 -19.369 -28.257 1 93.96 193 ARG B O 1
ATOM 3965 N N . GLU B 1 194 ? 11.07 -17.833 -26.778 1 92.65 194 GLU B N 1
ATOM 3966 C CA . GLU B 1 194 ? 11.732 -16.69 -27.401 1 92.65 194 GLU B CA 1
ATOM 3967 C C . GLU B 1 194 ? 11.309 -16.534 -28.859 1 92.65 194 GLU B C 1
ATOM 3969 O O . GLU B 1 194 ? 12.154 -16.379 -29.742 1 92.65 194 GLU B O 1
ATOM 3974 N N . GLN B 1 195 ? 10.097 -16.702 -29.114 1 91.2 195 GLN B N 1
ATOM 3975 C CA . GLN B 1 195 ? 9.493 -16.591 -30.438 1 91.2 195 GLN B CA 1
ATOM 3976 C C . GLN B 1 195 ? 8.219 -15.752 -30.392 1 91.2 195 GLN B C 1
ATOM 3978 O O . GLN B 1 195 ? 7.121 -16.29 -30.229 1 91.2 195 GLN B O 1
ATOM 3983 N N . GLU B 1 196 ? 8.339 -14.603 -30.717 1 87.2 196 GLU B N 1
ATOM 3984 C CA . GLU B 1 196 ? 7.226 -13.661 -30.636 1 87.2 196 GLU B CA 1
ATOM 3985 C C . GLU B 1 196 ? 6.187 -13.942 -31.717 1 87.2 196 GLU B C 1
ATOM 3987 O O . GLU B 1 196 ? 5.01 -13.612 -31.556 1 87.2 196 GLU B O 1
ATOM 3992 N N . ASN B 1 197 ? 6.603 -14.588 -32.773 1 90.06 197 ASN B N 1
ATOM 3993 C CA . ASN B 1 197 ? 5.717 -14.779 -33.916 1 90.06 197 ASN B CA 1
ATOM 3994 C C . ASN B 1 197 ? 4.965 -16.104 -33.828 1 90.06 197 ASN B C 1
ATOM 3996 O O . ASN B 1 197 ? 4.291 -16.504 -34.778 1 90.06 197 ASN B O 1
ATOM 4000 N N . LEU B 1 198 ? 4.962 -16.731 -32.715 1 92.01 198 LEU B N 1
ATOM 4001 C CA . LEU B 1 198 ? 4.197 -17.962 -32.547 1 92.01 198 LEU B CA 1
ATOM 4002 C C . LEU B 1 198 ? 2.708 -17.71 -32.761 1 92.01 198 LEU B C 1
ATOM 4004 O O . LEU B 1 198 ? 2.18 -16.683 -32.329 1 92.01 198 LEU B O 1
ATOM 4008 N N . ASN B 1 199 ? 2.082 -18.652 -33.478 1 93.87 199 ASN B N 1
ATOM 4009 C CA . ASN B 1 199 ? 0.638 -18.634 -33.683 1 93.87 199 ASN B CA 1
ATOM 4010 C C . ASN B 1 199 ? -0.067 -19.66 -32.801 1 93.87 199 ASN B C 1
ATOM 4012 O O . ASN B 1 199 ? 0.184 -20.861 -32.916 1 93.87 199 ASN B O 1
ATOM 4016 N N . PHE B 1 200 ? -0.979 -19.159 -32.022 1 93.92 200 PHE B N 1
ATOM 4017 C CA . PHE B 1 200 ? -1.7 -19.975 -31.052 1 93.92 200 PHE B CA 1
ATOM 4018 C C . PHE B 1 200 ? -2.42 -21.127 -31.742 1 93.92 200 PHE B C 1
ATOM 4020 O O . PHE B 1 200 ? -2.476 -22.238 -31.212 1 93.92 200 PHE B O 1
ATOM 4027 N N . PHE B 1 201 ? -2.884 -20.926 -32.962 1 93.25 201 PHE B N 1
ATOM 4028 C CA . PHE B 1 201 ? -3.715 -21.904 -33.653 1 93.25 201 PHE B CA 1
ATOM 4029 C C . PHE B 1 201 ? -2.857 -22.869 -34.462 1 93.25 201 PHE B C 1
ATOM 4031 O O . PHE B 1 201 ? -3.345 -23.901 -34.928 1 93.25 201 PHE B O 1
ATOM 4038 N N . ASP B 1 202 ? -1.548 -22.606 -34.531 1 92.45 202 ASP B N 1
ATOM 4039 C CA . ASP B 1 202 ? -0.618 -23.553 -35.138 1 92.45 202 ASP B CA 1
ATOM 4040 C C . ASP B 1 202 ? 0.002 -24.466 -34.084 1 92.45 202 ASP B C 1
ATOM 4042 O O . ASP B 1 202 ? 1.226 -24.595 -34.009 1 92.45 202 ASP B O 1
ATOM 4046 N N . TYR B 1 203 ? -0.875 -25.029 -33.241 1 88.99 203 TYR B N 1
ATOM 4047 C CA . TYR B 1 203 ? -0.402 -25.76 -32.071 1 88.99 203 TYR B CA 1
ATOM 4048 C C . TYR B 1 203 ? 0.202 -27.1 -32.472 1 88.99 203 TYR B C 1
ATOM 4050 O O . TYR B 1 203 ? 0.981 -27.688 -31.719 1 88.99 203 TYR B O 1
ATOM 4058 N N . LYS B 1 204 ? -0.024 -27.572 -33.745 1 89.84 204 LYS B N 1
ATOM 4059 C CA . LYS B 1 204 ? 0.656 -28.771 -34.228 1 89.84 204 LYS B CA 1
ATOM 4060 C C . LYS B 1 204 ? 2.148 -28.517 -34.419 1 89.84 204 LYS B C 1
ATOM 4062 O O . LYS B 1 204 ? 2.975 -29.37 -34.092 1 89.84 204 LYS B O 1
ATOM 4067 N N . SER B 1 205 ? 2.369 -27.295 -34.931 1 89.43 205 SER B N 1
ATOM 4068 C CA . SER B 1 205 ? 3.768 -26.911 -35.095 1 89.43 205 SER B CA 1
ATOM 4069 C C . SER B 1 205 ? 4.456 -26.739 -33.745 1 89.43 205 SER B C 1
ATOM 4071 O O . SER B 1 205 ? 5.618 -27.117 -33.582 1 89.43 205 SER B O 1
ATOM 4073 N N . ILE B 1 206 ? 3.745 -26.165 -32.789 1 90.48 206 ILE B N 1
ATOM 4074 C CA . ILE B 1 206 ? 4.278 -25.983 -31.444 1 90.48 206 ILE B CA 1
ATOM 4075 C C . ILE B 1 206 ? 4.575 -27.344 -30.818 1 90.48 206 ILE B C 1
ATOM 4077 O O . ILE B 1 206 ? 5.635 -27.541 -30.22 1 90.48 206 ILE B O 1
ATOM 4081 N N . GLN B 1 207 ? 3.651 -28.224 -31.052 1 90.99 207 GLN B N 1
ATOM 4082 C CA . GLN B 1 207 ? 3.788 -29.562 -30.488 1 90.99 207 GLN B CA 1
ATOM 4083 C C . GLN B 1 207 ? 5.011 -30.276 -31.058 1 90.99 207 GLN B C 1
ATOM 4085 O O . GLN B 1 207 ? 5.664 -31.054 -30.359 1 90.99 207 GLN B O 1
ATOM 4090 N N . LYS B 1 208 ? 5.291 -30.031 -32.278 1 88.45 208 LYS B N 1
ATOM 4091 C CA . LYS B 1 208 ? 6.403 -30.703 -32.944 1 88.45 208 LYS B CA 1
ATOM 4092 C C . LYS B 1 208 ? 7.744 -30.208 -32.41 1 88.45 208 LYS B C 1
ATOM 4094 O O . LYS B 1 208 ? 8.694 -30.984 -32.288 1 88.45 208 LYS B O 1
ATOM 4099 N N . THR B 1 209 ? 7.824 -28.995 -31.976 1 87.41 209 THR B N 1
ATOM 4100 C CA . THR B 1 209 ? 9.123 -28.404 -31.674 1 87.41 209 THR B CA 1
ATOM 4101 C C . THR B 1 209 ? 9.331 -28.295 -30.166 1 87.41 209 THR B C 1
ATOM 4103 O O . THR B 1 209 ? 10.469 -28.236 -29.694 1 87.41 209 THR B O 1
ATOM 4106 N N . PHE B 1 210 ? 8.349 -28.307 -29.387 1 89.23 210 PHE B N 1
ATOM 4107 C CA . PHE B 1 210 ? 8.427 -28.039 -27.956 1 89.23 210 PHE B CA 1
ATOM 4108 C C . PHE B 1 210 ? 9.184 -29.15 -27.237 1 89.23 210 PHE B C 1
ATOM 4110 O O . PHE B 1 210 ? 10.08 -28.879 -26.435 1 89.23 210 PHE B O 1
ATOM 4117 N N . PRO B 1 211 ? 8.936 -30.45 -27.631 1 88.39 211 PRO B N 1
ATOM 4118 C CA . PRO B 1 211 ? 9.63 -31.534 -26.932 1 88.39 211 PRO B CA 1
ATOM 4119 C C . PRO B 1 211 ? 11.14 -31.51 -27.156 1 88.39 211 PRO B C 1
ATOM 4121 O O . PRO B 1 211 ? 11.9 -32 -26.318 1 88.39 211 PRO B O 1
ATOM 4124 N N . GLU B 1 212 ? 11.5 -31.007 -28.277 1 88.69 212 GLU B N 1
ATOM 4125 C CA . GLU B 1 212 ? 12.924 -30.956 -28.594 1 88.69 212 GLU B CA 1
ATOM 4126 C C . GLU B 1 212 ? 13.667 -30.015 -27.649 1 88.69 212 GLU B C 1
ATOM 4128 O O . GLU B 1 212 ? 14.792 -30.303 -27.236 1 88.69 212 GLU B O 1
ATOM 4133 N N . LYS B 1 213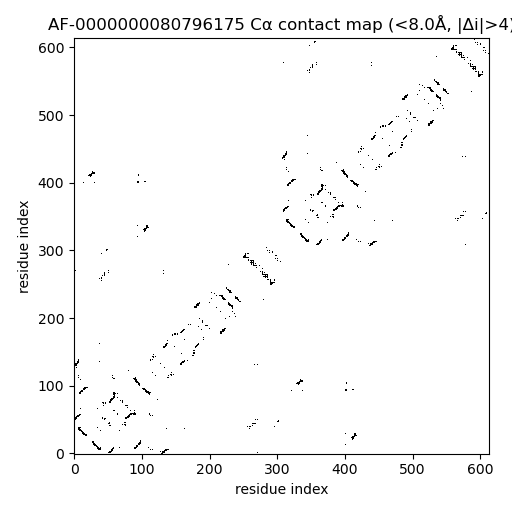 ? 13.001 -29.04 -27.291 1 90.87 213 LYS B N 1
ATOM 4134 C CA . LYS B 1 213 ? 13.652 -28.028 -26.463 1 90.87 213 LYS B CA 1
ATOM 4135 C C . LYS B 1 213 ? 13.401 -28.287 -24.981 1 90.87 213 LYS B C 1
ATOM 4137 O O . LYS B 1 213 ? 14.245 -27.973 -24.139 1 90.87 213 LYS B O 1
ATOM 4142 N N . PHE B 1 214 ? 12.27 -28.824 -24.667 1 94.36 214 PHE B N 1
ATOM 4143 C CA . PHE B 1 214 ? 11.874 -29.024 -23.278 1 94.36 214 PHE B CA 1
ATOM 4144 C C . PHE B 1 214 ? 11.355 -30.44 -23.062 1 94.36 214 PHE B C 1
ATOM 4146 O O . PHE B 1 214 ? 10.194 -30.632 -22.693 1 94.36 214 PHE B O 1
ATOM 4153 N N . PRO B 1 215 ? 12.203 -31.447 -23.194 1 93.73 215 PRO B N 1
ATOM 4154 C CA . PRO B 1 215 ? 11.787 -32.849 -23.099 1 93.73 215 PRO B CA 1
ATOM 4155 C C . PRO B 1 215 ? 11.349 -33.239 -21.689 1 93.73 215 PRO B C 1
ATOM 4157 O O . PRO B 1 215 ? 10.674 -34.256 -21.508 1 93.73 215 PRO B O 1
ATOM 4160 N N . ASN B 1 216 ? 11.762 -32.437 -20.724 1 95.65 216 ASN B N 1
ATOM 4161 C CA . ASN B 1 216 ? 11.479 -32.778 -19.334 1 95.65 216 ASN B CA 1
ATOM 4162 C C . ASN B 1 216 ? 10.067 -32.364 -18.931 1 95.65 216 ASN B C 1
ATOM 4164 O O . ASN B 1 216 ? 9.595 -32.723 -17.851 1 95.65 216 ASN B O 1
ATOM 4168 N N . ILE B 1 217 ? 9.371 -31.608 -19.792 1 96.42 217 ILE B N 1
ATOM 4169 C CA . ILE B 1 217 ? 7.996 -31.191 -19.538 1 96.42 217 ILE B CA 1
ATOM 4170 C C . ILE B 1 217 ? 7.03 -32.146 -20.235 1 96.42 217 ILE B C 1
ATOM 4172 O O . ILE B 1 217 ? 6.955 -32.173 -21.466 1 96.42 217 ILE B O 1
ATOM 4176 N N . PHE B 1 218 ? 6.22 -32.832 -19.552 1 96.39 218 PHE B N 1
ATOM 4177 C CA . PHE B 1 218 ? 5.422 -33.914 -20.116 1 96.39 218 PHE B CA 1
ATOM 4178 C C . PHE B 1 218 ? 4.121 -33.379 -20.703 1 96.39 218 PHE B C 1
ATOM 4180 O O . PHE B 1 218 ? 3.704 -33.799 -21.784 1 96.39 218 PHE B O 1
ATOM 4187 N N . ASN B 1 219 ? 3.445 -32.526 -19.948 1 97.35 219 ASN B N 1
ATOM 4188 C CA . ASN B 1 219 ? 2.209 -31.901 -20.405 1 97.35 219 ASN B CA 1
ATOM 4189 C C . ASN B 1 219 ? 2.283 -30.379 -20.314 1 97.35 219 ASN B C 1
ATOM 4191 O O . ASN B 1 219 ? 2.545 -29.829 -19.243 1 97.35 219 ASN B O 1
ATOM 4195 N N . LEU B 1 220 ? 2.041 -29.762 -21.396 1 97.06 220 LEU B N 1
ATOM 4196 C CA . LEU B 1 220 ? 1.978 -28.307 -21.476 1 97.06 220 LEU B CA 1
ATOM 4197 C C . LEU B 1 220 ? 0.54 -27.834 -21.661 1 97.06 220 LEU B C 1
ATOM 4199 O O . LEU B 1 220 ? -0.131 -28.233 -22.616 1 97.06 220 LEU B O 1
ATOM 4203 N N . ILE B 1 221 ? 0.084 -27.062 -20.715 1 98.15 221 ILE B N 1
ATOM 4204 C CA . ILE B 1 221 ? -1.254 -26.484 -20.796 1 98.15 221 ILE B CA 1
ATOM 4205 C C . ILE B 1 221 ? -1.152 -24.978 -21.024 1 98.15 221 ILE B C 1
ATOM 4207 O O . ILE B 1 221 ? -0.703 -24.239 -20.144 1 98.15 221 ILE B O 1
ATOM 4211 N N . VAL B 1 222 ? -1.672 -24.478 -22.174 1 97.4 222 VAL B N 1
ATOM 4212 C CA . VAL B 1 222 ? -1.514 -23.086 -22.582 1 97.4 222 VAL B CA 1
ATOM 4213 C C . VAL B 1 222 ? -2.88 -22.406 -22.642 1 97.4 222 VAL B C 1
ATOM 4215 O O . VAL B 1 222 ? -3.747 -22.81 -23.42 1 97.4 222 VAL B O 1
ATOM 4218 N N . THR B 1 223 ? -3.039 -21.412 -21.826 1 96.84 223 THR B N 1
ATOM 4219 C CA . THR B 1 223 ? -4.275 -20.638 -21.865 1 96.84 223 THR B CA 1
ATOM 4220 C C . THR B 1 223 ? -4.114 -19.407 -22.752 1 96.84 223 THR B C 1
ATOM 4222 O O . THR B 1 223 ? -3.031 -18.822 -22.822 1 96.84 223 THR B O 1
ATOM 4225 N N . ASN B 1 224 ? -5.231 -18.992 -23.432 1 94.58 224 ASN B N 1
ATOM 4226 C CA . ASN B 1 224 ? -5.219 -17.794 -24.264 1 94.58 224 ASN B CA 1
ATOM 4227 C C . ASN B 1 224 ? -6.549 -17.049 -24.195 1 94.58 224 ASN B C 1
ATOM 4229 O O . ASN B 1 224 ? -7.165 -16.774 -25.226 1 94.58 224 ASN B O 1
ATOM 4233 N N . GLY B 1 225 ? -6.932 -16.775 -23.061 1 90.33 225 GLY B N 1
ATOM 4234 C CA . GLY B 1 225 ? -8.18 -16.057 -22.858 1 90.33 225 GLY B CA 1
ATOM 4235 C C . GLY B 1 225 ? -9.366 -16.719 -23.532 1 90.33 225 GLY B C 1
ATOM 4236 O O . GLY B 1 225 ? -9.6 -17.917 -23.353 1 90.33 225 GLY B O 1
ATOM 4237 N N . GLU B 1 226 ? -10.079 -15.889 -24.268 1 89.88 226 GLU B N 1
ATOM 4238 C CA . GLU B 1 226 ? -11.29 -16.364 -24.93 1 89.88 226 GLU B CA 1
ATOM 4239 C C . GLU B 1 226 ? -10.955 -17.26 -26.119 1 89.88 226 GLU B C 1
ATOM 4241 O O . GLU B 1 226 ? -11.823 -17.966 -26.635 1 89.88 226 GLU B O 1
ATOM 4246 N N . GLU B 1 227 ? -9.712 -17.31 -26.502 1 93.09 227 GLU B N 1
ATOM 4247 C CA . GLU B 1 227 ? -9.308 -18.1 -27.661 1 93.09 227 GLU B CA 1
ATOM 4248 C C . GLU B 1 227 ? -9.211 -19.582 -27.312 1 93.09 227 GLU B C 1
ATOM 4250 O O . GLU B 1 227 ? -9.165 -20.433 -28.202 1 93.09 227 GLU B O 1
ATOM 4255 N N . GLY B 1 228 ? -9.048 -19.902 -25.986 1 95.99 228 GLY B N 1
ATOM 4256 C CA . GLY B 1 228 ? -9.121 -21.305 -25.609 1 95.99 228 GLY B CA 1
ATOM 4257 C C . GLY B 1 228 ? -7.89 -21.788 -24.865 1 95.99 228 GLY B C 1
ATOM 4258 O O . GLY B 1 228 ? -7.147 -20.985 -24.298 1 95.99 228 GLY B O 1
ATOM 4259 N N . VAL B 1 229 ? -7.819 -23.106 -24.741 1 97.51 229 VAL B N 1
ATOM 4260 C CA . VAL B 1 229 ? -6.736 -23.773 -24.026 1 97.51 229 VAL B CA 1
ATOM 4261 C C . VAL B 1 229 ? -6.131 -24.865 -24.905 1 97.51 229 VAL B C 1
ATOM 4263 O O . VAL B 1 229 ? -6.857 -25.602 -25.577 1 97.51 229 VAL B O 1
ATOM 4266 N N . LEU B 1 230 ? -4.813 -24.938 -24.947 1 97.29 230 LEU B N 1
ATOM 4267 C CA . LEU B 1 230 ? -4.093 -25.989 -25.658 1 97.29 230 LEU B CA 1
ATOM 4268 C C . LEU B 1 230 ? -3.457 -26.97 -24.679 1 97.29 230 LEU B C 1
ATOM 4270 O O . LEU B 1 230 ? -2.897 -26.561 -23.659 1 97.29 230 LEU B O 1
ATOM 4274 N N . LEU B 1 231 ? -3.612 -28.23 -24.95 1 97.4 231 LEU B N 1
ATOM 4275 C CA . LEU B 1 231 ? -2.858 -29.284 -24.28 1 97.4 231 LEU B CA 1
ATOM 4276 C C . LEU B 1 231 ? -1.845 -29.915 -25.229 1 97.4 231 LEU B C 1
ATOM 4278 O O . LEU B 1 231 ? -2.217 -30.442 -26.28 1 97.4 231 LEU B O 1
ATOM 4282 N N . LEU B 1 232 ? -0.601 -29.787 -24.871 1 95.63 232 LEU B N 1
ATOM 4283 C CA . LEU B 1 232 ? 0.459 -30.471 -25.602 1 95.63 232 LEU B CA 1
ATOM 4284 C C . LEU B 1 232 ? 1.075 -31.58 -24.756 1 95.63 232 LEU B C 1
ATOM 4286 O O . LEU B 1 232 ? 1.657 -31.312 -23.702 1 95.63 232 LEU B O 1
ATOM 4290 N N . ASN B 1 233 ? 0.955 -32.784 -25.17 1 94.35 233 ASN B N 1
ATOM 4291 C CA . ASN B 1 233 ? 1.511 -33.942 -24.477 1 94.35 233 ASN B CA 1
ATOM 4292 C C . ASN B 1 233 ? 2.792 -34.433 -25.145 1 94.35 233 ASN B C 1
ATOM 4294 O O . ASN B 1 233 ? 2.761 -34.914 -26.279 1 94.35 233 ASN B O 1
ATOM 4298 N N . ASN B 1 234 ? 3.808 -34.319 -24.495 1 91.06 234 ASN B N 1
ATOM 4299 C CA . ASN B 1 234 ? 5.107 -34.683 -25.051 1 91.06 234 ASN B CA 1
ATOM 4300 C C . ASN B 1 234 ? 5.266 -36.197 -25.162 1 91.06 234 ASN B C 1
ATOM 4302 O O . ASN B 1 234 ? 5.954 -36.689 -26.058 1 91.06 234 ASN B O 1
ATOM 4306 N N . ARG B 1 235 ? 4.731 -36.917 -24.316 1 86.82 235 ARG B N 1
ATOM 4307 C CA . ARG B 1 235 ? 4.878 -38.369 -24.312 1 86.82 235 ARG B CA 1
ATOM 4308 C C . ARG B 1 235 ? 4.177 -38.994 -25.514 1 86.82 235 ARG B C 1
ATOM 4310 O O . ARG B 1 235 ? 4.731 -39.876 -26.173 1 86.82 235 ARG B O 1
ATOM 4317 N N . PHE B 1 236 ? 3.019 -38.419 -25.755 1 86.06 236 PHE B N 1
ATOM 4318 C CA . PHE B 1 236 ? 2.216 -39.023 -26.812 1 86.06 236 PHE B CA 1
ATOM 4319 C C . PHE B 1 236 ? 2.287 -38.192 -28.087 1 86.06 236 PHE B C 1
ATOM 4321 O O . PHE B 1 236 ? 1.635 -38.515 -29.083 1 86.06 236 PHE B O 1
ATOM 4328 N N . LYS B 1 237 ? 2.969 -37.11 -28.078 1 88.56 237 LYS B N 1
ATOM 4329 C CA . LYS B 1 237 ? 3.096 -36.206 -29.218 1 88.56 237 LYS B CA 1
ATOM 4330 C C . LYS B 1 237 ? 1.726 -35.813 -29.764 1 88.56 237 LYS B C 1
ATOM 4332 O O . LYS B 1 237 ? 1.466 -35.953 -30.96 1 88.56 237 LYS B O 1
ATOM 4337 N N . ARG B 1 238 ? 0.946 -35.422 -28.844 1 90.52 238 ARG B N 1
ATOM 4338 C CA . ARG B 1 238 ? -0.431 -35.055 -29.158 1 90.52 238 ARG B CA 1
ATOM 4339 C C . ARG B 1 238 ? -0.731 -33.626 -28.717 1 90.52 238 ARG B C 1
ATOM 4341 O O . ARG B 1 238 ? -0.182 -33.15 -27.721 1 90.52 238 ARG B O 1
ATOM 4348 N N . ALA B 1 239 ? -1.538 -33.019 -29.518 1 93.65 239 ALA B N 1
ATOM 4349 C CA . ALA B 1 239 ? -2.046 -31.684 -29.214 1 93.65 239 ALA B CA 1
ATOM 4350 C C . ALA B 1 239 ? -3.571 -31.658 -29.241 1 93.65 239 ALA B C 1
ATOM 4352 O O . ALA B 1 239 ? -4.191 -32.211 -30.152 1 93.65 239 ALA B O 1
ATOM 4353 N N . ASP B 1 240 ? -4.133 -31.192 -28.184 1 95.16 240 ASP B N 1
ATOM 4354 C CA . ASP B 1 240 ? -5.583 -31.045 -28.094 1 95.16 240 ASP B CA 1
ATOM 4355 C C . ASP B 1 240 ? -5.971 -29.596 -27.808 1 95.16 240 ASP B C 1
ATOM 4357 O O . ASP B 1 240 ? -5.235 -28.872 -27.135 1 95.16 240 ASP B O 1
ATOM 4361 N N . PHE B 1 241 ? -7.076 -29.241 -28.362 1 95.7 241 PHE B N 1
ATOM 4362 C CA . PHE B 1 241 ? -7.615 -27.897 -28.189 1 95.7 241 PHE B CA 1
ATOM 4363 C C . PHE B 1 241 ? -8.941 -27.938 -27.439 1 95.7 241 PHE B C 1
ATOM 4365 O O . PHE B 1 241 ? -9.771 -28.817 -27.683 1 95.7 241 PHE B O 1
ATOM 4372 N N . PHE B 1 242 ? -9.08 -27.041 -26.54 1 96.27 242 PHE B N 1
ATOM 4373 C CA . PHE B 1 242 ? -10.307 -26.885 -25.768 1 96.27 242 PHE B CA 1
ATOM 4374 C C . PHE B 1 242 ? -10.884 -25.486 -25.944 1 96.27 242 PHE B C 1
ATOM 4376 O O . PHE B 1 242 ? -10.23 -24.493 -25.618 1 96.27 242 PHE B O 1
ATOM 4383 N N . SER B 1 243 ? -12.099 -25.458 -26.376 1 94.36 243 SER B N 1
ATOM 4384 C CA . SER B 1 243 ? -12.773 -24.172 -26.527 1 94.36 243 SER B CA 1
ATOM 4385 C C . SER B 1 243 ? -13.28 -23.653 -25.185 1 94.36 243 SER B C 1
ATOM 4387 O O . SER B 1 243 ? -13.565 -24.437 -24.278 1 94.36 243 SER B O 1
ATOM 4389 N N . VAL B 1 244 ? -13.322 -22.377 -25.056 1 91.81 244 VAL B N 1
ATOM 4390 C CA . VAL B 1 244 ? -13.849 -21.708 -23.871 1 91.81 244 VAL B CA 1
ATOM 4391 C C . VAL B 1 244 ? -15.042 -20.836 -24.257 1 91.81 244 VAL B C 1
ATOM 4393 O O . VAL B 1 244 ? -14.998 -20.125 -25.264 1 91.81 244 VAL B O 1
ATOM 4396 N N . ALA B 1 245 ? -16.103 -21.054 -23.517 1 86.29 245 ALA B N 1
ATOM 4397 C CA . ALA B 1 245 ? -17.229 -20.155 -23.761 1 86.29 245 ALA B CA 1
ATOM 4398 C C . ALA B 1 245 ? -16.863 -18.713 -23.421 1 86.29 245 ALA B C 1
ATOM 4400 O O . ALA B 1 245 ? -16.217 -18.454 -22.403 1 86.29 245 ALA B O 1
ATOM 4401 N N . GLU B 1 246 ? -17.214 -17.88 -24.289 1 80.05 246 GLU B N 1
ATOM 4402 C CA . GLU B 1 246 ? -16.876 -16.474 -24.089 1 80.05 246 GLU B CA 1
ATOM 4403 C C . GLU B 1 246 ? -17.638 -15.885 -22.905 1 80.05 246 GLU B C 1
ATOM 4405 O O . GLU B 1 246 ? -18.823 -16.168 -22.72 1 80.05 246 GLU B O 1
ATOM 4410 N N . VAL B 1 247 ? -16.907 -15.349 -22.006 1 83.37 247 VAL B N 1
ATOM 4411 C CA . VAL B 1 247 ? -17.506 -14.478 -21.001 1 83.37 247 VAL B CA 1
ATOM 4412 C C . VAL B 1 247 ? -17.665 -13.069 -21.567 1 83.37 247 VAL B C 1
ATOM 4414 O O . VAL B 1 247 ? -16.7 -12.475 -22.053 1 83.37 247 VAL B O 1
ATOM 4417 N N . GLU B 1 248 ? -18.855 -12.573 -21.529 1 82.69 248 GLU B N 1
ATOM 4418 C CA . GLU B 1 248 ? -19.101 -11.239 -22.068 1 82.69 248 GLU B CA 1
ATOM 4419 C C . GLU B 1 248 ? -18.23 -10.195 -21.375 1 82.69 248 GLU B C 1
ATOM 4421 O O . GLU B 1 248 ? -18.035 -10.25 -20.159 1 82.69 248 GLU B O 1
ATOM 4426 N N . ASP B 1 249 ? -17.729 -9.297 -22.214 1 77.96 249 ASP B N 1
ATOM 4427 C CA . ASP B 1 249 ? -16.874 -8.232 -21.699 1 77.96 249 ASP B CA 1
ATOM 4428 C C . ASP B 1 249 ? -17.548 -7.497 -20.543 1 77.96 249 ASP B C 1
ATOM 4430 O O . ASP B 1 249 ? -16.889 -7.117 -19.573 1 77.96 249 ASP B O 1
ATOM 4434 N N . SER B 1 250 ? -18.815 -7.342 -20.617 1 79.24 250 SER B N 1
ATOM 4435 C CA . SER B 1 250 ? -19.578 -6.611 -19.61 1 79.24 250 SER B CA 1
ATOM 4436 C C . SER B 1 250 ? -19.611 -7.367 -18.286 1 79.24 250 SER B C 1
ATOM 4438 O O . SER B 1 250 ? -19.898 -6.782 -17.239 1 79.24 250 SER B O 1
ATOM 4440 N N . GLU B 1 251 ? -19.254 -8.629 -18.412 1 84.49 251 GLU B N 1
ATOM 4441 C CA . GLU B 1 251 ? -19.317 -9.457 -17.21 1 84.49 251 GLU B CA 1
ATOM 4442 C C . GLU B 1 251 ? -17.948 -9.571 -16.546 1 84.49 251 GLU B C 1
ATOM 4444 O O . GLU B 1 251 ? -17.845 -9.997 -15.394 1 84.49 251 GLU B O 1
ATOM 4449 N N . ILE B 1 252 ? -17.028 -9.229 -17.312 1 82.13 252 ILE B N 1
ATOM 4450 C CA . ILE B 1 252 ? -15.676 -9.312 -16.769 1 82.13 25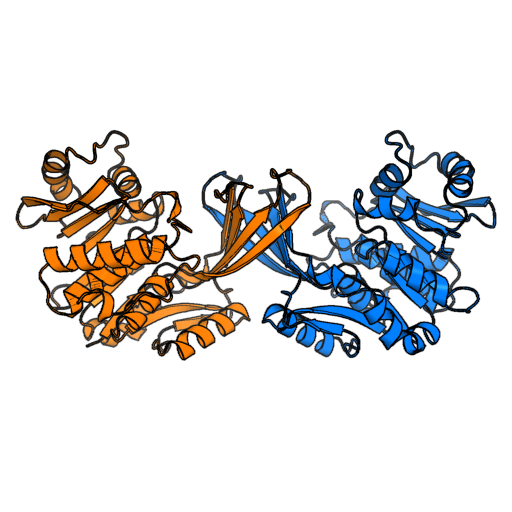2 ILE B CA 1
ATOM 4451 C C . ILE B 1 252 ? -15.437 -8.153 -15.803 1 82.13 252 ILE B C 1
ATOM 4453 O O . ILE B 1 252 ? -15.547 -6.986 -16.185 1 82.13 252 ILE B O 1
ATOM 4457 N N . VAL B 1 253 ? -15.106 -8.525 -14.598 1 79 253 VAL B N 1
ATOM 4458 C CA . VAL B 1 253 ? -14.891 -7.522 -13.561 1 79 253 VAL B CA 1
ATOM 4459 C C . VAL B 1 253 ? -13.394 -7.309 -13.349 1 79 253 VAL B C 1
ATOM 4461 O O . VAL B 1 253 ? -12.928 -6.171 -13.265 1 79 253 VAL B O 1
ATOM 4464 N N . ASP B 1 254 ? -12.634 -8.377 -13.299 1 79.46 254 ASP B N 1
ATOM 4465 C CA . ASP B 1 254 ? -11.191 -8.354 -13.079 1 79.46 254 ASP B CA 1
ATOM 4466 C C . ASP B 1 254 ? -10.537 -9.634 -13.593 1 79.46 254 ASP B C 1
ATOM 4468 O O . ASP B 1 254 ? -10.949 -10.738 -13.228 1 79.46 254 ASP B O 1
ATOM 4472 N N . ALA B 1 255 ? -9.51 -9.424 -14.309 1 78.75 255 ALA B N 1
ATOM 4473 C CA . ALA B 1 255 ? -8.881 -10.6 -14.905 1 78.75 255 ALA B CA 1
ATOM 4474 C C . ALA B 1 255 ? -7.782 -11.151 -14.001 1 78.75 255 ALA B C 1
ATOM 4476 O O . ALA B 1 255 ? -7.243 -12.23 -14.256 1 78.75 255 ALA B O 1
ATOM 4477 N N . ASN B 1 256 ? -7.506 -10.439 -12.977 1 79.94 256 ASN B N 1
ATOM 4478 C CA . ASN B 1 256 ? -6.454 -10.887 -12.071 1 79.94 256 ASN B CA 1
ATOM 4479 C C . ASN B 1 256 ? -6.856 -12.159 -11.329 1 79.94 256 ASN B C 1
ATOM 4481 O O . ASN B 1 256 ? -7.989 -12.276 -10.859 1 79.94 256 ASN B O 1
ATOM 4485 N N . GLY B 1 257 ? -6.022 -13.111 -11.357 1 89.02 257 GLY B N 1
ATOM 4486 C CA . GLY B 1 257 ? -6.248 -14.338 -10.61 1 89.02 257 GLY B CA 1
ATOM 4487 C C . GLY B 1 257 ? -6.896 -15.431 -11.438 1 89.02 257 GLY B C 1
ATOM 4488 O O . GLY B 1 257 ? -6.988 -16.579 -10.998 1 89.02 257 GLY B O 1
ATOM 4489 N N . ALA B 1 258 ? -7.365 -15.056 -12.672 1 91.8 258 ALA B N 1
ATOM 4490 C CA . ALA B 1 258 ? -8.026 -16.05 -13.513 1 91.8 258 ALA B CA 1
ATOM 4491 C C . ALA B 1 258 ? -7.085 -17.207 -13.838 1 91.8 258 ALA B C 1
ATOM 4493 O O . ALA B 1 258 ? -7.506 -18.365 -13.881 1 91.8 258 ALA B O 1
ATOM 4494 N N . GLY B 1 259 ? -5.836 -16.89 -14.066 1 94.51 259 GLY B N 1
ATOM 4495 C CA . GLY B 1 259 ? -4.847 -17.926 -14.317 1 94.51 259 GLY B CA 1
ATOM 4496 C C . GLY B 1 259 ? -4.601 -18.82 -13.116 1 94.51 259 GLY B C 1
ATOM 4497 O O . GLY B 1 259 ? -4.457 -20.036 -13.26 1 94.51 259 GLY B O 1
ATOM 4498 N N . ASP B 1 260 ? -4.545 -18.258 -11.948 1 96.62 260 ASP B N 1
ATOM 4499 C CA . ASP B 1 260 ? -4.379 -19.038 -10.725 1 96.62 260 ASP B CA 1
ATOM 4500 C C . ASP B 1 260 ? -5.577 -19.954 -10.491 1 96.62 260 ASP B C 1
ATOM 4502 O O . ASP B 1 260 ? -5.416 -21.096 -10.055 1 96.62 260 ASP B O 1
ATOM 4506 N N . ALA B 1 261 ? -6.756 -19.406 -10.756 1 97.11 261 ALA B N 1
ATOM 4507 C CA . ALA B 1 261 ? -7.974 -20.198 -10.612 1 97.11 261 ALA B CA 1
ATOM 4508 C C . ALA B 1 261 ? -7.987 -21.367 -11.593 1 97.11 261 ALA B C 1
ATOM 4510 O O . ALA B 1 261 ? -8.388 -22.479 -11.238 1 97.11 261 ALA B O 1
ATOM 4511 N N . PHE B 1 262 ? -7.571 -21.097 -12.803 1 97.49 262 PHE B N 1
ATOM 4512 C CA . PHE B 1 262 ? -7.451 -22.17 -13.784 1 97.49 262 PHE B CA 1
ATOM 4513 C C . PHE B 1 262 ? -6.559 -23.287 -13.257 1 97.49 262 PHE B C 1
ATOM 4515 O O . PHE B 1 262 ? -6.937 -24.46 -13.294 1 97.49 262 PHE B O 1
ATOM 4522 N N . THR B 1 263 ? -5.416 -22.876 -12.802 1 98.58 263 THR B N 1
ATOM 4523 C CA . THR B 1 263 ? -4.447 -23.846 -12.305 1 98.58 263 THR B CA 1
ATOM 4524 C C . THR B 1 263 ? -5.028 -24.643 -11.141 1 98.58 263 THR B C 1
ATOM 4526 O O . THR B 1 263 ? -4.877 -25.865 -11.082 1 98.58 263 THR B O 1
ATOM 4529 N N . ALA B 1 264 ? -5.695 -23.996 -10.258 1 98.56 264 ALA B N 1
ATOM 4530 C CA . ALA B 1 264 ? -6.299 -24.672 -9.113 1 98.56 264 ALA B CA 1
ATOM 4531 C C . ALA B 1 264 ? -7.365 -25.667 -9.564 1 98.56 264 ALA B C 1
ATOM 4533 O O . ALA B 1 264 ? -7.433 -26.788 -9.053 1 98.56 264 ALA B O 1
ATOM 4534 N N . GLY B 1 265 ? -8.228 -25.242 -10.479 1 98.38 265 GLY B N 1
ATOM 4535 C CA . GLY B 1 265 ? -9.218 -26.16 -11.019 1 98.38 265 GLY B CA 1
ATOM 4536 C C . GLY B 1 265 ? -8.603 -27.375 -11.688 1 98.38 265 GLY B C 1
ATOM 4537 O O . GLY B 1 265 ? -9.088 -28.495 -11.518 1 98.38 265 GLY B O 1
ATOM 4538 N N . PHE B 1 266 ? -7.549 -27.121 -12.417 1 98.58 266 PHE B N 1
ATOM 4539 C CA . PHE B 1 266 ? -6.823 -28.205 -13.067 1 98.58 266 PHE B CA 1
ATOM 4540 C C . PHE B 1 266 ? -6.271 -29.182 -12.035 1 98.58 266 PHE B C 1
ATOM 4542 O O . PHE B 1 266 ? -6.441 -30.395 -12.167 1 98.58 266 PHE B O 1
ATOM 4549 N N . ILE B 1 267 ? -5.633 -28.653 -10.986 1 98.75 267 ILE B N 1
ATOM 4550 C CA . ILE B 1 267 ? -5.068 -29.466 -9.914 1 98.75 267 ILE B CA 1
ATOM 4551 C C . ILE B 1 267 ? -6.177 -30.264 -9.233 1 98.75 267 ILE B C 1
ATOM 4553 O O . ILE B 1 267 ? -5.989 -31.434 -8.89 1 98.75 267 ILE B O 1
ATOM 4557 N N . TYR B 1 268 ? -7.293 -29.634 -9.006 1 98.36 268 TYR B N 1
ATOM 4558 C CA . TYR B 1 268 ? -8.448 -30.311 -8.427 1 98.36 268 TYR B CA 1
ATOM 4559 C C . TYR B 1 268 ? -8.798 -31.566 -9.218 1 98.36 268 TYR B C 1
ATOM 4561 O O . TYR B 1 268 ? -9.049 -32.624 -8.637 1 98.36 268 TYR B O 1
ATOM 4569 N N . GLY B 1 269 ? -8.881 -31.466 -10.562 1 98.24 269 GLY B N 1
ATOM 4570 C CA . GLY B 1 269 ? -9.16 -32.617 -11.406 1 98.24 269 GLY B CA 1
ATOM 4571 C C . GLY B 1 269 ? -8.169 -33.75 -11.216 1 98.24 269 GLY B C 1
ATOM 4572 O O . GLY B 1 269 ? -8.565 -34.901 -11.022 1 98.24 269 GLY B O 1
ATOM 4573 N N . ILE B 1 270 ? -6.893 -33.416 -11.222 1 98.09 270 ILE B N 1
ATOM 4574 C CA . ILE B 1 270 ? -5.854 -34.423 -11.033 1 98.09 270 ILE B CA 1
ATOM 4575 C C . ILE B 1 270 ? -5.998 -35.06 -9.653 1 98.09 270 ILE B C 1
ATOM 4577 O O . ILE B 1 270 ? -5.846 -36.275 -9.504 1 98.09 270 ILE B O 1
ATOM 4581 N N . TYR B 1 271 ? -6.244 -34.25 -8.69 1 98.04 271 TYR B N 1
ATOM 4582 C CA . TYR B 1 271 ? -6.4 -34.71 -7.315 1 98.04 271 TYR B CA 1
ATOM 4583 C C . TYR B 1 271 ? -7.536 -35.718 -7.201 1 98.04 271 TYR B C 1
ATOM 4585 O O . TYR B 1 271 ? -7.444 -36.685 -6.441 1 98.04 271 TYR B O 1
ATOM 4593 N N . LYS B 1 272 ? -8.61 -35.533 -7.988 1 97.27 272 LYS B N 1
ATOM 4594 C CA . LYS B 1 272 ? -9.781 -36.404 -7.974 1 97.27 272 LYS B CA 1
ATOM 4595 C C . LYS B 1 272 ? -9.615 -37.564 -8.952 1 97.27 272 LYS B C 1
ATOM 4597 O O . LYS B 1 272 ? -10.57 -38.294 -9.225 1 97.27 272 LYS B O 1
ATOM 4602 N N . ASP B 1 273 ? -8.458 -37.684 -9.532 1 97.44 273 ASP B N 1
ATOM 4603 C CA . ASP B 1 273 ? -8.107 -38.753 -10.462 1 97.44 273 ASP B CA 1
ATOM 4604 C C . ASP B 1 273 ? -8.925 -38.653 -11.748 1 97.44 273 ASP B C 1
ATOM 4606 O O . ASP B 1 273 ? -9.289 -39.672 -12.339 1 97.44 273 ASP B O 1
ATOM 4610 N N . ALA B 1 274 ? -9.327 -37.493 -12.117 1 96.88 274 ALA B N 1
ATOM 4611 C CA . ALA B 1 274 ? -9.94 -37.264 -13.423 1 96.88 274 ALA B CA 1
ATOM 4612 C C . ALA B 1 274 ? -8.896 -37.31 -14.534 1 96.88 274 ALA B C 1
ATOM 4614 O O . ALA B 1 274 ? -7.698 -37.174 -14.275 1 96.88 274 ALA B O 1
ATOM 4615 N N . ASP B 1 275 ? -9.321 -37.58 -15.745 1 96.64 275 ASP B N 1
ATOM 4616 C CA . ASP B 1 275 ? -8.377 -37.504 -16.856 1 96.64 275 ASP B CA 1
ATOM 4617 C C . ASP B 1 275 ? -7.984 -36.056 -17.143 1 96.64 275 ASP B C 1
ATOM 4619 O O . ASP B 1 275 ? -8.573 -35.126 -16.589 1 96.64 275 ASP B O 1
ATOM 4623 N N . ILE B 1 276 ? -7.039 -35.846 -17.918 1 96.96 276 ILE B N 1
ATOM 4624 C CA . ILE B 1 276 ? -6.437 -34.535 -18.138 1 96.96 276 ILE B CA 1
ATOM 4625 C C . ILE B 1 276 ? -7.443 -33.613 -18.823 1 96.96 276 ILE B C 1
ATOM 4627 O O . ILE B 1 276 ? -7.483 -32.412 -18.546 1 96.96 276 ILE B O 1
ATOM 4631 N N . GLU B 1 277 ? -8.322 -34.17 -19.722 1 96.56 277 GLU B N 1
ATOM 4632 C CA . GLU B 1 277 ? -9.318 -33.37 -20.429 1 96.56 277 GLU B CA 1
ATOM 4633 C C . GLU B 1 277 ? -10.34 -32.78 -19.461 1 96.56 277 GLU B C 1
ATOM 4635 O O . GLU B 1 277 ? -10.635 -31.584 -19.515 1 96.56 277 GLU B O 1
ATOM 4640 N N . LYS B 1 278 ? -10.812 -33.659 -18.581 1 97.12 278 LYS B N 1
ATOM 4641 C CA . LYS B 1 278 ? -11.759 -33.191 -17.573 1 97.12 278 LYS B CA 1
ATOM 4642 C C . LYS B 1 278 ? -11.105 -32.185 -16.63 1 97.12 278 LYS B C 1
ATOM 4644 O O . LYS B 1 278 ? -11.748 -31.23 -16.19 1 97.12 278 LYS B O 1
ATOM 4649 N N . SER B 1 279 ? -9.857 -32.397 -16.276 1 98.08 279 SER B N 1
ATOM 4650 C CA . SER B 1 279 ? -9.119 -31.468 -15.427 1 98.08 279 SER B CA 1
ATOM 4651 C C . SER B 1 279 ? -9.024 -30.088 -16.07 1 98.08 279 SER B C 1
ATOM 4653 O O . SER B 1 279 ? -9.16 -29.069 -15.389 1 98.08 279 SER B O 1
ATOM 4655 N N . ILE B 1 280 ? -8.845 -30.017 -17.385 1 97.99 280 ILE B N 1
ATOM 4656 C CA . ILE B 1 280 ? -8.781 -28.76 -18.122 1 97.99 280 ILE B CA 1
ATOM 4657 C C . ILE B 1 280 ? -10.145 -28.074 -18.092 1 97.99 280 ILE B C 1
ATOM 4659 O O . ILE B 1 280 ? -10.231 -26.857 -17.909 1 97.99 280 ILE B O 1
ATOM 4663 N N . GLU B 1 281 ? -11.187 -28.875 -18.186 1 96.91 281 GLU B N 1
ATOM 4664 C CA . GLU B 1 281 ? -12.534 -28.319 -18.105 1 96.91 281 GLU B CA 1
ATOM 4665 C C . GLU B 1 281 ? -12.782 -27.667 -16.748 1 96.91 281 GLU B C 1
ATOM 4667 O O . GLU B 1 281 ? -13.386 -26.595 -16.669 1 96.91 281 GLU B O 1
ATOM 4672 N N . TYR B 1 282 ? -12.356 -28.377 -15.703 1 97.64 282 TYR B N 1
ATOM 4673 C CA . TYR B 1 282 ? -12.48 -27.795 -14.371 1 97.64 282 TYR B CA 1
ATOM 4674 C C . TYR B 1 282 ? -11.704 -26.488 -14.272 1 97.64 282 TYR B C 1
ATOM 4676 O O . TYR B 1 282 ? -12.177 -25.522 -13.667 1 97.64 282 TYR B O 1
ATOM 4684 N N . GLY B 1 283 ? -10.486 -26.435 -14.856 1 97.93 283 GLY B N 1
ATOM 4685 C CA . GLY B 1 283 ? -9.704 -25.209 -14.891 1 97.93 283 GLY B CA 1
ATOM 4686 C C . GLY B 1 283 ? -10.415 -24.068 -15.594 1 97.93 283 GLY B C 1
ATOM 4687 O O . GLY B 1 283 ? -10.448 -22.945 -15.087 1 97.93 283 GLY B O 1
ATOM 4688 N N . ILE B 1 284 ? -11.035 -24.352 -16.709 1 96.63 284 ILE B N 1
ATOM 4689 C CA . ILE B 1 284 ? -11.75 -23.354 -17.496 1 96.63 284 ILE B CA 1
ATOM 4690 C C . ILE B 1 284 ? -12.91 -22.788 -16.68 1 96.63 284 ILE B C 1
ATOM 4692 O O . ILE B 1 284 ? -13.073 -21.569 -16.583 1 96.63 284 ILE B O 1
ATOM 4696 N N . LYS B 1 285 ? -13.636 -23.642 -16.077 1 95.59 285 LYS B N 1
ATOM 4697 C CA . LYS B 1 285 ? -14.792 -23.22 -15.291 1 95.59 285 LYS B CA 1
ATOM 4698 C C . LYS B 1 285 ? -14.368 -22.331 -14.125 1 95.59 285 LYS B C 1
ATOM 4700 O O . LYS B 1 285 ? -14.992 -21.3 -13.864 1 95.59 285 LYS B O 1
ATOM 4705 N N . ALA B 1 286 ? -13.355 -22.767 -13.42 1 96.63 286 ALA B N 1
ATOM 4706 C CA . ALA B 1 286 ? -12.854 -21.986 -12.292 1 96.63 286 ALA B CA 1
ATOM 4707 C C . ALA B 1 286 ? -12.402 -20.6 -12.741 1 96.63 286 ALA B C 1
ATOM 4709 O O . ALA B 1 286 ? -12.682 -19.602 -12.073 1 96.63 286 ALA B O 1
ATOM 4710 N N . SER B 1 287 ? -11.702 -20.5 -13.849 1 95.6 287 SER B N 1
ATOM 4711 C CA . SER B 1 287 ? -11.221 -19.233 -14.39 1 95.6 287 SER B CA 1
ATOM 4712 C C . SER B 1 287 ? -12.38 -18.307 -14.743 1 95.6 287 SER B C 1
ATOM 4714 O O . SER B 1 287 ? -12.336 -17.11 -14.454 1 95.6 287 SER B O 1
ATOM 4716 N N . GLN B 1 288 ? -13.421 -18.826 -15.305 1 94.12 288 GLN B N 1
ATOM 4717 C CA . GLN B 1 288 ? -14.574 -18.041 -15.733 1 94.12 288 GLN B CA 1
ATOM 4718 C C . GLN B 1 288 ? -15.305 -17.439 -14.536 1 94.12 288 GLN B C 1
ATOM 4720 O O . GLN B 1 288 ? -15.755 -16.292 -14.59 1 94.12 288 GLN B O 1
ATOM 4725 N N . ILE B 1 289 ? -15.409 -18.189 -13.534 1 94.27 289 ILE B N 1
ATOM 4726 C CA . ILE B 1 289 ? -16.046 -17.708 -12.314 1 94.27 289 ILE B CA 1
ATOM 4727 C C . ILE B 1 289 ? -15.229 -16.563 -11.721 1 94.27 289 ILE B C 1
ATOM 4729 O O . ILE B 1 289 ? -15.788 -15.56 -11.272 1 94.27 289 ILE B O 1
ATOM 4733 N N . THR B 1 290 ? -13.949 -16.697 -11.754 1 93.08 290 THR B N 1
ATOM 4734 C CA . THR B 1 290 ? -13.054 -15.705 -11.169 1 93.08 290 THR B CA 1
ATOM 4735 C C . THR B 1 290 ? -13.062 -14.419 -11.99 1 93.08 290 THR B C 1
ATOM 4737 O O . THR B 1 290 ? -12.976 -13.321 -11.435 1 93.08 290 THR B O 1
ATOM 4740 N N . LEU B 1 291 ? -13.2 -14.526 -13.267 1 90.37 291 LEU B N 1
ATOM 4741 C CA . LEU B 1 291 ? -13.252 -13.365 -14.148 1 90.37 291 LEU B CA 1
ATOM 4742 C C . LEU B 1 291 ? -14.417 -12.453 -13.777 1 90.37 291 LEU B C 1
ATOM 4744 O O . LEU B 1 291 ? -14.345 -11.237 -13.968 1 90.37 291 LEU B O 1
ATOM 4748 N N . LYS B 1 292 ? -15.421 -13.08 -13.241 1 91.28 292 LYS B N 1
ATOM 4749 C CA . LYS B 1 292 ? -16.636 -12.337 -12.918 1 91.28 292 LYS B CA 1
ATOM 4750 C C . LYS B 1 292 ? -16.591 -11.805 -11.488 1 91.28 292 LYS B C 1
ATOM 4752 O O . LYS B 1 292 ? -17.554 -11.197 -11.016 1 91.28 292 LYS B O 1
ATOM 4757 N N . SER B 1 293 ? -15.516 -12.035 -10.831 1 89.44 293 SER B N 1
ATOM 4758 C CA . SER B 1 293 ? -15.367 -11.641 -9.434 1 89.44 293 SER B CA 1
ATOM 4759 C C . SER B 1 293 ? -14.489 -10.401 -9.301 1 89.44 293 SER B C 1
ATOM 4761 O O . SER B 1 293 ? -13.501 -10.253 -10.024 1 89.44 293 SER B O 1
ATOM 4763 N N . PRO B 1 294 ? -14.788 -9.573 -8.396 1 82.42 294 PRO B N 1
ATOM 4764 C CA . PRO B 1 294 ? -13.877 -8.467 -8.093 1 82.42 294 PRO B CA 1
ATOM 4765 C C . PRO B 1 294 ? -12.687 -8.9 -7.239 1 82.42 294 PRO B C 1
ATOM 4767 O O . PRO B 1 294 ? -11.731 -8.139 -7.075 1 82.42 294 PRO B O 1
ATOM 4770 N N . LYS B 1 295 ? -12.769 -10.128 -6.733 1 86.01 295 LYS B N 1
ATOM 4771 C CA . LYS B 1 295 ? -11.696 -10.664 -5.9 1 86.01 295 LYS B CA 1
ATOM 4772 C C . LYS B 1 295 ? -10.783 -11.584 -6.704 1 86.01 295 LYS B C 1
ATOM 4774 O O . LYS B 1 295 ? -11.233 -12.255 -7.635 1 86.01 295 LYS B O 1
ATOM 4779 N N . THR B 1 296 ? -9.559 -11.577 -6.289 1 86.45 296 THR B N 1
ATOM 4780 C CA . THR B 1 296 ? -8.576 -12.432 -6.946 1 86.45 296 THR B CA 1
ATOM 4781 C C . THR B 1 296 ? -8.96 -13.902 -6.809 1 86.45 296 THR B C 1
ATOM 4783 O O . THR B 1 296 ? -8.704 -14.703 -7.711 1 86.45 296 THR B O 1
ATOM 4786 N N . VAL B 1 297 ? -9.496 -14.276 -5.687 1 93.06 297 VAL B N 1
ATOM 4787 C CA . VAL B 1 297 ? -10.121 -15.577 -5.469 1 93.06 297 VAL B CA 1
ATOM 4788 C C . VAL B 1 297 ? -11.624 -15.401 -5.269 1 93.06 297 VAL B C 1
ATOM 4790 O O . VAL B 1 297 ? -12.059 -14.781 -4.295 1 93.06 297 VAL B O 1
ATOM 4793 N N . ALA B 1 298 ? -12.384 -15.984 -6.17 1 92.91 298 ALA B N 1
ATOM 4794 C CA . ALA B 1 298 ? -13.821 -15.73 -6.218 1 92.91 298 ALA B CA 1
ATOM 4795 C C . ALA B 1 298 ? -14.534 -16.382 -5.037 1 92.91 298 ALA B C 1
ATOM 4797 O O . ALA B 1 298 ? -14.286 -17.548 -4.722 1 92.91 298 ALA B O 1
ATOM 4798 N N . ASP B 1 299 ? -15.45 -15.703 -4.488 1 90.17 299 ASP B N 1
ATOM 4799 C CA . ASP B 1 299 ? -16.261 -16.232 -3.396 1 90.17 299 ASP B CA 1
ATOM 4800 C C . ASP B 1 299 ? -17.139 -17.387 -3.874 1 90.17 299 ASP B C 1
ATOM 4802 O O . ASP B 1 299 ? -17.426 -18.312 -3.112 1 90.17 299 ASP B O 1
ATOM 4806 N N . GLU B 1 300 ? -17.493 -17.345 -5.124 1 91.61 300 GLU B N 1
ATOM 4807 C CA . GLU B 1 300 ? -18.47 -18.285 -5.666 1 91.61 300 GLU B CA 1
ATOM 4808 C C . GLU B 1 300 ? -17.809 -19.604 -6.056 1 91.61 300 GLU B C 1
ATOM 4810 O O . GLU B 1 300 ? -18.496 -20.58 -6.366 1 91.61 300 GLU B O 1
ATOM 4815 N N . LEU B 1 301 ? -16.539 -19.576 -5.995 1 93.61 301 LEU B N 1
ATOM 4816 C CA . LEU B 1 301 ? -15.861 -20.825 -6.327 1 93.61 301 LEU B CA 1
ATOM 4817 C C . LEU B 1 301 ? -16.133 -21.888 -5.269 1 93.61 301 LEU B C 1
ATOM 4819 O O . LEU B 1 301 ? -16.002 -21.627 -4.071 1 93.61 301 LEU B O 1
ATOM 4823 N N . SER B 1 302 ? -16.601 -23.081 -5.756 1 93.27 302 SER B N 1
ATOM 4824 C CA . SER B 1 302 ? -16.866 -24.25 -4.924 1 93.27 302 SER B CA 1
ATOM 4825 C C . SER B 1 302 ? -16.844 -25.532 -5.751 1 93.27 302 SER B C 1
ATOM 4827 O O . SER B 1 302 ? -16.896 -25.485 -6.981 1 93.27 302 SER B O 1
ATOM 4829 N N . SER B 1 303 ? -16.73 -26.653 -5.043 1 90.65 303 SER B N 1
ATOM 4830 C CA . SER B 1 303 ? -16.729 -27.932 -5.746 1 90.65 303 SER B CA 1
ATOM 4831 C C . SER B 1 303 ? -18.07 -28.191 -6.423 1 90.65 303 SER B C 1
ATOM 4833 O O . SER B 1 303 ? -18.148 -28.96 -7.383 1 90.65 303 SER B O 1
ATOM 4835 N N . GLU B 1 304 ? -19.06 -27.492 -6.036 1 88.48 304 GLU B N 1
ATOM 4836 C CA . GLU B 1 304 ? -20.404 -27.673 -6.576 1 88.48 304 GLU B CA 1
ATOM 4837 C C . GLU B 1 304 ? -20.494 -27.168 -8.013 1 88.48 304 GLU B C 1
ATOM 4839 O O . GLU B 1 304 ? -21.366 -27.593 -8.773 1 88.48 304 GLU B O 1
ATOM 4844 N N . ILE B 1 305 ? -19.615 -26.306 -8.351 1 84.16 305 ILE B N 1
ATOM 4845 C CA . ILE B 1 305 ? -19.655 -25.707 -9.681 1 84.16 305 ILE B CA 1
ATOM 4846 C C . ILE B 1 305 ? -19.275 -26.751 -10.728 1 84.16 305 ILE B C 1
ATOM 4848 O O . ILE B 1 305 ? -19.513 -26.557 -11.923 1 84.16 305 ILE B O 1
ATOM 4852 N N . PHE B 1 306 ? -18.662 -27.798 -10.275 1 85.29 306 PHE B N 1
ATOM 4853 C CA . PHE B 1 306 ? -18.193 -28.822 -11.201 1 85.29 306 PHE B CA 1
ATOM 4854 C C . PHE B 1 306 ? -19.248 -29.907 -11.388 1 85.29 306 PHE B C 1
ATOM 4856 O O . PHE B 1 306 ? -19.137 -30.739 -12.29 1 85.29 306 PHE B O 1
ATOM 4863 N N . GLY B 1 307 ? -20.639 -29.747 -10.932 1 69.66 307 GLY B N 1
ATOM 4864 C CA . GLY B 1 307 ? -21.72 -30.712 -11.053 1 69.66 307 GLY B CA 1
ATOM 4865 C C . GLY B 1 307 ? -21.459 -31.999 -10.294 1 69.66 307 GLY B C 1
ATOM 4866 O O . GLY B 1 307 ? -20.308 -32.331 -10.003 1 69.66 307 GLY B O 1
#

Solvent-accessible surface area (backbone atoms only — not comparable to full-atom values): 31056 Å² total; per-residue (Å²): 119,33,36,35,30,37,39,42,40,27,38,33,38,40,26,30,28,78,46,79,78,49,70,66,40,80,26,57,30,49,68,48,72,45,80,30,36,65,29,42,45,24,48,52,44,28,38,47,48,71,43,56,45,40,42,31,34,41,28,10,74,45,71,64,24,50,50,50,52,51,52,37,50,74,63,67,43,43,57,88,55,42,42,73,30,86,88,41,59,40,19,40,36,41,35,40,24,32,57,87,66,44,65,45,35,33,32,34,22,55,71,37,48,67,66,58,29,59,72,53,48,62,76,45,42,70,63,59,72,60,18,49,31,40,37,40,41,37,81,44,49,64,68,34,52,38,50,53,30,52,74,43,54,92,52,88,45,43,36,38,36,36,29,89,40,50,75,38,27,46,53,55,79,78,54,70,45,64,31,51,30,38,42,39,40,51,67,28,48,26,42,53,68,68,36,85,81,68,53,84,88,48,43,66,62,48,46,68,51,44,41,78,77,41,66,39,46,35,27,40,38,35,38,46,73,67,79,15,36,37,39,33,31,50,85,74,70,40,65,47,79,42,84,44,82,75,72,55,73,89,50,53,62,30,71,57,40,20,66,38,30,19,51,22,24,26,50,50,22,52,73,70,67,43,55,69,69,59,8,48,51,39,8,52,53,39,17,55,55,12,20,54,17,88,37,56,69,34,85,82,56,41,56,70,78,74,108,119,35,36,36,30,38,38,42,40,28,37,34,38,40,25,32,27,78,46,79,77,50,70,66,40,79,25,58,30,49,69,48,71,46,80,30,36,65,30,43,45,24,49,52,47,29,39,48,48,70,42,56,45,38,41,32,33,40,30,9,73,44,71,63,24,51,51,50,52,51,52,37,51,74,63,69,44,42,56,87,55,41,42,72,30,84,88,40,60,41,19,39,36,41,35,40,25,31,57,86,67,44,65,44,35,31,30,35,22,55,74,37,49,67,65,57,31,60,70,54,48,62,77,45,44,69,61,59,73,61,21,48,33,40,38,41,42,37,81,44,48,64,69,33,52,38,52,55,30,52,73,43,54,93,52,88,45,43,36,37,36,35,29,90,40,49,76,38,27,44,53,54,77,78,52,70,45,64,32,53,31,38,42,40,40,51,68,30,48,26,42,54,68,70,36,85,82,68,54,83,87,48,42,67,62,48,48,67,50,44,42,77,76,41,67,38,44,37,26,40,38,35,38,47,73,66,79,14,35,38,40,34,31,50,83,74,69,41,66,46,78,42,83,44,81,73,72,54,73,90,51,52,64,31,68,58,40,19,67,38,29,19,51,24,24,26,50,50,22,51,74,70,67,46,55,71,68,58,6,47,51,39,7,51,52,39,17,55,53,13,21,53,18,88,39,57,68,33,84,82,56,39,55,70,78,72,110